Protein 7KB0 (pdb70)

GO terms:
  GO:0051009 O-acetylhomoserine sulfhydrylase activity (F, EXP)

Nearest PDB structures (foldseek):
  7kb0-assembly1_A  TM=1.002E+00  e=1.833E-92  Thermotoga maritima MSB8
  8sf6-assembly2_H  TM=9.798E-01  e=1.424E-65  Caldicellulosiruptor hydrothermalis
  8sf5-assembly1_A-2  TM=9.690E-01  e=2.350E-61  Caldicellulosiruptor hydrothermalis
  8wko-assembly1_A  TM=9.773E-01  e=1.212E-59  Lactiplantibacillus plantarum JDM1
  8sf5-assembly1_B-2  TM=9.678E-01  e=2.474E-60  Caldicellulosiruptor hydrothermalis

Secondary structure (DSSP, 8-state):
--TTS-HHHHHHHTT-SSPPTTT--SSPP----SB---SSHHHHHHHHTTSS----BTTT--HHHHHHHHHHHHHHT-SEEEEES-HHHHHHHHHHTT--TT-EEEEES---HHHHHIIIIIHHHHH--EEEEE-TTSHHHHHHH--TTEEEEEEESS-TTT-----HHHHHHHHHHTT--EEEE-TT-TTT--GGGGT-SEEEEE----S-SS----EEEEE-S-S-TTSSS-HHHHS-BGGGTTB-HHHHHGGGHHHHHIIIIIIHHH--PPPHHHHHHHHHHHTTHHHHHHHHHHHHHHHHHHHHT-TTEEEEE-TT-TT-TTHHHHHHH--S---SEEEEEETTHHHHHHHHHHH-SSSEESS-S--SS-EEE-GGGTTTTTS-HHHHHHTT--TTEEEEE--SS-HHHHHHHHHHHHHHHT-

B-factor: mean 32.4, std 14.62, range [10.53, 105.34]

Organism: Thermotoga maritima (strain ATCC 43589 / DSM 3109 / JCM 10099 / NBRC 100826 / MSB8) (NCBI:txid243274)

Solvent-accessible surface area: 17182 Å² total

Sequence (427 aa):
DWKKYGYNTRALHAGYEPPEQATGSRAVPIYQTTSYVFRDSDHAARLFALEEPGFIYTRIGNPTVSVLEERIAALEEGVGALAVASGQAAITYAILNIAGPGDEIVSGSALYGGTYNLFRHTLYKKSGIIVKFVDETDPKNIEEAITEKTKAVYLETIGNPGLTVPDFEAIAEIAHRHGVPLIVDNTVAPYIFRPFEHGADIVVYSATFIGGHGTSIGGLIVDSGKFDWTNGKFPELVEPDPSYHGVSYVETFKEAAYIAKCRTQLLRDLGSCMSPFNAFLFILGLETLSLRMKKHCENALKIVEFLKSHPAVSWVNYPIAEGNKTRENALKYLKEGYGAIVTFGVKGGKEAGKKFIDSLTLISHLANIGDARTLAIHPASTTHQQLTEEEQLKTGVTPDMIRLSVGIEDVEDIIADLDQALRKSQE

InterPro domains:
  IPR000277 Cys/Met metabolism, pyridoxal phosphate-dependent enzyme [PF01053] (10-424)
  IPR000277 Cys/Met metabolism, pyridoxal phosphate-dependent enzyme [PIRSF001434] (7-427)
  IPR000277 Cys/Met metabolism, pyridoxal phosphate-dependent enzyme [cd00614] (25-425)
  IPR006235 O-acetylhomoserine/O-acetylserine sulfhydrylase [PTHR43797] (4-426)
  IPR006235 O-acetylhomoserine/O-acetylserine sulfhydrylase [TIGR01326] (9-424)
  IPR015421 Pyridoxal phosphate-dependent transferase, major domain [G3DSA:3.40.640.10] (8-289)
  IPR015422 Pyridoxal phosphate-dependent transferase, small domain [G3DSA:3.90.1150.10] (293-430)
  IPR015424 Pyridoxal phosphate-dependent transferase [SSF53383] (7-425)
  IPR054542 Cys/Met metabolism enzyme, pyridoxal-phosphate attachment site [PS00868] (202-216)

Radius of gyration: 21.99 Å; Cα contacts (8 Å, |Δi|>4): 930; chains: 1; bounding box: 35×76×51 Å

Foldseek 3Di:
DAPVDDLLVLLQPFLQVQPDPPPRDSAQDLPQDFADDAPDVVRVVCPLLVNDDDDGGQLQNDSLLQSLFRSVCRNLVAPTKAKFQALVVQVVLLDVLQDFAPAEEEEEQLAFQVVVCCQPPVCCVPTVYHYHYFHQQDLVRSLVPDDLRYAEYEYEQQRVVLREGGQQQSNLVSQVVSQHFYEYEDAQPPPLFRSVVRRHQKYKYQLCLLLQANDGGMMMIGGRLPGDCPPPSRVCQAFQDVVSPGDRLCVPVNSCSRVVCSSPPVSVPVRRGHRSVRSSSSSVSSSCSLVFFLLLQVLQVVLQVLLVPAVFWDDKDFNLPPPHSRNVSQVVGRPRGGGNKMKTFTPPALQLVVQLQVQFDQADDDPDANHLGKHKYQCCVPSNVVDDQVSCVSNNHHRRMMMMRGHNPDSVVVSVRNRVSSVRSVD

Structure (mmCIF, N/CA/C/O backbone):
data_7KB0
#
_entry.id   7KB0
#
_cell.length_a   135.308
_cell.length_b   135.308
_cell.length_c   110.878
_cell.angle_alpha   90.000
_cell.angle_beta   90.000
_cell.angle_gamma   120.000
#
_symmetry.space_group_name_H-M   'P 64 2 2'
#
loop_
_entity.id
_entity.type
_entity.pdbx_description
1 polymer 'O-acetyl-L-homoserine sulfhydrylase'
2 water water
#
loop_
_atom_site.group_PDB
_atom_site.id
_atom_site.type_symbol
_atom_site.label_atom_id
_atom_site.label_alt_id
_atom_site.label_comp_id
_atom_site.label_asym_id
_atom_site.label_entity_id
_atom_site.label_seq_id
_atom_site.pdbx_PDB_ins_code
_atom_site.Cartn_x
_atom_site.Cartn_y
_atom_site.Cartn_z
_atom_site.occupancy
_atom_site.B_iso_or_equiv
_atom_site.auth_seq_id
_atom_site.auth_comp_id
_atom_site.auth_asym_id
_atom_site.auth_atom_id
_atom_site.pdbx_PDB_model_num
ATOM 1 N N . ASP A 1 2 ? 57.65103 66.14557 66.03152 1.000 40.83016 2 ASP A N 1
ATOM 2 C CA . ASP A 1 2 ? 59.07237 65.83682 66.08614 1.000 44.11190 2 ASP A CA 1
ATOM 3 C C . ASP A 1 2 ? 59.61687 65.43290 64.73099 1.000 46.48195 2 ASP A C 1
ATOM 4 O O . ASP A 1 2 ? 58.85742 65.18185 63.82308 1.000 40.87178 2 ASP A O 1
ATOM 12 N N . TRP A 1 3 ? 60.94686 65.38739 64.62866 1.000 49.48385 3 TRP A N 1
ATOM 13 C CA . TRP A 1 3 ? 61.69803 65.45451 63.38942 1.000 46.96313 3 TRP A CA 1
ATOM 14 C C . TRP A 1 3 ? 62.43903 64.13255 63.16160 1.000 48.52582 3 TRP A C 1
ATOM 15 O O . TRP A 1 3 ? 62.33986 63.17365 63.94899 1.000 34.96594 3 TRP A O 1
ATOM 19 N N . LYS A 1 4 ? 63.16708 64.08620 62.04170 1.000 46.31890 4 LYS A N 1
ATOM 20 C CA . LYS A 1 4 ? 63.88547 62.88579 61.63703 1.000 36.86408 4 LYS A CA 1
ATOM 21 C C . LYS A 1 4 ? 65.06010 62.56800 62.55661 1.000 31.44617 4 LYS A C 1
ATOM 22 O O . LYS A 1 4 ? 65.58030 61.44599 62.51100 1.000 35.10171 4 LYS A O 1
ATOM 26 N N . LYS A 1 5 ? 65.44798 63.49972 63.41879 1.000 33.71639 5 LYS A N 1
ATOM 27 C CA . LYS A 1 5 ? 66.55158 63.28272 64.34040 1.000 37.64133 5 LYS A CA 1
ATOM 28 C C . LYS A 1 5 ? 66.15647 62.40035 65.52188 1.000 38.62251 5 LYS A C 1
ATOM 29 O O . LYS A 1 5 ? 67.04426 61.85980 66.19315 1.000 32.38333 5 LYS A O 1
ATOM 33 N N . TYR A 1 6 ? 64.85297 62.21167 65.76005 1.000 34.86820 6 TYR A N 1
ATOM 34 C CA . TYR A 1 6 ? 64.36506 61.46131 66.90447 1.000 24.68171 6 TYR A CA 1
ATOM 35 C C . TYR A 1 6 ? 63.98097 60.05234 66.48220 1.000 25.49156 6 TYR A C 1
ATOM 36 O O . TYR A 1 6 ? 63.65457 59.80067 65.32102 1.000 26.72593 6 TYR A O 1
ATOM 54 N N . GLY A 1 7 ? 64.02076 59.13313 67.45032 1.000 24.40291 7 GLY A N 1
ATOM 55 C CA . GLY A 1 7 ? 63.71111 57.74416 67.18838 1.000 22.85218 7 GLY A CA 1
ATOM 56 C C . GLY A 1 7 ? 62.23902 57.50725 67.03237 1.000 22.50576 7 GLY A C 1
ATOM 57 O O . GLY A 1 7 ? 61.38373 58.36842 67.35185 1.000 20.70317 7 GLY A O 1
ATOM 61 N N . TYR A 1 8 ? 61.95531 56.31749 66.49664 1.000 23.57508 8 TYR A N 1
ATOM 62 C CA . TYR A 1 8 ? 60.59710 55.98494 66.09207 1.000 18.77389 8 TYR A CA 1
ATOM 63 C C . TYR A 1 8 ? 59.65407 56.06645 67.28626 1.000 17.03498 8 TYR A C 1
ATOM 64 O O . TYR A 1 8 ? 58.56931 56.64013 67.20474 1.000 19.17553 8 TYR A O 1
ATOM 82 N N . ASN A 1 9 ? 60.07720 55.51318 68.41561 1.000 18.19899 9 ASN A N 1
ATOM 83 C CA . ASN A 1 9 ? 59.23254 55.45697 69.58856 1.000 21.15310 9 ASN A CA 1
ATOM 84 C C . ASN A 1 9 ? 59.03453 56.82258 70.18934 1.000 18.35299 9 ASN A C 1
ATOM 85 O O . ASN A 1 9 ? 57.98559 57.08149 70.75893 1.000 21.89598 9 ASN A O 1
ATOM 96 N N . THR A 1 10 ? 60.03949 57.69961 70.11362 1.000 22.42679 10 THR A N 1
ATOM 97 C CA . THR A 1 10 ? 59.85934 59.04878 70.63265 1.000 23.21334 10 THR A CA 1
ATOM 98 C C . THR A 1 10 ? 58.83111 59.79813 69.81656 1.000 20.07292 10 THR A C 1
ATOM 99 O O . THR A 1 10 ? 57.87893 60.34519 70.36662 1.000 20.53912 10 THR A O 1
ATOM 110 N N . ARG A 1 11 ? 58.97943 59.76742 68.48678 1.000 18.42719 11 ARG A N 1
ATOM 111 C CA . ARG A 1 11 ? 57.97252 60.30225 67.57192 1.000 21.03513 11 ARG A CA 1
ATOM 112 C C . ARG A 1 11 ? 56.57101 59.75072 67.83672 1.000 22.18333 11 ARG A C 1
ATOM 113 O O . ARG A 1 11 ? 55.58707 60.48881 67.79155 1.000 18.78201 11 ARG A O 1
ATOM 134 N N . ALA A 1 12 ? 56.45068 58.43517 68.01189 1.000 18.03561 12 ALA A N 1
ATOM 135 C CA . ALA A 1 12 ? 55.14463 57.80740 68.22621 1.000 16.53810 12 ALA A CA 1
ATOM 136 C C . ALA A 1 12 ? 54.45632 58.30609 69.49435 1.000 22.71556 12 ALA A C 1
ATOM 137 O O . ALA A 1 12 ? 53.24461 58.10922 69.65643 1.000 22.79642 12 ALA A O 1
ATOM 144 N N . LEU A 1 13 ? 55.21208 58.90907 70.40615 1.000 19.05203 13 LEU A N 1
ATOM 145 C CA . LEU A 1 13 ? 54.68838 59.42130 71.64687 1.000 23.39803 13 LEU A CA 1
ATOM 146 C C . LEU A 1 13 ? 54.56057 60.92172 71.67031 1.000 21.44680 13 LEU A C 1
ATOM 147 O O . LEU A 1 13 ? 53.89696 61.43679 72.56806 1.000 22.58426 13 LEU A O 1
ATOM 163 N N . HIS A 1 14 ? 55.15030 61.64197 70.71499 1.000 21.69730 14 HIS A N 1
ATOM 164 C CA . HIS A 1 14 ? 55.26097 63.08789 70.84243 1.000 22.89808 14 HIS A CA 1
ATOM 165 C C . HIS A 1 14 ? 54.87835 63.84597 69.57013 1.000 28.49754 14 HIS A C 1
ATOM 166 O O . HIS A 1 14 ? 54.34949 64.95849 69.65121 1.000 21.82756 14 HIS A O 1
ATOM 180 N N . ALA A 1 15 ? 55.15403 63.27572 68.39350 1.000 20.97836 15 ALA A N 1
ATOM 181 C CA . ALA A 1 15 ? 55.06294 64.06221 67.17247 1.000 23.34032 15 ALA A CA 1
ATOM 182 C C . ALA A 1 15 ? 53.64689 64.59127 66.99894 1.000 26.50951 15 ALA A C 1
ATOM 183 O O . ALA A 1 15 ? 52.66619 63.84397 67.10684 1.000 21.96778 15 ALA A O 1
ATOM 190 N N . GLY A 1 16 ? 53.54335 65.89409 66.74790 1.000 21.93776 16 GLY A N 1
ATOM 191 C CA . GLY A 1 16 ? 52.28644 66.49063 66.40328 1.000 23.98143 16 GLY A CA 1
ATOM 192 C C . GLY A 1 16 ? 51.56370 67.07505 67.56155 1.000 29.50046 16 GLY A C 1
ATOM 193 O O . GLY A 1 16 ? 50.54169 67.72242 67.35650 1.000 23.29549 16 GLY A O 1
ATOM 197 N N . TYR A 1 17 ? 52.03975 66.82918 68.77302 1.000 27.69486 17 TYR A N 1
ATOM 198 C CA . TYR A 1 17 ? 51.42255 67.36004 69.97273 1.000 27.28064 17 TYR A CA 1
ATOM 199 C C . TYR A 1 17 ? 52.49510 67.86260 70.92327 1.000 23.39407 17 TYR A C 1
ATOM 200 O O . TYR A 1 17 ? 52.49524 67.54069 72.10530 1.000 29.43877 17 TYR A O 1
ATOM 218 N N . GLU A 1 18 ? 53.49236 68.56190 70.39173 1.000 30.87158 18 GLU A N 1
ATOM 219 C CA . GLU A 1 18 ? 54.50345 69.24578 71.19272 1.000 39.90499 18 GLU A CA 1
ATOM 220 C C . GLU A 1 18 ? 54.55478 70.67637 70.67265 1.000 39.71241 18 GLU A C 1
ATOM 221 O O . GLU A 1 18 ? 54.77027 70.89315 69.45352 1.000 38.01311 18 GLU A O 1
ATOM 233 N N . PRO A 1 19 ? 54.32815 71.68210 71.51889 1.000 39.26555 19 PRO A N 1
ATOM 234 C CA . PRO A 1 19 ? 53.91268 71.48636 72.90958 1.000 37.80338 19 PRO A CA 1
ATOM 235 C C . PRO A 1 19 ? 52.43896 71.16094 72.98092 1.000 34.55084 19 PRO A C 1
ATOM 236 O O . PRO A 1 19 ? 51.71748 71.36473 71.99150 1.000 30.46149 19 PRO A O 1
ATOM 247 N N . PRO A 1 20 ? 51.99390 70.60806 74.12128 1.000 32.51494 20 PRO A N 1
ATOM 248 C CA . PRO A 1 20 ? 50.55265 70.45261 74.35418 1.000 38.12080 20 PRO A CA 1
ATOM 249 C C . PRO A 1 20 ? 49.78283 71.73185 74.07439 1.000 37.73950 20 PRO A C 1
ATOM 250 O O . PRO A 1 20 ? 50.39369 72.80801 74.05187 1.000 36.65711 20 PRO A O 1
ATOM 261 N N . GLU A 1 21 ? 48.46230 71.63514 73.85939 1.000 34.49171 21 GLU A N 1
ATOM 262 C CA . GLU A 1 21 ? 47.67568 72.83054 73.57845 1.000 35.73130 21 GLU A CA 1
ATOM 263 C C . GLU A 1 21 ? 47.87011 73.84766 74.69958 1.000 39.58589 21 GLU A C 1
ATOM 264 O O . GLU A 1 21 ? 47.97454 73.49577 75.87548 1.000 38.05679 21 GLU A O 1
ATOM 276 N N . GLN A 1 22 ? 47.94446 75.11976 74.32792 1.000 44.76972 22 GLN A N 1
ATOM 277 C CA . GLN A 1 22 ? 48.31919 76.14462 75.28764 1.000 43.72950 22 GLN A CA 1
ATOM 278 C C . GLN A 1 22 ? 47.13745 76.64429 76.11810 1.000 47.75254 22 GLN A C 1
ATOM 279 O O . GLN A 1 22 ? 47.34592 77.45044 77.02985 1.000 49.88275 22 GLN A O 1
ATOM 293 N N . ALA A 1 23 ? 45.91213 76.18806 75.84106 1.000 40.11429 23 ALA A N 1
ATOM 294 C CA . ALA A 1 23 ? 44.76590 76.62459 76.64539 1.000 35.94230 23 ALA A CA 1
ATOM 295 C C . ALA A 1 23 ? 44.86015 76.09502 78.07507 1.000 34.44223 23 ALA A C 1
ATOM 296 O O . ALA A 1 23 ? 44.65867 76.84902 79.03683 1.000 38.13990 23 ALA A O 1
ATOM 303 N N . THR A 1 24 ? 45.16094 74.79090 78.23376 1.000 29.46637 24 THR A N 1
ATOM 304 C CA . THR A 1 24 ? 45.23061 74.16156 79.54665 1.000 32.69732 24 THR A CA 1
ATOM 305 C C . THR A 1 24 ? 46.47502 73.31510 79.78482 1.000 35.55695 24 THR A C 1
ATOM 306 O O . THR A 1 24 ? 46.73657 72.94839 80.93540 1.000 32.21479 24 THR A O 1
ATOM 317 N N . GLY A 1 25 ? 47.24948 73.00038 78.75750 1.000 32.67881 25 GLY A N 1
ATOM 318 C CA . GLY A 1 25 ? 48.41294 72.17762 78.94875 1.000 28.11555 25 GLY A CA 1
ATOM 319 C C . GLY A 1 25 ? 48.14303 70.68630 78.92357 1.000 27.26727 25 GLY A C 1
ATOM 320 O O . GLY A 1 25 ? 49.01226 69.90733 79.32351 1.000 29.34880 25 GLY A O 1
ATOM 324 N N . SER A 1 26 ? 46.96943 70.25904 78.46369 1.000 26.29120 26 SER A N 1
ATOM 325 C CA . SER A 1 26 ? 46.59666 68.84642 78.51829 1.000 25.32374 26 SER A CA 1
ATOM 326 C C . SER A 1 26 ? 47.71451 67.95807 77.96345 1.000 24.96032 26 SER A C 1
ATOM 327 O O . SER A 1 26 ? 48.14413 68.11284 76.82472 1.000 28.01034 26 SER A O 1
ATOM 335 N N . ARG A 1 27 ? 48.25051 67.06779 78.78354 1.000 25.42022 27 ARG A N 1
ATOM 336 C CA . ARG A 1 27 ? 49.26857 66.15653 78.26788 1.000 27.04697 27 ARG A CA 1
ATOM 337 C C . ARG A 1 27 ? 48.67259 65.18558 77.25520 1.000 23.38449 27 ARG A C 1
ATOM 338 O O . ARG A 1 27 ? 49.24987 64.94852 76.19410 1.000 28.78343 27 ARG A O 1
ATOM 359 N N . ALA A 1 28 ? 47.51602 64.63573 77.53889 1.000 25.10421 28 ALA A N 1
ATOM 360 C CA . ALA A 1 28 ? 46.83027 63.80929 76.55602 1.000 23.27946 28 ALA A CA 1
ATOM 361 C C . ALA A 1 28 ? 46.21212 64.66205 75.44490 1.000 20.99467 28 ALA A C 1
ATOM 362 O O . ALA A 1 28 ? 45.81390 65.81150 75.65988 1.000 24.33058 28 ALA A O 1
ATOM 369 N N . VAL A 1 29 ? 46.11342 64.07552 74.25597 1.000 21.30107 29 VAL A N 1
ATOM 370 C CA . VAL A 1 29 ? 45.54252 64.77734 73.12454 1.000 19.03882 29 VAL A CA 1
ATOM 371 C C . VAL A 1 29 ? 44.04013 64.87597 73.35752 1.000 25.79123 29 VAL A C 1
ATOM 372 O O . VAL A 1 29 ? 43.35390 63.84381 73.43377 1.000 17.56891 29 VAL A O 1
ATOM 385 N N . PRO A 1 30 ? 43.48895 66.07995 73.40907 1.000 21.35472 30 PRO A N 1
ATOM 386 C CA . PRO A 1 30 ? 42.06544 66.21752 73.69158 1.000 22.02733 30 PRO A CA 1
ATOM 387 C C . PRO A 1 30 ? 41.26181 65.60658 72.56598 1.000 22.00501 30 PRO A C 1
ATOM 388 O O . PRO A 1 30 ? 41.72869 65.50268 71.42757 1.000 19.98076 30 PRO A O 1
ATOM 399 N N . ILE A 1 31 ? 40.05327 65.16571 72.90413 1.000 16.93969 31 ILE A N 1
ATOM 400 C CA . ILE A 1 31 ? 39.08122 64.77462 71.89791 1.000 17.44251 31 ILE A CA 1
ATOM 401 C C . ILE A 1 31 ? 38.27432 66.02984 71.57007 1.000 22.75678 31 ILE A C 1
ATOM 402 O O . ILE A 1 31 ? 37.39582 66.43997 72.32524 1.000 17.92713 31 ILE A O 1
ATOM 418 N N . TYR A 1 32 ? 38.56425 66.63621 70.42183 1.000 21.63786 32 TYR A N 1
ATOM 419 C CA . TYR A 1 32 ? 37.83011 67.81795 69.97576 1.000 21.32730 32 TYR A CA 1
ATOM 420 C C . TYR A 1 32 ? 36.61852 67.32034 69.18281 1.000 18.54803 32 TYR A C 1
ATOM 421 O O . TYR A 1 32 ? 36.57992 67.34861 67.95596 1.000 18.90438 32 TYR A O 1
ATOM 439 N N . GLN A 1 33 ? 35.61554 66.84033 69.90034 1.000 15.65427 33 GLN A N 1
ATOM 440 C CA . GLN A 1 33 ? 34.35748 66.40085 69.29332 1.000 16.30419 33 GLN A CA 1
ATOM 441 C C . GLN A 1 33 ? 33.50534 67.63059 69.01926 1.000 16.05972 33 GLN A C 1
ATOM 442 O O . GLN A 1 33 ? 32.54639 67.94412 69.72768 1.000 16.19716 33 GLN A O 1
ATOM 456 N N . THR A 1 34 ? 33.85219 68.30060 67.92901 1.000 16.34974 34 THR A N 1
ATOM 457 C CA . THR A 1 34 ? 33.24791 69.54929 67.54547 1.000 19.12184 34 THR A CA 1
ATOM 458 C C . THR A 1 34 ? 33.12783 69.56599 66.03107 1.000 19.00752 34 THR A C 1
ATOM 459 O O . THR A 1 34 ? 33.90662 68.91088 65.32960 1.000 21.06504 34 THR A O 1
ATOM 470 N N . THR A 1 35 ? 32.12883 70.29401 65.53313 1.000 16.24905 35 THR A N 1
ATOM 471 C CA . THR A 1 35 ? 32.00322 70.49136 64.09280 1.000 16.80101 35 THR A CA 1
ATOM 472 C C . THR A 1 35 ? 32.70961 71.75993 63.61774 1.000 20.26102 35 THR A C 1
ATOM 473 O O . THR A 1 35 ? 33.22385 71.77553 62.49352 1.000 17.97887 35 THR A O 1
ATOM 484 N N . SER A 1 36 ? 32.79379 72.79840 64.47803 1.000 18.19117 36 SER A N 1
ATOM 485 C CA . SER A 1 36 ? 33.09052 74.15554 64.07534 1.000 20.23065 36 SER A CA 1
ATOM 486 C C . SER A 1 36 ? 34.02198 74.80616 65.08986 1.000 23.87163 36 SER A C 1
ATOM 487 O O . SER A 1 36 ? 34.25186 74.30326 66.20686 1.000 18.87589 36 SER A O 1
ATOM 495 N N . TYR A 1 37 ? 34.53182 75.96072 64.66322 1.000 23.60922 37 TYR A N 1
ATOM 496 C CA . TYR A 1 37 ? 35.59224 76.69584 65.35714 1.000 28.83911 37 TYR A CA 1
ATOM 497 C C . TYR A 1 37 ? 35.32969 78.18242 65.19898 1.000 23.28753 37 TYR A C 1
ATOM 498 O O . TYR A 1 37 ? 35.22092 78.65896 64.07293 1.000 22.68828 37 TYR A O 1
ATOM 516 N N . VAL A 1 38 ? 35.20334 78.91736 66.30752 1.000 24.52818 38 VAL A N 1
ATOM 517 C CA . VAL A 1 38 ? 34.89634 80.34002 66.20521 1.000 32.65832 38 VAL A CA 1
ATOM 518 C C . VAL A 1 38 ? 36.10979 81.08565 65.64849 1.000 33.87820 38 VAL A C 1
ATOM 519 O O . VAL A 1 38 ? 37.26255 80.76998 65.97158 1.000 26.49220 38 VAL A O 1
ATOM 532 N N . PHE A 1 39 ? 35.86163 82.07145 64.78561 1.000 32.34035 39 PHE A N 1
ATOM 533 C CA . PHE A 1 39 ? 36.94519 82.81724 64.15326 1.000 39.04809 39 PHE A CA 1
ATOM 534 C C . PHE A 1 39 ? 37.23143 84.05816 64.97409 1.000 41.03063 39 PHE A C 1
ATOM 535 O O . PHE A 1 39 ? 36.33951 84.58617 65.64816 1.000 32.87791 39 PHE A O 1
ATOM 552 N N . ARG A 1 40 ? 38.48840 84.52171 64.90821 1.000 43.28255 40 ARG A N 1
ATOM 553 C CA . ARG A 1 40 ? 38.86961 85.75830 65.58568 1.000 40.14834 40 ARG A CA 1
ATOM 554 C C . ARG A 1 40 ? 38.07719 86.95431 65.05083 1.000 41.52284 40 ARG A C 1
ATOM 555 O O . ARG A 1 40 ? 37.55445 87.75459 65.83327 1.000 42.11044 40 ARG A O 1
ATOM 562 N N . ASP A 1 41 ? 37.98504 87.09702 63.72210 1.000 45.00349 41 ASP A N 1
ATOM 563 C CA . ASP A 1 41 ? 37.20007 88.16008 63.07496 1.000 50.77785 41 ASP A CA 1
ATOM 564 C C . ASP A 1 41 ? 36.96139 87.75778 61.61539 1.000 49.18873 41 ASP A C 1
ATOM 565 O O . ASP A 1 41 ? 37.22536 86.61750 61.21978 1.000 48.68524 41 ASP A O 1
ATOM 574 N N . SER A 1 42 ? 36.47073 88.70185 60.80211 1.000 39.28822 42 SER A N 1
ATOM 575 C CA . SER A 1 42 ? 36.11338 88.38031 59.40812 1.000 48.52681 42 SER A CA 1
ATOM 576 C C . SER A 1 42 ? 37.34332 88.18086 58.53120 1.000 45.67076 42 SER A C 1
ATOM 577 O O . SER A 1 42 ? 37.29091 87.41527 57.55682 1.000 56.89425 42 SER A O 1
ATOM 585 N N . ASP A 1 43 ? 38.44033 88.87689 58.83508 1.000 47.90632 43 ASP A N 1
ATOM 586 C CA . ASP A 1 43 ? 39.65497 88.73087 58.02560 1.000 62.52121 43 ASP A CA 1
ATOM 587 C C . ASP A 1 43 ? 40.26290 87.34520 58.20718 1.000 61.50474 43 ASP A C 1
ATOM 588 O O . ASP A 1 43 ? 40.60895 86.66930 57.22659 1.000 55.25380 43 ASP A O 1
ATOM 597 N N . HIS A 1 44 ? 40.42970 86.92786 59.46786 1.000 62.36449 44 HIS A N 1
ATOM 598 C CA . HIS A 1 44 ? 40.70285 85.54240 59.82073 1.000 51.26353 44 HIS A CA 1
ATOM 599 C C . HIS A 1 44 ? 39.85014 84.58959 59.00201 1.000 45.45294 44 HIS A C 1
ATOM 600 O O . HIS A 1 44 ? 40.37209 83.73374 58.27557 1.000 46.84065 44 HIS A O 1
ATOM 614 N N . ALA A 1 45 ? 38.52289 84.74149 59.09990 1.000 37.17348 45 ALA A N 1
ATOM 615 C CA . ALA A 1 45 ? 37.62145 83.80386 58.42445 1.000 48.84655 45 ALA A CA 1
ATOM 616 C C . ALA A 1 45 ? 37.85064 83.77533 56.90947 1.000 52.79971 45 ALA A C 1
ATOM 617 O O . ALA A 1 45 ? 37.75630 82.71007 56.27420 1.000 43.24010 45 ALA A O 1
ATOM 624 N N . ALA A 1 46 ? 38.12934 84.93881 56.31148 1.000 61.04433 46 ALA A N 1
ATOM 625 C CA . ALA A 1 46 ? 38.33437 84.99118 54.86693 1.000 63.10388 46 ALA A CA 1
ATOM 626 C C . ALA A 1 46 ? 39.66971 84.36584 54.48177 1.000 57.47424 46 ALA A C 1
ATOM 627 O O . ALA A 1 46 ? 39.73882 83.54810 53.55311 1.000 54.10777 46 ALA A O 1
ATOM 634 N N . ARG A 1 47 ? 40.74632 84.74318 55.17950 1.000 54.02204 47 ARG A N 1
ATOM 635 C CA . ARG A 1 47 ? 42.04552 84.13820 54.91128 1.000 61.88388 47 ARG A CA 1
ATOM 636 C C . ARG A 1 47 ? 41.98408 82.61402 55.01111 1.000 55.73218 47 ARG A C 1
ATOM 637 O O . ARG A 1 47 ? 42.59506 81.90717 54.20043 1.000 49.75648 47 ARG A O 1
ATOM 658 N N . LEU A 1 48 ? 41.22753 82.08652 55.98191 1.000 48.66409 48 LEU A N 1
ATOM 659 C CA . LEU A 1 48 ? 41.20444 80.64312 56.16677 1.000 47.95454 48 LEU A CA 1
ATOM 660 C C . LEU A 1 48 ? 40.57976 79.95751 54.96080 1.000 48.01045 48 LEU A C 1
ATOM 661 O O . LEU A 1 48 ? 41.09751 78.94560 54.47422 1.000 53.14243 48 LEU A O 1
ATOM 677 N N . PHE A 1 49 ? 39.47480 80.50362 54.44984 1.000 43.86516 49 PHE A N 1
ATOM 678 C CA . PHE A 1 49 ? 38.76921 79.83448 53.35028 1.000 53.92207 49 PHE A CA 1
ATOM 679 C C . PHE A 1 49 ? 39.50841 79.98952 52.01322 1.000 56.39067 49 PHE A C 1
ATOM 680 O O . PHE A 1 49 ? 39.35953 79.14726 51.10224 1.000 46.18089 49 PHE A O 1
ATOM 697 N N . ALA A 1 50 ? 40.27908 81.06932 51.86469 1.000 54.15819 50 ALA A N 1
ATOM 698 C CA . ALA A 1 50 ? 41.04222 81.35797 50.65700 1.000 57.05527 50 ALA A CA 1
ATOM 699 C C . ALA A 1 50 ? 42.34819 80.57413 50.59451 1.000 58.20612 50 ALA A C 1
ATOM 700 O O . ALA A 1 50 ? 43.06237 80.65067 49.58447 1.000 60.84350 50 ALA A O 1
ATOM 707 N N . LEU A 1 51 ? 42.66251 79.83561 51.65613 1.000 56.22319 51 LEU A N 1
ATOM 708 C CA . LEU A 1 51 ? 43.89921 79.07025 51.79217 1.000 62.56948 51 LEU A CA 1
ATOM 709 C C . LEU A 1 51 ? 45.11111 79.97556 52.01788 1.000 61.06523 51 LEU A C 1
ATOM 710 O O . LEU A 1 51 ? 46.23817 79.57871 51.73362 1.000 59.08028 51 LEU A O 1
ATOM 726 N N . GLU A 1 52 ? 44.89229 81.18132 52.55938 1.000 64.28785 52 GLU A N 1
ATOM 727 C CA . GLU A 1 52 ? 45.96440 82.14184 52.78680 1.000 60.79448 52 GLU A CA 1
ATOM 728 C C . GLU A 1 52 ? 46.53442 82.10511 54.20098 1.000 55.22418 52 GLU A C 1
ATOM 729 O O . GLU A 1 52 ? 47.49480 82.82425 54.47251 1.000 57.42291 52 GLU A O 1
ATOM 741 N N . GLU A 1 53 ? 45.96433 81.31662 55.10872 1.000 52.38795 53 GLU A N 1
ATOM 742 C CA . GLU A 1 53 ? 46.45777 81.20053 56.47710 1.000 51.73979 53 GLU A CA 1
ATOM 743 C C . GLU A 1 53 ? 46.02825 79.85329 57.02821 1.000 57.35064 53 GLU A C 1
ATOM 744 O O . GLU A 1 53 ? 44.95692 79.34720 56.66481 1.000 56.70929 53 GLU A O 1
ATOM 756 N N . PRO A 1 54 ? 46.83199 79.24805 57.90506 1.000 63.50092 54 PRO A N 1
ATOM 757 C CA . PRO A 1 54 ? 46.43812 77.96325 58.49472 1.000 64.76366 54 PRO A CA 1
ATOM 758 C C . PRO A 1 54 ? 45.60852 78.10767 59.75952 1.000 54.20677 54 PRO A C 1
ATOM 759 O O . PRO A 1 54 ? 45.86086 78.96750 60.60578 1.000 49.45017 54 PRO A O 1
ATOM 770 N N . GLY A 1 55 ? 44.61577 77.22866 59.87168 1.000 42.21418 55 GLY A N 1
ATOM 771 C CA . GLY A 1 55 ? 43.73725 77.18599 61.02457 1.000 39.70839 55 GLY A CA 1
ATOM 772 C C . GLY A 1 55 ? 42.60887 76.19978 60.78731 1.000 32.75176 55 GLY A C 1
ATOM 773 O O . GLY A 1 55 ? 42.49115 75.58984 59.72079 1.000 37.32690 55 GLY A O 1
ATOM 777 N N . PHE A 1 56 ? 41.76406 76.05956 61.79544 1.000 28.80778 56 PHE A N 1
ATOM 778 C CA . PHE A 1 56 ? 40.63864 75.14249 61.68346 1.000 28.25425 56 PHE A CA 1
ATOM 779 C C . PHE A 1 56 ? 39.36466 75.88492 61.29136 1.000 26.61693 56 PHE A C 1
ATOM 780 O O . PHE A 1 56 ? 39.12258 77.00679 61.73838 1.000 26.98338 56 PHE A O 1
ATOM 797 N N . ILE A 1 57 ? 38.57405 75.26776 60.40520 1.000 24.92089 57 ILE A N 1
ATOM 798 C CA . ILE A 1 57 ? 37.33726 75.85239 59.88142 1.000 28.38623 57 ILE A CA 1
ATOM 799 C C . ILE A 1 57 ? 36.11490 74.95616 60.12531 1.000 28.15061 57 ILE A C 1
ATOM 800 O O . ILE A 1 57 ? 34.99922 75.44805 60.39358 1.000 23.19819 57 ILE A O 1
ATOM 816 N N . TYR A 1 58 ? 36.28533 73.64374 59.97048 1.000 22.38573 58 TYR A N 1
ATOM 817 C CA . TYR A 1 58 ? 35.18041 72.68934 59.95635 1.000 25.77846 58 TYR A CA 1
ATOM 818 C C . TYR A 1 58 ? 35.70946 71.25608 59.93792 1.000 22.32848 58 TYR A C 1
ATOM 819 O O . TYR A 1 58 ? 36.58464 70.92820 59.12065 1.000 23.20636 58 TYR A O 1
ATOM 837 N N . THR A 1 59 ? 35.16646 70.40182 60.81811 1.000 24.42228 59 THR A N 1
ATOM 838 C CA . THR A 1 59 ? 35.76383 69.08647 61.09299 1.000 19.74687 59 THR A CA 1
ATOM 839 C C . THR A 1 59 ? 35.75081 68.16469 59.88788 1.000 20.93158 59 THR A C 1
ATOM 840 O O . THR A 1 59 ? 36.62440 67.29615 59.79463 1.000 23.69116 59 THR A O 1
ATOM 851 N N . ARG A 1 60 ? 34.83215 68.36914 58.93376 1.000 19.25115 60 ARG A N 1
ATOM 852 C CA . ARG A 1 60 ? 34.89438 67.58431 57.70510 1.000 21.72833 60 ARG A CA 1
ATOM 853 C C . ARG A 1 60 ? 36.24029 67.76643 57.01489 1.000 22.53193 60 ARG A C 1
ATOM 854 O O . ARG A 1 60 ? 36.75400 66.84024 56.38267 1.000 24.19383 60 ARG A O 1
ATOM 875 N N . ILE A 1 61 ? 36.79480 68.96846 57.08466 1.000 25.22901 61 ILE A N 1
ATOM 876 C CA . ILE A 1 61 ? 37.97921 69.37690 56.34577 1.000 27.42303 61 ILE A CA 1
ATOM 877 C C . ILE A 1 61 ? 39.22711 69.25691 57.20233 1.000 22.49824 61 ILE A C 1
ATOM 878 O O . ILE A 1 61 ? 40.32995 69.07800 56.66953 1.000 25.81827 61 ILE A O 1
ATOM 894 N N . GLY A 1 62 ? 39.08033 69.36169 58.53090 1.000 18.04384 62 GLY A N 1
ATOM 895 C CA . GLY A 1 62 ? 40.24154 69.43633 59.37881 1.000 17.56587 62 GLY A CA 1
ATOM 896 C C . GLY A 1 62 ? 39.81735 69.57154 60.82609 1.000 18.89816 62 GLY A C 1
ATOM 897 O O . GLY A 1 62 ? 38.82474 70.22557 61.14200 1.000 25.87772 62 GLY A O 1
ATOM 901 N N . ASN A 1 63 ? 40.54131 68.92591 61.72528 1.000 16.59118 63 ASN A N 1
ATOM 902 C CA . ASN A 1 63 ? 40.16830 68.86282 63.14279 1.000 18.41902 63 ASN A CA 1
ATOM 903 C C . ASN A 1 63 ? 41.42013 68.68278 63.97234 1.000 18.95104 63 ASN A C 1
ATOM 904 O O . ASN A 1 63 ? 42.36563 68.02149 63.50302 1.000 20.93907 63 ASN A O 1
ATOM 915 N N . PRO A 1 64 ? 41.49326 69.27775 65.16782 1.000 18.26851 64 PRO A N 1
ATOM 916 C CA . PRO A 1 64 ? 42.77522 69.27474 65.91344 1.000 17.78181 64 PRO A CA 1
ATOM 917 C C . PRO A 1 64 ? 43.18238 67.90811 66.38737 1.000 17.58065 64 PRO A C 1
ATOM 918 O O . PRO A 1 64 ? 44.36862 67.56442 66.31404 1.000 18.43263 64 PRO A O 1
ATOM 929 N N . THR A 1 65 ? 42.24356 67.10037 66.86592 1.000 18.64748 65 THR A N 1
ATOM 930 C CA . THR A 1 65 ? 42.63332 65.74770 67.22787 1.000 15.26349 65 THR A CA 1
ATOM 931 C C . THR A 1 65 ? 43.06735 64.97405 65.99932 1.000 17.69561 65 THR A C 1
ATOM 932 O O . THR A 1 65 ? 44.08307 64.27221 66.01765 1.000 16.66767 65 THR A O 1
ATOM 943 N N . VAL A 1 66 ? 42.29027 65.07433 64.91875 1.000 16.79762 66 VAL A N 1
ATOM 944 C CA . VAL A 1 66 ? 42.64747 64.34583 63.71494 1.000 18.78401 66 VAL A CA 1
ATOM 945 C C . VAL A 1 66 ? 43.98675 64.81959 63.16748 1.000 17.66441 66 VAL A C 1
ATOM 946 O O . VAL A 1 66 ? 44.72464 64.02666 62.56612 1.000 14.95556 66 VAL A O 1
ATOM 959 N N . SER A 1 67 ? 44.31432 66.11083 63.32119 1.000 18.49707 67 SER A N 1
ATOM 960 C CA . SER A 1 67 ? 45.58024 66.62341 62.81438 1.000 19.69918 67 SER A CA 1
ATOM 961 C C . SER A 1 67 ? 46.79124 66.04032 63.54332 1.000 18.09986 67 SER A C 1
ATOM 962 O O . SER A 1 67 ? 47.86402 65.91280 62.95388 1.000 19.54933 67 SER A O 1
ATOM 970 N N . VAL A 1 68 ? 46.68357 65.80605 64.84402 1.000 17.75414 68 VAL A N 1
ATOM 971 C CA . VAL A 1 68 ? 47.79687 65.24103 65.59611 1.000 19.74150 68 VAL A CA 1
ATOM 972 C C . VAL A 1 68 ? 48.12328 63.84826 65.08312 1.000 16.56152 68 VAL A C 1
ATOM 973 O O . VAL A 1 68 ? 49.28923 63.52057 64.84949 1.000 15.82319 68 VAL A O 1
ATOM 986 N N . LEU A 1 69 ? 47.08274 63.01641 64.90836 1.000 15.19786 69 LEU A N 1
ATOM 987 C CA . LEU A 1 69 ? 47.22877 61.72611 64.26197 1.000 11.85040 69 LEU A CA 1
ATOM 988 C C . LEU A 1 69 ? 47.97673 61.82141 62.91797 1.000 20.45278 69 LEU A C 1
ATOM 989 O O . LEU A 1 69 ? 48.90530 61.04664 62.64453 1.000 15.98575 69 LEU A O 1
ATOM 1005 N N . GLU A 1 70 ? 47.51121 62.69901 62.03045 1.000 17.11967 70 GLU A N 1
ATOM 1006 C CA . GLU A 1 70 ? 48.12256 62.85763 60.71916 1.000 20.02182 70 GLU A CA 1
ATOM 1007 C C . GLU A 1 70 ? 49.58578 63.24890 60.83572 1.000 17.59789 70 GLU A C 1
ATOM 1008 O O . GLU A 1 70 ? 50.43677 62.71412 60.10127 1.000 16.30465 70 GLU A O 1
ATOM 1020 N N . GLU A 1 71 ? 49.87969 64.24720 61.69748 1.000 18.78748 71 GLU A N 1
ATOM 1021 C CA . GLU A 1 71 ? 51.25080 64.72354 61.85167 1.000 18.68024 71 GLU A CA 1
ATOM 1022 C C . GLU A 1 71 ? 52.15940 63.65282 62.45379 1.000 17.74679 71 GLU A C 1
ATOM 1023 O O . GLU A 1 71 ? 53.35665 63.58224 62.14402 1.000 22.94326 71 GLU A O 1
ATOM 1035 N N . ARG A 1 72 ? 51.62819 62.84158 63.33949 1.000 17.31423 72 ARG A N 1
ATOM 1036 C CA . ARG A 1 72 ? 52.45711 61.81683 63.93234 1.000 18.47568 72 ARG A CA 1
ATOM 1037 C C . ARG A 1 72 ? 52.71555 60.69498 62.93949 1.000 16.66507 72 ARG A C 1
ATOM 1038 O O . ARG A 1 72 ? 53.83322 60.20332 62.82491 1.000 17.68585 72 ARG A O 1
ATOM 1059 N N . ILE A 1 73 ? 51.73437 60.36308 62.11869 1.000 16.17828 73 ILE A N 1
ATOM 1060 C CA . ILE A 1 73 ? 51.95914 59.33674 61.09442 1.000 16.24087 73 ILE A CA 1
ATOM 1061 C C . ILE A 1 73 ? 52.96788 59.80450 60.04856 1.000 19.79597 73 ILE A C 1
ATOM 1062 O O . ILE A 1 73 ? 53.82701 59.02975 59.57541 1.000 15.34254 73 ILE A O 1
ATOM 1078 N N . ALA A 1 74 ? 52.86095 61.06539 59.64516 1.000 17.99699 74 ALA A N 1
ATOM 1079 C CA . ALA A 1 74 ? 53.82893 61.60554 58.70821 1.000 20.78849 74 ALA A CA 1
ATOM 1080 C C . ALA A 1 74 ? 55.23146 61.58745 59.31463 1.000 19.97084 74 ALA A C 1
ATOM 1081 O O . ALA A 1 74 ? 56.22179 61.27825 58.64434 1.000 19.07370 74 ALA A O 1
ATOM 1088 N N . ALA A 1 75 ? 55.33726 61.88381 60.59556 1.000 19.28204 75 ALA A N 1
ATOM 1089 C CA . ALA A 1 75 ? 56.65563 61.89137 61.21397 1.000 18.66586 75 ALA A CA 1
ATOM 1090 C C . ALA A 1 75 ? 57.25210 60.49381 61.26543 1.000 20.26331 75 ALA A C 1
ATOM 1091 O O . ALA A 1 75 ? 58.46500 60.33911 61.17077 1.000 23.10633 75 ALA A O 1
ATOM 1098 N N . LEU A 1 76 ? 56.42806 59.48964 61.56285 1.000 18.06113 76 LEU A N 1
ATOM 1099 C CA . LEU A 1 76 ? 56.90801 58.12046 61.63271 1.000 21.84506 76 LEU A CA 1
ATOM 1100 C C . LEU A 1 76 ? 57.30144 57.58646 60.26819 1.000 21.86079 76 LEU A C 1
ATOM 1101 O O . LEU A 1 76 ? 58.18131 56.73266 60.17739 1.000 20.79596 76 LEU A O 1
ATOM 1117 N N . GLU A 1 77 ? 56.60428 58.02632 59.21849 1.000 20.29073 77 GLU A N 1
ATOM 1118 C CA . GLU A 1 77 ? 56.86596 57.62397 57.85979 1.000 23.85301 77 GLU A CA 1
ATOM 1119 C C . GLU A 1 77 ? 57.95586 58.44777 57.19969 1.000 24.45341 77 GLU A C 1
ATOM 1120 O O . GLU A 1 77 ? 58.49624 57.99200 56.19187 1.000 25.31653 77 GLU A O 1
ATOM 1132 N N . GLU A 1 78 ? 58.30231 59.60589 57.77900 1.000 25.16435 78 GLU A N 1
ATOM 1133 C CA . GLU A 1 78 ? 59.14868 60.61371 57.15985 1.000 23.19941 78 GLU A CA 1
ATO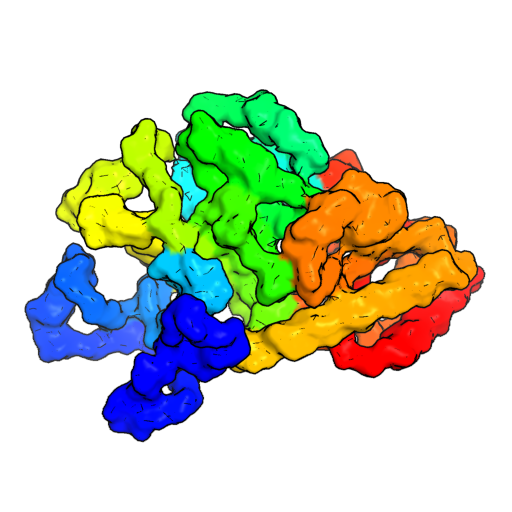M 1134 C C . GLU A 1 78 ? 58.52254 61.08508 55.85415 1.000 22.46983 78 GLU A C 1
ATOM 1135 O O . GLU A 1 78 ? 59.17023 61.20121 54.82751 1.000 22.52865 78 GLU A O 1
ATOM 1147 N N . GLY A 1 79 ? 57.22905 61.31918 55.89142 1.000 24.49956 79 GLY A N 1
ATOM 1148 C CA . GLY A 1 79 ? 56.53928 61.94187 54.78763 1.000 19.58087 79 GLY A CA 1
ATOM 1149 C C . GLY A 1 79 ? 56.35120 63.41731 55.05175 1.000 17.30742 79 GLY A C 1
ATOM 1150 O O . GLY A 1 79 ? 56.56585 63.89436 56.14625 1.000 20.91305 79 GLY A O 1
ATOM 1154 N N . VAL A 1 80 ? 55.89972 64.14222 54.02594 1.000 21.95033 80 VAL A N 1
ATOM 1155 C CA . VAL A 1 80 ? 55.65822 65.57073 54.21422 1.000 16.63717 80 VAL A CA 1
ATOM 1156 C C . VAL A 1 80 ? 54.26198 65.92032 54.75012 1.000 24.95062 80 VAL A C 1
ATOM 1157 O O . VAL A 1 80 ? 54.02827 67.08145 55.14007 1.000 21.70817 80 VAL A O 1
ATOM 1170 N N . GLY A 1 81 ? 53.32169 64.98223 54.70699 1.000 19.51095 81 GLY A N 1
ATOM 1171 C CA . GLY A 1 81 ? 52.01769 65.18158 55.27969 1.000 22.51227 81 GLY A CA 1
ATOM 1172 C C . GLY A 1 81 ? 51.17369 63.93311 55.15063 1.000 19.47740 81 GLY A C 1
ATOM 1173 O O . GLY A 1 81 ? 51.46493 63.04011 54.36321 1.000 20.34207 81 GLY A O 1
ATOM 1177 N N . ALA A 1 82 ? 50.09930 63.90331 55.93541 1.000 21.34873 82 ALA A N 1
ATOM 1178 C CA . ALA A 1 82 ? 49.15723 62.81012 55.89346 1.000 16.84124 82 ALA A CA 1
ATOM 1179 C C . ALA A 1 82 ? 47.73181 63.34908 55.94117 1.000 16.40703 82 ALA A C 1
ATOM 1180 O O . ALA A 1 82 ? 47.47779 64.51078 56.28963 1.000 19.59965 82 ALA A O 1
ATOM 1187 N N . LEU A 1 83 ? 46.81159 62.50420 55.50885 1.000 19.89268 83 LEU A N 1
ATOM 1188 C CA . LEU A 1 83 ? 45.39645 62.79421 55.60224 1.000 18.46095 83 LEU A CA 1
ATOM 1189 C C . LEU A 1 83 ? 44.68402 61.60607 56.22141 1.000 19.18450 83 LEU A C 1
ATOM 1190 O O . LEU A 1 83 ? 44.91874 60.46161 55.83028 1.000 18.85288 83 LEU A O 1
ATOM 1206 N N . ALA A 1 84 ? 43.81002 61.88234 57.18043 1.000 16.15259 84 ALA A N 1
ATOM 1207 C CA . ALA A 1 84 ? 42.99242 60.86598 57.81045 1.000 13.85382 84 ALA A CA 1
ATOM 1208 C C . ALA A 1 84 ? 41.62602 60.82713 57.17739 1.000 15.22201 84 ALA A C 1
ATOM 1209 O O . ALA A 1 84 ? 41.07820 61.86085 56.80837 1.000 23.01315 84 ALA A O 1
ATOM 1216 N N . VAL A 1 85 ? 41.09273 59.60800 57.04906 1.000 19.19333 85 VAL A N 1
ATOM 1217 C CA . VAL A 1 85 ? 39.82034 59.35298 56.40336 1.000 18.79580 85 VAL A CA 1
ATOM 1218 C C . VAL A 1 85 ? 39.10510 58.22280 57.11504 1.000 15.47164 85 VAL A C 1
ATOM 1219 O O . VAL A 1 85 ? 39.63773 57.57851 58.01627 1.000 16.68883 85 VAL A O 1
ATOM 1232 N N . ALA A 1 86 ? 37.86134 58.01634 56.68742 1.000 17.07992 86 ALA A N 1
ATOM 1233 C CA . ALA A 1 86 ? 36.91569 57.20030 57.42331 1.000 18.60863 86 ALA A CA 1
ATOM 1234 C C . ALA A 1 86 ? 37.26891 55.71697 57.45962 1.000 22.01673 86 ALA A C 1
ATOM 1235 O O . ALA A 1 86 ? 36.82593 55.03637 58.40569 1.000 20.46180 86 ALA A O 1
ATOM 1242 N N . SER A 1 87 ? 38.09291 55.22763 56.51573 1.000 18.88260 87 SER A N 1
ATOM 1243 C CA . SER A 1 87 ? 38.40183 53.80217 56.40430 1.000 16.44764 87 SER A CA 1
ATOM 1244 C C . SER A 1 87 ? 39.61897 53.61212 55.51001 1.000 18.52377 87 SER A C 1
ATOM 1245 O O . SER A 1 87 ? 39.99929 54.52327 54.77711 1.000 16.01052 87 SER A O 1
ATOM 1253 N N . GLY A 1 88 ? 40.26419 52.43437 55.61308 1.000 15.88823 88 GLY A N 1
ATOM 1254 C CA . GLY A 1 88 ? 41.29873 52.07852 54.61772 1.000 14.82789 88 GLY A CA 1
ATOM 1255 C C . GLY A 1 88 ? 40.79417 52.10790 53.17741 1.000 16.83083 88 GLY A C 1
ATOM 1256 O O . GLY A 1 88 ? 41.48236 52.56963 52.25484 1.000 16.21239 88 GLY A O 1
ATOM 1260 N N . GLN A 1 89 ? 39.56869 51.66019 52.97215 1.000 21.08694 89 GLN A N 1
ATOM 1261 C CA . GLN A 1 89 ? 38.98329 51.74613 51.64638 1.000 16.20400 89 GLN A CA 1
ATOM 1262 C C . GLN A 1 89 ? 38.91819 53.18550 51.15717 1.000 18.54218 89 GLN A C 1
ATOM 1263 O O . GLN A 1 89 ? 39.18087 53.44998 49.98663 1.000 17.30159 89 GLN A O 1
ATOM 1277 N N . ALA A 1 90 ? 38.50219 54.11750 52.00376 1.000 15.99629 90 ALA A N 1
ATOM 1278 C CA . ALA A 1 90 ? 38.42220 55.49185 51.55306 1.000 13.86840 90 ALA A CA 1
ATOM 1279 C C . ALA A 1 90 ? 39.82206 56.01918 51.21811 1.000 14.13124 90 ALA A C 1
ATOM 1280 O O . ALA A 1 90 ? 40.00783 56.70404 50.20745 1.000 16.65873 90 ALA A O 1
ATOM 1287 N N . ALA A 1 91 ? 40.83797 55.64660 52.00878 1.000 13.37689 91 ALA A N 1
ATOM 1288 C CA . ALA A 1 91 ? 42.21427 56.09636 51.72632 1.000 15.27657 91 ALA A CA 1
ATOM 1289 C C . ALA A 1 91 ? 42.71295 55.62256 50.36091 1.000 13.74043 91 ALA A C 1
ATOM 1290 O O . ALA A 1 91 ? 43.30981 56.39526 49.58539 1.000 16.12918 91 ALA A O 1
ATOM 1297 N N . ILE A 1 92 ? 42.49354 54.34736 50.05979 1.000 14.77076 92 ILE A N 1
ATOM 1298 C CA . ILE A 1 92 ? 42.80332 53.82779 48.73117 1.000 14.69828 92 ILE A CA 1
ATOM 1299 C C . ILE A 1 92 ? 42.03505 54.59173 47.65833 1.000 15.52397 92 ILE A C 1
ATOM 1300 O O . ILE A 1 92 ? 42.63396 55.09386 46.70499 1.000 15.10048 92 ILE A O 1
ATOM 1316 N N . THR A 1 93 ? 40.70882 54.69931 47.80872 1.000 15.51922 93 THR A N 1
ATOM 1317 C CA . THR A 1 93 ? 39.86861 55.44910 46.86695 1.000 13.75906 93 THR A CA 1
ATOM 1318 C C . THR A 1 93 ? 40.40758 56.84763 46.61418 1.000 14.12559 93 THR A C 1
ATOM 1319 O O . THR A 1 93 ? 40.56323 57.26806 45.46182 1.000 16.58039 93 THR A O 1
ATOM 1330 N N . TYR A 1 94 ? 40.69813 57.58901 47.68141 1.000 15.52348 94 TYR A N 1
ATOM 1331 C CA . TYR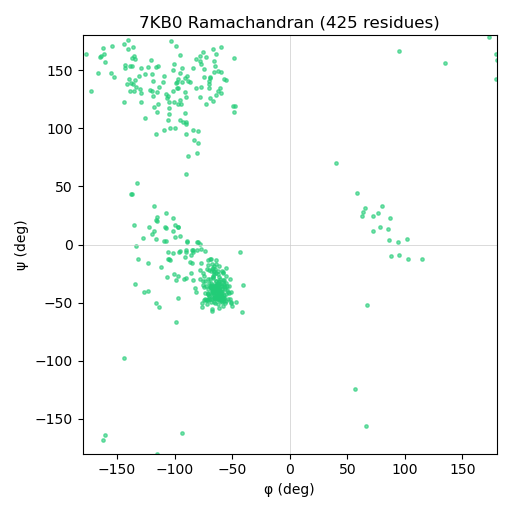 A 1 94 ? 41.16078 58.95912 47.53689 1.000 19.10336 94 TYR A CA 1
ATOM 1332 C C . TYR A 1 94 ? 42.54157 59.01427 46.93677 1.000 14.90034 94 TYR A C 1
ATOM 1333 O O . TYR A 1 94 ? 42.82090 59.90970 46.14180 1.000 13.88346 94 TYR A O 1
ATOM 1351 N N . ALA A 1 95 ? 43.40884 58.05575 47.28767 1.000 16.10782 95 ALA A N 1
ATOM 1352 C CA . ALA A 1 95 ? 44.77008 58.06081 46.75141 1.000 13.05494 95 ALA A CA 1
ATOM 1353 C C . ALA A 1 95 ? 44.75422 57.89284 45.23574 1.000 13.35846 95 ALA A C 1
ATOM 1354 O O . ALA A 1 95 ? 45.51678 58.53895 44.52289 1.000 18.96044 95 ALA A O 1
ATOM 1361 N N . ILE A 1 96 ? 43.85886 57.06529 44.72599 1.000 19.89754 96 ILE A N 1
ATOM 1362 C CA . ILE A 1 96 ? 43.73358 56.90492 43.29046 1.000 16.69044 96 ILE A CA 1
ATOM 1363 C C . ILE A 1 96 ? 43.00142 58.10021 42.67625 1.000 18.21293 96 ILE A C 1
ATOM 1364 O O . ILE A 1 96 ? 43.50080 58.72451 41.73389 1.000 19.26205 96 ILE A O 1
ATOM 1380 N N . LEU A 1 97 ? 41.79838 58.42515 43.19825 1.000 16.31055 97 LEU A N 1
ATOM 1381 C CA . LEU A 1 97 ? 41.00241 59.52042 42.62077 1.000 15.39214 97 LEU A CA 1
ATOM 1382 C C . LEU A 1 97 ? 41.70859 60.85826 42.63149 1.000 17.05294 97 LEU A C 1
ATOM 1383 O O . LEU A 1 97 ? 41.36988 61.74452 41.82559 1.000 15.64147 97 LEU A O 1
ATOM 1399 N N . ASN A 1 98 ? 42.67554 61.03463 43.51227 1.000 18.09118 98 ASN A N 1
ATOM 1400 C CA . ASN A 1 98 ? 43.42343 62.26202 43.47744 1.000 15.83729 98 ASN A CA 1
ATOM 1401 C C . ASN A 1 98 ? 44.15086 62.43954 42.14280 1.000 15.99909 98 ASN A C 1
ATOM 1402 O O . ASN A 1 98 ? 44.34511 63.56825 41.70361 1.000 17.47443 98 ASN A O 1
ATOM 1413 N N . ILE A 1 99 ? 44.51548 61.36278 41.46204 1.000 19.37861 99 ILE A N 1
ATOM 1414 C CA . ILE A 1 99 ? 45.39944 61.52631 40.31783 1.000 18.67708 99 ILE A CA 1
ATOM 1415 C C . ILE A 1 99 ? 44.84718 60.87822 39.07032 1.000 20.69356 99 ILE A C 1
ATOM 1416 O O . ILE A 1 99 ? 45.51862 60.85036 38.03256 1.000 21.50802 99 ILE A O 1
ATOM 1432 N N . ALA A 1 100 ? 43.62885 60.36701 39.16004 1.000 17.13619 100 ALA A N 1
ATOM 1433 C CA . ALA A 1 100 ? 43.01898 59.62743 38.07892 1.000 19.85345 100 ALA A CA 1
ATOM 1434 C C . ALA A 1 100 ? 41.52598 59.91832 37.99949 1.000 23.22553 100 ALA A C 1
ATOM 1435 O O . ALA A 1 100 ? 40.87631 60.27991 38.97750 1.000 22.43677 100 ALA A O 1
ATOM 1442 N N . GLY A 1 101 ? 40.99436 59.75251 36.81046 1.000 20.02074 101 GLY A N 1
ATOM 1443 C CA . GLY A 1 101 ? 39.57827 59.89049 36.57292 1.000 21.36963 101 GLY A CA 1
ATOM 1444 C C . GLY A 1 101 ? 39.18916 59.20111 35.29330 1.000 21.07007 101 GLY A C 1
ATOM 1445 O O . GLY A 1 101 ? 39.93545 58.37377 34.73940 1.000 21.87059 101 GLY A O 1
ATOM 1449 N N . PRO A 1 102 ? 37.98125 59.54247 34.80516 1.000 22.61296 102 PRO A N 1
ATOM 1450 C CA . PRO A 1 102 ? 37.43248 58.88407 33.61598 1.000 18.03105 102 PRO A CA 1
ATOM 1451 C C . PRO A 1 102 ? 38.37889 58.75397 32.43896 1.000 21.42109 102 PRO A C 1
ATOM 1452 O O . PRO A 1 102 ? 38.91513 59.74493 31.94230 1.000 26.19042 102 PRO A O 1
ATOM 1463 N N . GLY A 1 103 ? 38.63412 57.50904 32.04970 1.000 24.61089 103 GLY A N 1
ATOM 1464 C CA . GLY A 1 103 ? 39.52583 57.19878 30.96416 1.000 26.09717 103 GLY A CA 1
ATOM 1465 C C . GLY A 1 103 ? 40.95442 56.90326 31.37543 1.000 25.65205 103 GLY A C 1
ATOM 1466 O O . GLY A 1 103 ? 41.81115 56.72986 30.50446 1.000 24.11014 103 GLY A O 1
ATOM 1470 N N . ASP A 1 104 ? 41.25651 56.91231 32.65789 1.000 21.72642 104 ASP A N 1
ATOM 1471 C CA . ASP A 1 104 ? 42.62893 56.75425 33.12235 1.000 23.39665 104 ASP A CA 1
ATOM 1472 C C . ASP A 1 104 ? 42.89515 55.29774 33.45618 1.000 25.43358 104 ASP A C 1
ATOM 1473 O O . ASP A 1 104 ? 41.96821 54.51138 33.61106 1.000 18.96447 104 ASP A O 1
ATOM 1482 N N . GLU A 1 105 ? 44.17321 54.93439 33.55906 1.000 23.26609 105 GLU A N 1
ATOM 1483 C CA . GLU A 1 105 ? 44.52857 53.57876 33.95794 1.000 19.89176 105 GLU A CA 1
ATOM 1484 C C . GLU A 1 105 ? 45.37824 53.57279 35.23098 1.000 14.84598 105 GLU A C 1
ATOM 1485 O O . GLU A 1 105 ? 46.04944 54.54221 35.56437 1.000 18.84858 105 GLU A O 1
ATOM 1497 N N . ILE A 1 106 ? 45.37402 52.42355 35.89829 1.000 21.44678 106 ILE A N 1
ATOM 1498 C CA . ILE A 1 106 ? 46.17984 52.12988 37.07729 1.000 17.46064 106 ILE A CA 1
ATOM 1499 C C . ILE A 1 106 ? 46.75108 50.73931 36.87049 1.000 19.03094 106 ILE A C 1
ATOM 1500 O O . ILE A 1 106 ? 46.00886 49.81039 36.54219 1.000 18.69805 106 ILE A O 1
ATOM 1516 N N . VAL A 1 107 ? 48.04040 50.55853 37.08778 1.000 22.98311 107 VAL A N 1
ATOM 1517 C CA . VAL A 1 107 ? 48.62056 49.22734 37.10212 1.000 23.27702 107 VAL A CA 1
ATOM 1518 C C . VAL A 1 107 ? 48.70784 48.76702 38.55937 1.000 21.57560 107 VAL A C 1
ATOM 1519 O O . VAL A 1 107 ? 49.30719 49.43664 39.40920 1.000 19.62070 107 VAL A O 1
ATOM 1532 N N . SER A 1 108 ? 48.05550 47.66346 38.86038 1.000 18.29788 108 SER A N 1
ATOM 1533 C CA . SER A 1 108 ? 48.00879 47.10902 40.19829 1.000 17.47766 108 SER A CA 1
ATOM 1534 C C . SER A 1 108 ? 48.60849 45.70414 40.25721 1.000 18.49234 108 SER A C 1
ATOM 1535 O O . SER A 1 108 ? 48.47247 44.90719 39.33602 1.000 22.97406 108 SER A O 1
ATOM 1543 N N . GLY A 1 109 ? 49.22331 45.38947 41.35029 1.000 22.00611 109 GLY A N 1
ATOM 1544 C CA . GLY A 1 109 ? 49.52570 44.00842 41.63467 1.000 21.46004 109 GLY A CA 1
ATOM 1545 C C . GLY A 1 109 ? 48.21156 43.25611 41.85289 1.000 21.55873 109 GLY A C 1
ATOM 1546 O O . GLY A 1 109 ? 47.14635 43.83835 41.98745 1.000 24.14699 109 GLY A O 1
ATOM 1550 N N . SER A 1 110 ? 48.31355 41.94483 41.88535 1.000 27.15691 110 SER A N 1
ATOM 1551 C CA . SER A 1 110 ? 47.20794 41.03324 42.09406 1.000 24.68731 110 SER A CA 1
ATOM 1552 C C . SER A 1 110 ? 47.20045 40.41217 43.47753 1.000 26.92506 110 SER A C 1
ATOM 1553 O O . SER A 1 110 ? 46.21654 39.75583 43.84494 1.000 26.59667 110 SER A O 1
ATOM 1561 N N . ALA A 1 111 ? 48.27613 40.54605 44.22859 1.000 28.51302 111 ALA A N 1
ATOM 1562 C CA . ALA A 1 111 ? 48.28194 40.05445 45.60320 1.000 34.91160 111 ALA A CA 1
ATOM 1563 C C . ALA A 1 111 ? 47.56143 41.11604 46.41773 1.000 32.49343 111 ALA A C 1
ATOM 1564 O O . ALA A 1 111 ? 48.18262 42.02888 46.95587 1.000 30.08965 111 ALA A O 1
ATOM 1571 N N . LEU A 1 112 ? 46.22917 40.99586 46.49622 1.000 37.38316 112 LEU A N 1
ATOM 1572 C CA . LEU A 1 112 ? 45.35514 42.06057 46.98172 1.000 32.75628 112 LEU A CA 1
ATOM 1573 C C . LEU A 1 112 ? 44.30442 41.54225 47.96013 1.000 37.85652 112 LEU A C 1
ATOM 1574 O O . LEU A 1 112 ? 43.74516 40.46122 47.76182 1.000 36.33498 112 LEU A O 1
ATOM 1590 N N . TYR A 1 113 ? 44.02464 42.34269 49.00193 1.000 35.92577 113 TYR A N 1
ATOM 1591 C CA . TYR A 1 113 ? 42.83488 42.14598 49.83135 1.000 31.89572 113 TYR A CA 1
ATOM 1592 C C . TYR A 1 113 ? 41.60007 42.18939 48.93503 1.000 20.90947 113 TYR A C 1
ATOM 1593 O O . TYR A 1 113 ? 41.51355 42.99605 48.01140 1.000 22.76580 113 TYR A O 1
ATOM 1611 N N . GLY A 1 114 ? 40.62209 41.34493 49.24111 1.000 27.99104 114 GLY A N 1
ATOM 1612 C CA . GLY A 1 114 ? 39.43086 41.27715 48.41333 1.000 23.47395 114 GLY A CA 1
ATOM 1613 C C . GLY A 1 114 ? 38.76008 42.61730 48.21026 1.000 25.77389 114 GLY A C 1
ATOM 1614 O O . GLY A 1 114 ? 38.28827 42.92474 47.11541 1.000 34.16694 114 GLY A O 1
ATOM 1618 N N . GLY A 1 115 ? 38.68086 43.42158 49.26019 1.000 27.59061 115 GLY A N 1
ATOM 1619 C CA . GLY A 1 115 ? 37.96188 44.68586 49.12812 1.000 31.34123 115 GLY A CA 1
ATOM 1620 C C . GLY A 1 115 ? 38.63438 45.63775 48.15380 1.000 24.68403 115 GLY A C 1
ATOM 1621 O O . GLY A 1 115 ? 37.97320 46.38554 47.42692 1.000 27.78882 115 GLY A O 1
ATOM 1625 N N . THR A 1 116 ? 39.95945 45.62772 48.11597 1.000 27.44879 116 THR A N 1
ATOM 1626 C CA . THR A 1 116 ? 40.63496 46.42938 47.10977 1.000 24.94557 116 THR A CA 1
ATOM 1627 C C . THR A 1 116 ? 40.30600 45.91739 45.71325 1.000 23.97762 116 THR A C 1
ATOM 1628 O O . THR A 1 116 ? 40.00435 46.71174 44.80934 1.000 20.62804 116 THR A O 1
ATOM 1639 N N . TYR A 1 117 ? 40.36754 44.59404 45.51393 1.000 25.50505 117 TYR A N 1
ATOM 1640 C CA . TYR A 1 117 ? 39.97344 44.02439 44.22497 1.000 25.25060 117 TYR A CA 1
ATOM 1641 C C . TYR A 1 117 ? 38.59386 44.51191 43.77576 1.000 27.37999 117 TYR A C 1
ATOM 1642 O O . TYR A 1 117 ? 38.39459 44.93431 42.63328 1.000 22.78257 117 TYR A O 1
ATOM 1660 N N . ASN A 1 118 ? 37.61441 44.44016 44.65015 1.000 26.25385 118 ASN A N 1
ATOM 1661 C CA . ASN A 1 118 ? 36.28287 44.81066 44.21413 1.000 30.73350 118 ASN A CA 1
ATOM 1662 C C . ASN A 1 118 ? 36.18847 46.30510 43.90874 1.000 25.18249 118 ASN A C 1
ATOM 1663 O O . ASN A 1 118 ? 35.54062 46.71103 42.93633 1.000 21.34457 118 ASN A O 1
ATOM 1674 N N . LEU A 1 119 ? 36.91166 47.13797 44.65677 1.000 21.06654 119 LEU A N 1
ATOM 1675 C CA . LEU A 1 119 ? 36.93337 48.55298 44.31230 1.000 23.30848 119 LEU A CA 1
ATOM 1676 C C . LEU A 1 119 ? 37.57836 48.75668 42.94484 1.000 19.15130 119 LEU A C 1
ATOM 1677 O O . LEU A 1 119 ? 37.07630 49.51095 42.10774 1.000 19.91636 119 LEU A O 1
ATOM 1693 N N . PHE A 1 120 ? 38.69192 48.06949 42.70770 1.000 26.55258 120 PHE A N 1
ATOM 1694 C CA . PHE A 1 120 ? 39.46033 48.28626 41.49533 1.000 22.43782 120 PHE A CA 1
ATOM 1695 C C . PHE A 1 120 ? 38.71702 47.76369 40.28125 1.000 20.76027 120 PHE A C 1
ATOM 1696 O O . PHE A 1 120 ? 38.67453 48.42835 39.23077 1.000 20.17706 120 PHE A O 1
ATOM 1713 N N . ARG A 1 121 ? 38.13578 46.56412 40.40487 1.000 21.53358 121 ARG A N 1
ATOM 1714 C CA . ARG A 1 121 ? 37.62082 45.87830 39.23869 1.000 25.17816 121 ARG A CA 1
ATOM 1715 C C . ARG A 1 121 ? 36.23972 46.36913 38.86728 1.000 27.04988 121 ARG A C 1
ATOM 1716 O O . ARG A 1 121 ? 35.93796 46.50016 37.67680 1.000 24.06129 121 ARG A O 1
ATOM 1737 N N . HIS A 1 122 ? 35.39702 46.67153 39.85046 1.000 23.67319 122 HIS A N 1
ATOM 1738 C CA . HIS A 1 122 ? 34.00659 47.03495 39.58169 1.000 23.67276 122 HIS A CA 1
ATOM 1739 C C . HIS A 1 122 ? 33.62529 48.47513 39.92076 1.000 25.25119 122 HIS A C 1
ATOM 1740 O O . HIS A 1 122 ? 33.07681 49.17753 39.07899 1.000 29.51269 122 HIS A O 1
ATOM 1754 N N . THR A 1 123 ? 33.87818 48.92845 41.13533 1.000 21.49433 123 THR A N 1
ATOM 1755 C CA . THR A 1 123 ? 33.34077 50.20368 41.57599 1.000 24.61641 123 THR A CA 1
ATOM 1756 C C . THR A 1 123 ? 34.02136 51.37348 40.89641 1.000 22.59558 123 THR A C 1
ATOM 1757 O O . THR A 1 123 ? 33.33495 52.28555 40.43344 1.000 23.36755 123 THR A O 1
ATOM 1768 N N . LEU A 1 124 ? 35.36369 51.38679 40.85453 1.000 18.87980 124 LEU A N 1
ATOM 1769 C CA . LEU A 1 124 ? 36.04731 52.49358 40.20996 1.000 17.08968 124 LEU A CA 1
ATOM 1770 C C . LEU A 1 124 ? 35.78663 52.49922 38.71842 1.000 19.37968 124 LEU A C 1
ATOM 1771 O O . LEU A 1 124 ? 35.93522 53.53444 38.06348 1.000 21.27756 124 LEU A O 1
ATOM 1787 N N . TYR A 1 125 ? 35.52811 51.33460 38.13678 1.000 26.42909 125 TYR A N 1
ATOM 1788 C CA . TYR A 1 125 ? 35.25808 51.32855 36.71071 1.000 25.99120 125 TYR A CA 1
ATOM 1789 C C . TYR A 1 125 ? 33.86757 51.90259 36.43742 1.000 20.70131 125 TYR A C 1
ATOM 1790 O O . TYR A 1 125 ? 33.67548 52.70637 35.52074 1.000 27.26413 125 TYR A O 1
ATOM 1808 N N . LYS A 1 126 ? 32.89343 51.53767 37.24744 1.000 22.35334 126 LYS A N 1
ATOM 1809 C CA . LYS A 1 126 ? 31.52199 51.89812 36.92842 1.000 23.24606 126 LYS A CA 1
ATOM 1810 C C . LYS A 1 126 ? 31.19316 53.29446 37.41223 1.000 24.92400 126 LYS A C 1
ATOM 1811 O O . LYS A 1 126 ? 30.39324 53.98582 36.78813 1.000 25.44887 126 LYS A O 1
ATOM 1830 N N . LYS A 1 127 ? 31.82104 53.73667 38.49345 1.000 25.95482 127 LYS A N 1
ATOM 1831 C CA . LYS A 1 127 ? 31.51078 55.02126 39.07576 1.000 25.51696 127 LYS A CA 1
ATOM 1832 C C . LYS A 1 127 ? 32.56726 56.07541 38.77115 1.000 27.49630 127 LYS A C 1
ATOM 1833 O O . LYS A 1 127 ? 32.30348 57.27078 38.95359 1.000 26.05020 127 LYS A O 1
ATOM 1852 N N . SER A 1 128 ? 33.73434 55.67885 38.27164 1.000 21.96456 128 SER A N 1
ATOM 1853 C CA . SER A 1 128 ? 34.76960 56.64272 37.98087 1.000 21.18697 128 SER A CA 1
ATOM 1854 C C . SER A 1 128 ? 35.43425 56.46483 36.62134 1.000 19.43885 128 SER A C 1
ATOM 1855 O O . SER A 1 128 ? 36.30600 57.26560 36.27877 1.000 22.41415 128 SER A O 1
ATOM 1863 N N . GLY A 1 129 ? 35.03951 55.45946 35.84586 1.000 20.71427 129 GLY A N 1
ATOM 1864 C CA . GLY A 1 129 ? 35.61768 55.18906 34.53606 1.000 24.56314 129 GLY A CA 1
ATOM 1865 C C . GLY A 1 129 ? 37.08153 54.82604 34.53316 1.000 24.03985 129 GLY A C 1
ATOM 1866 O O . GLY A 1 129 ? 37.74332 55.03696 33.53784 1.000 22.34453 129 GLY A O 1
ATOM 1870 N N . ILE A 1 130 ? 37.60792 54.30435 35.61818 1.000 19.52090 130 ILE A N 1
ATOM 1871 C CA . ILE A 1 130 ? 39.02596 54.00388 35.72565 1.000 17.86252 130 ILE A CA 1
ATOM 1872 C C . ILE A 1 130 ? 39.23582 52.52644 35.43638 1.000 20.12383 130 ILE A C 1
ATOM 1873 O O . ILE A 1 130 ? 38.53559 51.66755 35.98063 1.000 20.49694 130 ILE A O 1
ATOM 1889 N N . ILE A 1 131 ? 40.24528 52.22884 34.62436 1.000 17.38912 131 ILE A N 1
ATOM 1890 C CA . ILE A 1 131 ? 40.59083 50.86432 34.26267 1.000 19.06710 131 ILE A CA 1
ATOM 1891 C C . ILE A 1 131 ? 41.84264 50.51596 35.04068 1.000 19.88036 131 ILE A C 1
ATOM 1892 O O . ILE A 1 131 ? 42.90960 51.10072 34.81689 1.000 21.05475 131 ILE A O 1
ATOM 1908 N N . VAL A 1 132 ? 41.69059 49.59225 35.96799 1.000 21.36185 132 VAL A N 1
ATOM 1909 C CA . VAL A 1 132 ? 42.79985 48.99546 36.69833 1.000 21.16612 132 VAL A CA 1
ATOM 1910 C C . VAL A 1 132 ? 43.27969 47.76393 35.94972 1.000 20.33975 132 VAL A C 1
ATOM 1911 O O . VAL A 1 132 ? 42.48611 46.88181 35.61772 1.000 20.36043 132 VAL A O 1
ATOM 1924 N N . LYS A 1 133 ? 44.57514 47.71291 35.66217 1.000 22.07605 133 LYS A N 1
ATOM 1925 C CA . LYS A 1 133 ? 45.17918 46.56672 35.00344 1.000 19.31981 133 LYS A CA 1
ATOM 1926 C C . LYS A 1 133 ? 45.95032 45.77857 36.05307 1.000 23.52765 133 LYS A C 1
ATOM 1927 O O . LYS A 1 133 ? 46.88068 46.31709 36.66925 1.000 20.15583 133 LYS A O 1
ATOM 1946 N N . PHE A 1 134 ? 45.52671 44.52934 36.27801 1.000 24.82147 134 PHE A N 1
ATOM 1947 C CA . PHE A 1 134 ? 46.09319 43.64658 37.29460 1.000 23.84254 134 PHE A CA 1
ATOM 1948 C C . PHE A 1 134 ? 47.21809 42.80483 36.73073 1.000 23.95466 134 PHE A C 1
ATOM 1949 O O . PHE A 1 134 ? 47.08111 42.24870 35.64611 1.000 24.83599 134 PHE A O 1
ATOM 1966 N N . VAL A 1 135 ? 48.34827 42.76118 37.42994 1.000 24.53605 135 VAL A N 1
ATOM 1967 C CA . VAL A 1 135 ? 49.50568 42.03664 36.91918 1.000 29.07612 135 VAL A CA 1
ATOM 1968 C C . VAL A 1 135 ? 50.12323 41.17979 38.01993 1.000 23.07639 135 VAL A C 1
ATOM 1969 O O . VAL A 1 135 ? 49.92852 41.40622 39.22603 1.000 22.97758 135 VAL A O 1
ATOM 1982 N N . ASP A 1 136 ? 50.89275 40.18947 37.58009 1.000 23.06973 136 ASP A N 1
ATOM 1983 C CA . ASP A 1 136 ? 51.66538 39.33157 38.48711 1.000 23.86520 136 ASP A CA 1
ATOM 1984 C C . ASP A 1 136 ? 52.92045 40.08979 38.89249 1.000 25.62504 136 ASP A C 1
ATOM 1985 O O . ASP A 1 136 ? 53.91068 40.13450 38.14898 1.000 26.32569 136 ASP A O 1
ATOM 1994 N N . GLU A 1 137 ? 52.85660 40.71380 40.07496 1.000 20.94673 137 GLU A N 1
ATOM 1995 C CA . GLU A 1 137 ? 53.89804 41.63794 40.49397 1.000 31.98809 137 GLU A CA 1
ATOM 1996 C C . GLU A 1 137 ? 55.10777 40.90414 41.01949 1.000 29.58683 137 GLU A C 1
ATOM 1997 O O . GLU A 1 137 ? 56.06383 41.54953 41.45429 1.000 34.87322 137 GLU A O 1
ATOM 2009 N N . THR A 1 138 ? 55.08744 39.57480 40.99144 1.000 32.18820 138 THR A N 1
ATOM 2010 C CA . THR A 1 138 ? 56.27208 38.82717 41.38770 1.000 30.42211 138 THR A CA 1
ATOM 2011 C C . THR A 1 138 ? 57.40522 39.00406 40.38932 1.000 27.52304 138 THR A C 1
ATOM 2012 O O . THR A 1 138 ? 58.56690 38.77424 40.74193 1.000 31.58599 138 THR A O 1
ATOM 2023 N N . ASP A 1 139 ? 57.09606 39.36964 39.15159 1.000 29.36186 139 ASP A N 1
ATOM 2024 C CA . ASP A 1 139 ? 58.10531 39.75547 38.17165 1.000 32.56698 139 ASP A CA 1
ATOM 2025 C C . ASP A 1 139 ? 57.90027 41.22845 37.82179 1.000 28.53602 139 ASP A C 1
ATOM 2026 O O . ASP A 1 139 ? 56.87687 41.57712 37.19875 1.000 28.63382 139 ASP A O 1
ATOM 2035 N N . PRO A 1 140 ? 58.84317 42.12297 38.16762 1.000 27.18853 140 PRO A N 1
ATOM 2036 C CA . PRO A 1 140 ? 58.68075 43.55051 37.78986 1.000 24.32863 140 PRO A CA 1
ATOM 2037 C C . PRO A 1 140 ? 58.48103 43.79994 36.29748 1.000 22.08128 140 PRO A C 1
ATOM 2038 O O . PRO A 1 140 ? 57.90744 44.82950 35.92594 1.000 25.36576 140 PRO A O 1
ATOM 2049 N N . LYS A 1 141 ? 58.99021 42.93312 35.42333 1.000 27.14268 141 LYS A N 1
ATOM 2050 C CA . LYS A 1 141 ? 58.77619 43.14153 33.99459 1.000 28.94917 141 LYS A CA 1
ATOM 2051 C C . LYS A 1 141 ? 57.28530 43.18553 33.67376 1.000 28.95797 141 LYS A C 1
ATOM 2052 O O . LYS A 1 141 ? 56.85718 43.91926 32.77739 1.000 28.04375 141 LYS A O 1
ATOM 2056 N N . ASN A 1 142 ? 56.46963 42.46909 34.45000 1.000 27.83892 142 ASN A N 1
ATOM 2057 C CA . ASN A 1 142 ? 55.03413 42.47656 34.20766 1.000 27.93025 142 ASN A CA 1
ATOM 2058 C C . ASN A 1 142 ? 54.41955 43.84552 34.49225 1.000 24.32537 142 ASN A C 1
ATOM 2059 O O . ASN A 1 142 ? 53.41829 44.20492 33.88683 1.000 24.61218 142 ASN A O 1
ATOM 2070 N N . ILE A 1 143 ? 54.98901 44.62815 35.40243 1.000 28.05091 143 ILE A N 1
ATOM 2071 C CA . ILE A 1 143 ? 54.48713 45.98107 35.62300 1.000 28.23306 143 ILE A CA 1
ATOM 2072 C C . ILE A 1 143 ? 54.80192 46.86932 34.41821 1.000 23.92572 143 ILE A C 1
ATOM 2073 O O . ILE A 1 143 ? 53.95686 47.64114 33.95119 1.000 24.59838 143 ILE A O 1
ATOM 2089 N N . GLU A 1 144 ? 56.04584 46.80937 33.92929 1.000 22.23498 144 GLU A N 1
ATOM 2090 C CA . GLU A 1 144 ? 56.41881 47.65742 32.80546 1.000 24.89094 144 GLU A CA 1
ATOM 2091 C C . GLU A 1 144 ? 55.53224 47.39007 31.60360 1.000 23.62330 144 GLU A C 1
ATOM 2092 O O . GLU A 1 144 ? 55.08712 48.32990 30.94248 1.000 24.33667 144 GLU A O 1
ATOM 2104 N N . GLU A 1 145 ? 55.24457 46.11461 31.32990 1.000 25.49010 145 GLU A N 1
ATOM 2105 C CA . GLU A 1 145 ? 54.50381 45.71654 30.13352 1.000 26.04036 145 GLU A CA 1
ATOM 2106 C C . GLU A 1 145 ? 53.06105 46.17528 30.14220 1.000 31.36399 145 GLU A C 1
ATOM 2107 O O . GLU A 1 145 ? 52.43305 46.19848 29.08310 1.000 30.05322 145 GLU A O 1
ATOM 2119 N N . ALA A 1 146 ? 52.52974 46.56455 31.29097 1.000 24.13530 146 ALA A N 1
ATOM 2120 C CA . ALA A 1 146 ? 51.15396 46.97970 31.37039 1.000 25.85490 146 ALA A CA 1
ATOM 2121 C C . ALA A 1 146 ? 50.98164 48.49088 31.42065 1.000 25.28807 146 ALA A C 1
ATOM 2122 O O . ALA A 1 146 ? 49.82997 48.95263 31.37075 1.000 23.61477 146 ALA A O 1
ATOM 2129 N N . ILE A 1 147 ? 52.07232 49.26023 31.54503 1.000 20.44142 147 ILE A N 1
ATOM 2130 C CA . ILE A 1 147 ? 51.96862 50.71602 31.54351 1.000 26.14882 147 ILE A CA 1
ATOM 2131 C C . ILE A 1 147 ? 51.71230 51.22869 30.13900 1.000 24.85482 147 ILE A C 1
ATOM 2132 O O . ILE A 1 147 ? 52.24279 50.71005 29.14664 1.000 25.25805 147 ILE A O 1
ATOM 2148 N N . THR A 1 148 ? 50.91230 52.28288 30.05625 1.000 24.80513 148 THR A N 1
ATOM 2149 C CA . THR A 1 148 ? 50.47768 52.85739 28.79710 1.000 26.95668 148 THR A CA 1
ATOM 2150 C C . THR A 1 148 ? 50.49555 54.35427 28.99566 1.000 23.41432 148 THR A C 1
ATOM 2151 O O . THR A 1 148 ? 50.77044 54.84100 30.08841 1.000 23.92954 148 THR A O 1
ATOM 2162 N N . GLU A 1 149 ? 50.20557 55.10905 27.94728 1.000 23.07322 149 GLU A N 1
ATOM 2163 C CA . GLU A 1 149 ? 50.15328 56.54470 28.17178 1.000 26.71456 149 GLU A CA 1
ATOM 2164 C C . GLU A 1 149 ? 48.97791 56.97430 29.04197 1.000 26.08586 149 GLU A C 1
ATOM 2165 O O . GLU A 1 149 ? 48.97658 58.13183 29.48440 1.000 24.56209 149 GLU A O 1
ATOM 2177 N N . LYS A 1 150 ? 47.98565 56.09155 29.30163 1.000 20.99757 150 LYS A N 1
ATOM 2178 C CA . LYS A 1 150 ? 46.88769 56.44160 30.18215 1.000 21.15768 150 LYS A CA 1
ATOM 2179 C C . LYS A 1 150 ? 47.13377 56.09224 31.64318 1.000 21.56901 150 LYS A C 1
ATOM 2180 O O . LYS A 1 150 ? 46.32212 56.49053 32.48944 1.000 21.95358 150 LYS A O 1
ATOM 2199 N N . THR A 1 151 ? 48.24571 55.42869 31.96242 1.000 21.30418 151 THR A N 1
ATOM 2200 C CA . THR A 1 151 ? 48.51763 55.02024 33.32876 1.000 18.90517 151 THR A CA 1
ATOM 2201 C C . THR A 1 151 ? 48.83322 56.21830 34.19935 1.000 19.08479 151 THR A C 1
ATOM 2202 O O . THR A 1 151 ? 49.64926 57.06937 33.84209 1.000 19.61069 151 THR A O 1
ATOM 2213 N N . LYS A 1 152 ? 48.23267 56.25027 35.38403 1.000 17.55020 152 LYS A N 1
ATOM 2214 C CA . LYS A 1 152 ? 48.47713 57.31776 36.33454 1.000 18.42028 152 LYS A CA 1
ATOM 2215 C C . LYS A 1 152 ? 49.22464 56.88617 37.58032 1.000 18.82212 152 LYS A C 1
ATOM 2216 O O . LYS A 1 152 ? 49.73235 57.75456 38.27723 1.000 18.46131 152 LYS A O 1
ATOM 2235 N N . ALA A 1 153 ? 49.25265 55.59806 37.91359 1.000 18.82206 153 ALA A N 1
ATOM 2236 C CA . ALA A 1 153 ? 49.98685 55.14316 39.08468 1.000 19.64472 153 ALA A CA 1
ATOM 2237 C C . ALA A 1 153 ? 50.17126 53.64936 38.98071 1.000 16.92665 153 ALA A C 1
ATOM 2238 O O . ALA A 1 153 ? 49.49168 52.96583 38.21583 1.000 16.55825 153 ALA A O 1
ATOM 2245 N N . VAL A 1 154 ? 51.10973 53.16853 39.76315 1.000 15.86482 154 VAL A N 1
ATOM 2246 C CA . VAL A 1 154 ? 51.31387 51.76556 40.07379 1.000 16.06491 154 VAL A CA 1
ATOM 2247 C C . VAL A 1 154 ? 50.92787 51.57311 41.54427 1.000 15.59810 154 VAL A C 1
ATOM 2248 O O . VAL A 1 154 ? 51.33878 52.35291 42.41850 1.000 19.36754 154 VAL A O 1
ATOM 2261 N N . TYR A 1 155 ? 50.27215 50.46366 41.83129 1.000 19.48768 155 TYR A N 1
ATOM 2262 C CA . TYR A 1 155 ? 49.72792 50.17935 43.15272 1.000 17.35742 155 TYR A CA 1
ATOM 2263 C C . TYR A 1 155 ? 50.18237 48.80345 43.58670 1.000 17.33916 155 TYR A C 1
ATOM 2264 O O . TYR A 1 155 ? 50.01980 47.84942 42.82817 1.000 15.79246 155 TYR A O 1
ATOM 2282 N N . LEU A 1 156 ? 50.71294 48.71172 44.82012 1.000 14.51079 156 LEU A N 1
ATOM 2283 C CA . LEU A 1 156 ? 51.16953 47.46928 45.43423 1.000 17.40592 156 LEU A CA 1
ATOM 2284 C C . LEU A 1 156 ? 50.75333 47.42736 46.90675 1.000 20.08870 156 LEU A C 1
ATOM 2285 O O . LEU A 1 156 ? 50.58330 48.45735 47.55031 1.000 19.96410 156 LEU A O 1
ATOM 2301 N N . GLU A 1 157 ? 50.60012 46.21445 47.43747 1.000 21.06156 157 GLU A N 1
ATOM 2302 C CA . GLU A 1 157 ? 50.54148 45.93794 48.86578 1.000 19.78592 157 GLU A CA 1
ATOM 2303 C C . GLU A 1 157 ? 51.89025 45.40134 49.34353 1.000 18.16221 157 GLU A C 1
ATOM 2304 O O . GLU A 1 157 ? 52.60403 44.70762 48.61604 1.000 21.47739 157 GLU A O 1
ATOM 2316 N N . THR A 1 158 ? 52.21292 45.66346 50.59023 1.000 15.00021 158 THR A N 1
ATOM 2317 C CA . THR A 1 158 ? 53.54784 45.31859 51.06369 1.000 18.36235 158 THR A CA 1
ATOM 2318 C C . THR A 1 158 ? 53.70175 43.81444 51.22400 1.000 20.06199 158 THR A C 1
ATOM 2319 O O . THR A 1 158 ? 54.68953 43.22714 50.78087 1.000 16.88060 158 THR A O 1
ATOM 2330 N N . ILE A 1 159 ? 52.77218 43.18795 51.92400 1.000 20.05887 159 ILE A N 1
ATOM 2331 C CA . ILE A 1 159 ? 52.72103 41.74418 52.05069 1.000 20.58783 159 ILE A CA 1
ATOM 2332 C C . ILE A 1 159 ? 51.33104 41.34824 51.60390 1.000 21.45384 159 ILE A C 1
ATOM 2333 O O . ILE A 1 159 ? 50.34846 41.63564 52.29903 1.000 21.81057 159 ILE A O 1
ATOM 2349 N N . GLY A 1 160 ? 51.24526 40.71227 50.43671 1.000 27.69468 160 GLY A N 1
ATOM 2350 C CA . GLY A 1 160 ? 49.97903 40.30081 49.85048 1.000 25.36474 160 GLY A CA 1
ATOM 2351 C C . GLY A 1 160 ? 49.04063 39.56298 50.77020 1.000 28.42069 160 GLY A C 1
ATOM 2352 O O . GLY A 1 160 ? 49.29992 38.44197 51.19768 1.000 28.53155 160 GLY A O 1
ATOM 2356 N N . ASN A 1 161 ? 47.92620 40.19082 51.06539 1.000 26.81730 161 ASN A N 1
ATOM 2357 C CA . ASN A 1 161 ? 46.99275 39.69770 52.06035 1.000 30.44094 161 ASN A CA 1
ATOM 2358 C C . ASN A 1 161 ? 45.89975 38.89867 51.36216 1.000 37.23010 161 ASN A C 1
ATOM 2359 O O . ASN A 1 161 ? 45.03706 39.50671 50.70397 1.000 40.83006 161 ASN A O 1
ATOM 2370 N N . PRO A 1 162 ? 45.86671 37.55551 51.47193 1.000 45.90620 162 PRO A N 1
ATOM 2371 C CA . PRO A 1 162 ? 46.76376 36.59779 52.14252 1.000 46.67052 162 PRO A CA 1
ATOM 2372 C C . PRO A 1 162 ? 47.67763 35.71142 51.23779 1.000 42.16027 162 PRO A C 1
ATOM 2373 O O . PRO A 1 162 ? 48.09100 34.61768 51.65956 1.000 27.37419 162 PRO A O 1
ATOM 2384 N N . GLY A 1 163 ? 48.02874 36.18068 50.04020 1.000 31.69119 163 GLY A N 1
ATOM 2385 C CA . GLY A 1 163 ? 49.04183 35.46806 49.27236 1.000 26.80225 163 GLY A CA 1
ATOM 2386 C C . GLY A 1 163 ? 50.45380 35.47505 49.88995 1.000 28.86679 163 GLY A C 1
ATOM 2387 O O . GLY A 1 163 ? 51.27610 34.61700 49.55868 1.000 25.32667 163 GLY A O 1
ATOM 2391 N N . LEU A 1 164 ? 50.75588 36.45211 50.74295 1.000 22.95144 164 LEU A N 1
ATOM 2392 C CA . LEU A 1 164 ? 52.01859 36.55956 51.48131 1.000 27.75420 164 LEU A CA 1
ATOM 2393 C C . LEU A 1 164 ? 53.22947 36.73929 50.56917 1.000 27.84474 164 LEU A C 1
ATOM 2394 O O . LEU A 1 164 ? 54.37141 36.43219 50.94828 1.000 22.32777 164 LEU A O 1
ATOM 2410 N N . THR A 1 165 ? 53.02225 37.33751 49.39736 1.000 21.50961 165 THR A N 1
ATOM 2411 C CA . THR A 1 165 ? 54.14017 37.65266 48.52177 1.000 22.75423 165 THR A CA 1
ATOM 2412 C C . THR A 1 165 ? 54.59545 39.09182 48.74641 1.000 17.98985 165 THR A C 1
ATOM 2413 O O . THR A 1 165 ? 53.81955 39.95998 49.11362 1.000 19.53225 165 THR A O 1
ATOM 2424 N N . VAL A 1 166 ? 55.88898 39.32494 48.58213 1.000 26.74846 166 VAL A N 1
ATOM 2425 C CA . VAL A 1 166 ? 56.48304 40.63208 48.76350 1.000 17.46394 166 VAL A CA 1
ATOM 2426 C C . VAL A 1 166 ? 57.07337 41.06693 47.43436 1.000 19.24770 166 VAL A C 1
ATOM 2427 O O . VAL A 1 166 ? 57.93862 40.38419 46.87882 1.000 20.74651 166 VAL A O 1
ATOM 2440 N N . PRO A 1 167 ? 56.59297 42.15822 46.87283 1.000 18.78633 167 PRO A N 1
ATOM 2441 C CA . PRO A 1 167 ? 57.12766 42.63624 45.60181 1.000 22.14343 167 PRO A CA 1
ATOM 2442 C C . PRO A 1 167 ? 58.51165 43.24784 45.76400 1.000 18.65745 167 PRO A C 1
ATOM 2443 O O . PRO A 1 167 ? 58.94704 43.58400 46.85904 1.000 20.33416 167 PRO A O 1
ATOM 2454 N N . ASP A 1 168 ? 59.22650 43.34982 44.64372 1.000 22.26441 168 ASP A N 1
ATOM 2455 C CA . ASP A 1 168 ? 60.51821 44.04727 44.57786 1.000 21.66449 168 ASP A CA 1
ATOM 2456 C C . ASP A 1 168 ? 60.28396 45.55996 44.40905 1.000 15.98796 168 ASP A C 1
ATOM 2457 O O . ASP A 1 168 ? 60.22693 46.10725 43.30985 1.000 19.46070 168 ASP A O 1
ATOM 2466 N N . PHE A 1 169 ? 60.19318 46.24956 45.54621 1.000 19.04374 169 PHE A N 1
ATOM 2467 C CA . PHE A 1 169 ? 59.74159 47.63286 45.56920 1.000 19.01726 169 PHE A CA 1
ATOM 2468 C C . PHE A 1 169 ? 60.65116 48.54488 44.76630 1.000 19.83572 169 PHE A C 1
ATOM 2469 O O . PHE A 1 169 ? 60.16130 49.41801 44.04293 1.000 22.66478 169 PHE A O 1
ATOM 2486 N N . GLU A 1 170 ? 61.97510 48.41005 44.94711 1.000 18.28942 170 GLU A N 1
ATOM 2487 C CA . GLU A 1 170 ? 62.92109 49.29597 44.29170 1.000 27.18405 170 GLU A CA 1
ATOM 2488 C C . GLU A 1 170 ? 62.87005 49.11334 42.78764 1.000 24.89249 170 GLU A C 1
ATOM 2489 O O . GLU A 1 170 ? 62.87755 50.09560 42.04887 1.000 17.32160 170 GLU A O 1
ATOM 2501 N N . ALA A 1 171 ? 62.70482 47.88447 42.31417 1.000 22.17798 171 ALA A N 1
ATOM 2502 C CA . ALA A 1 171 ? 62.70364 47.70159 40.87259 1.000 25.67792 171 ALA A CA 1
ATOM 2503 C C . ALA A 1 171 ? 61.44300 48.28272 40.26087 1.000 24.99021 171 ALA A C 1
ATOM 2504 O O . ALA A 1 171 ? 61.48570 48.93786 39.20801 1.000 19.27744 171 ALA A O 1
ATOM 2511 N N . ILE A 1 172 ? 60.31737 48.03224 40.91524 1.000 16.04535 172 ILE A N 1
ATOM 2512 C CA . ILE A 1 172 ? 59.04704 48.55346 40.44962 1.000 20.60713 172 ILE A CA 1
ATOM 2513 C C . ILE A 1 172 ? 58.99302 50.06099 40.60416 1.000 17.97763 172 ILE A C 1
ATOM 2514 O O . ILE A 1 172 ? 58.43767 50.74934 39.74327 1.000 18.02370 172 ILE A O 1
ATOM 2530 N N . ALA A 1 173 ? 59.57486 50.61878 41.65702 1.000 19.45078 173 ALA A N 1
ATOM 2531 C CA . ALA A 1 173 ? 59.57169 52.07703 41.75750 1.000 16.33808 173 ALA A CA 1
ATOM 2532 C C . ALA A 1 173 ? 60.35160 52.69837 40.60711 1.000 24.35673 173 ALA A C 1
ATOM 2533 O O . ALA A 1 173 ? 59.96334 53.74136 40.05148 1.000 21.13787 173 ALA A O 1
ATOM 2540 N N . GLU A 1 174 ? 61.43590 52.05435 40.20005 1.000 18.84883 174 GLU A N 1
ATOM 2541 C CA . GLU A 1 174 ? 62.17456 52.61164 39.07810 1.000 19.86995 174 GLU A CA 1
ATOM 2542 C C . GLU A 1 174 ? 61.31145 52.59025 37.83250 1.000 23.04899 174 GLU A C 1
ATOM 2543 O O . GLU A 1 174 ? 61.23846 53.57886 37.09916 1.000 22.96585 174 GLU A O 1
ATOM 2555 N N . ILE A 1 175 ? 60.61695 51.47955 37.59743 1.000 20.71008 175 ILE A N 1
ATOM 2556 C CA . ILE A 1 175 ? 59.74127 51.39713 36.43349 1.000 22.86384 175 ILE A CA 1
ATOM 2557 C C . ILE A 1 175 ? 58.70486 52.50996 36.46241 1.000 20.91263 175 ILE A C 1
ATOM 2558 O O . ILE A 1 175 ? 58.49577 53.18901 35.44593 1.000 21.35370 175 ILE A O 1
ATOM 2574 N N . ALA A 1 176 ? 58.05686 52.74046 37.62287 1.000 19.18509 176 ALA A N 1
ATOM 2575 C CA . ALA A 1 176 ? 56.96945 53.72359 37.64269 1.000 18.23027 176 ALA A CA 1
ATOM 2576 C C . ALA A 1 176 ? 57.52656 55.11283 37.34273 1.000 20.59339 176 ALA A C 1
ATOM 2577 O O . ALA A 1 176 ? 56.99726 55.83952 36.48139 1.000 17.50590 176 ALA A O 1
ATOM 2584 N N . HIS A 1 177 ? 58.65034 55.45812 38.00560 1.000 20.34808 177 HIS A N 1
ATOM 2585 C CA . HIS A 1 177 ? 59.26951 56.77324 37.85839 1.000 24.05125 177 HIS A CA 1
ATOM 2586 C C . HIS A 1 177 ? 59.78823 56.97718 36.44205 1.000 23.37820 177 HIS A C 1
ATOM 2587 O O . HIS A 1 177 ? 59.65273 58.06941 35.90209 1.000 22.27563 177 HIS A O 1
ATOM 2601 N N . ARG A 1 178 ? 60.38650 55.94804 35.81431 1.000 20.65338 178 ARG A N 1
ATOM 2602 C CA . ARG A 1 178 ? 60.79674 56.13428 34.41892 1.000 24.48290 178 ARG A CA 1
ATOM 2603 C C . ARG A 1 178 ? 59.60627 56.44021 33.52005 1.000 20.93074 178 ARG A C 1
ATOM 2604 O O . ARG A 1 178 ? 59.76818 57.09747 32.47262 1.000 24.30378 178 ARG A O 1
ATOM 2625 N N . HIS A 1 179 ? 58.41886 55.93878 33.86788 1.000 22.52228 179 HIS A N 1
ATOM 2626 C CA . HIS A 1 179 ? 57.22579 56.20267 33.07202 1.000 23.17470 179 HIS A CA 1
ATOM 2627 C C . HIS A 1 179 ? 56.40900 57.38284 33.58254 1.000 21.81315 179 HIS A C 1
ATOM 2628 O O . HIS A 1 179 ? 55.29116 57.61037 33.09667 1.000 21.76855 179 HIS A O 1
ATOM 2642 N N . GLY A 1 180 ? 56.92749 58.11271 34.55835 1.000 20.55981 180 GLY A N 1
ATOM 2643 C CA . GLY A 1 180 ? 56.30047 59.33895 35.02171 1.000 24.17427 180 GLY A CA 1
ATOM 2644 C C . GLY A 1 180 ? 55.08666 59.15352 35.90535 1.000 22.50426 180 GLY A C 1
ATOM 2645 O O . GLY A 1 180 ? 54.23227 60.02673 35.95042 1.000 18.44535 180 GLY A O 1
ATOM 2649 N N . VAL A 1 181 ? 54.99491 58.04651 36.63017 1.000 19.93447 181 VAL A N 1
ATOM 2650 C CA . VAL A 1 181 ? 53.88909 57.84387 37.55870 1.000 17.82597 181 VAL A CA 1
ATOM 2651 C C . VAL A 1 181 ? 54.37289 57.43158 38.94600 1.000 17.61172 181 VAL A C 1
ATOM 2652 O O . VAL A 1 181 ? 55.46130 56.86544 39.09505 1.000 16.39099 181 VAL A O 1
ATOM 2665 N N . PRO A 1 182 ? 53.62617 57.75573 39.98232 1.000 16.94898 182 PRO A N 1
ATOM 2666 C CA . PRO A 1 182 ? 54.02863 57.40573 41.33893 1.000 16.54275 182 PRO A CA 1
ATOM 2667 C C . PRO A 1 182 ? 53.75480 55.94740 41.63199 1.000 16.34781 182 PRO A C 1
ATOM 2668 O O . PRO A 1 182 ? 52.87693 55.32788 41.03377 1.000 16.07675 182 PRO A O 1
ATOM 2679 N N . LEU A 1 183 ? 54.48240 55.43280 42.61888 1.000 13.21022 183 LEU A N 1
ATOM 2680 C CA . LEU A 1 183 ? 54.19751 54.15412 43.21623 1.000 17.48132 183 LEU A CA 1
ATOM 2681 C C . LEU A 1 183 ? 53.46936 54.39941 44.52643 1.000 13.21841 183 LEU A C 1
ATOM 2682 O O . LEU A 1 183 ? 54.01242 55.04385 45.43453 1.000 17.03697 183 LEU A O 1
ATOM 2698 N N . ILE A 1 184 ? 52.27971 53.82476 44.63277 1.000 13.14845 184 ILE A N 1
ATOM 2699 C CA . ILE A 1 184 ? 51.44886 53.86612 45.82426 1.000 14.95445 184 ILE A CA 1
ATOM 2700 C C . ILE A 1 184 ? 51.48422 52.50637 46.47786 1.000 15.87597 184 ILE A C 1
ATOM 2701 O O . ILE A 1 184 ? 51.18282 51.49860 45.82047 1.000 15.67537 184 ILE A O 1
ATOM 2717 N N . VAL A 1 185 ? 51.83061 52.48003 47.76980 1.000 14.60354 185 VAL A N 1
ATOM 2718 C CA . VAL A 1 185 ? 51.97869 51.23639 48.52361 1.000 16.74809 185 VAL A CA 1
ATOM 2719 C C . VAL A 1 185 ? 50.93186 51.19024 49.62375 1.000 14.84556 185 VAL A C 1
ATOM 2720 O O . VAL A 1 185 ? 50.79926 52.13115 50.41583 1.000 16.09523 185 VAL A O 1
ATOM 2733 N N . ASP A 1 186 ? 50.23524 50.06927 49.71062 1.000 14.87596 186 ASP A N 1
ATOM 2734 C CA . ASP A 1 186 ? 49.38368 49.81387 50.84911 1.000 11.45647 186 ASP A CA 1
ATOM 2735 C C . ASP A 1 186 ? 50.18594 49.03163 51.88125 1.000 12.26782 186 ASP A C 1
ATOM 2736 O O . ASP A 1 186 ? 50.41977 47.82800 51.71535 1.000 19.73847 186 ASP A O 1
ATOM 2745 N N . ASN A 1 187 ? 50.58072 49.72932 52.95894 1.000 14.80419 187 ASN A N 1
ATOM 2746 C CA . ASN A 1 187 ? 51.43935 49.19951 54.01218 1.000 13.40371 187 ASN A CA 1
ATOM 2747 C C . ASN A 1 187 ? 50.66453 48.79179 55.24548 1.000 11.96626 187 ASN A C 1
ATOM 2748 O O . ASN A 1 187 ? 51.26208 48.68602 56.32941 1.000 15.56974 187 ASN A O 1
ATOM 2759 N N . THR A 1 188 ? 49.36347 48.51345 55.07524 1.000 14.11619 188 THR A N 1
ATOM 2760 C CA . THR A 1 188 ? 48.48582 48.14346 56.18461 1.000 12.92844 188 THR A CA 1
ATOM 2761 C C . THR A 1 188 ? 49.09420 47.09642 57.10389 1.000 14.45943 188 THR A C 1
ATOM 2762 O O . THR A 1 188 ? 49.04678 47.22791 58.33180 1.000 14.75264 188 THR A O 1
ATOM 2773 N N . VAL A 1 189 ? 49.61528 46.00711 56.53448 1.000 16.19812 189 VAL A N 1
ATOM 2774 C CA . VAL A 1 189 ? 50.00667 44.86995 57.35454 1.000 19.34478 189 VAL A CA 1
ATOM 2775 C C . VAL A 1 189 ? 51.39315 45.02459 57.91065 1.000 19.17162 189 VAL A C 1
ATOM 2776 O O . VAL A 1 189 ? 51.80553 44.18079 58.72855 1.000 17.64138 189 VAL A O 1
ATOM 2789 N N . ALA A 1 190 ? 52.11995 46.09110 57.52371 1.000 15.99319 190 ALA A N 1
ATOM 2790 C CA . ALA A 1 190 ? 53.51685 46.18724 57.95073 1.000 15.14094 190 ALA A CA 1
ATOM 2791 C C . ALA A 1 190 ? 53.95105 47.56426 58.39888 1.000 15.87502 190 ALA A C 1
ATOM 2792 O O . ALA A 1 190 ? 55.07621 47.99464 58.09837 1.000 16.07432 190 ALA A O 1
ATOM 2799 N N . PRO A 1 191 ? 53.13600 48.25841 59.18399 1.000 18.31040 191 PRO A N 1
ATOM 2800 C CA . PRO A 1 191 ? 53.64924 49.48269 59.79779 1.000 21.06539 191 PRO A CA 1
ATOM 2801 C C . PRO A 1 191 ? 54.81830 49.15268 60.71581 1.000 20.47678 191 PRO A C 1
ATOM 2802 O O . PRO A 1 191 ? 54.90246 48.04854 61.27238 1.000 17.28676 191 PRO A O 1
ATOM 2813 N N . TYR A 1 192 ? 55.74575 50.11994 60.82137 1.000 19.12962 192 TYR A N 1
ATOM 2814 C CA . TYR A 1 192 ? 56.97970 50.01419 61.58006 1.000 16.76360 192 TYR A CA 1
ATOM 2815 C C . TYR A 1 192 ? 57.95511 49.00168 60.99015 1.000 17.14948 192 TYR A C 1
ATOM 2816 O O . TYR A 1 192 ? 59.14428 49.30485 60.82869 1.000 19.81616 192 TYR A O 1
ATOM 2834 N N . ILE A 1 193 ? 57.51191 47.77326 60.73252 1.000 19.09083 193 ILE A N 1
ATOM 2835 C CA . ILE A 1 193 ? 58.46683 46.79822 60.19967 1.000 18.35714 193 ILE A CA 1
ATOM 2836 C C . ILE A 1 193 ? 58.88766 47.08254 58.75964 1.000 24.80006 193 ILE A C 1
ATOM 2837 O O . ILE A 1 193 ? 59.87575 46.51912 58.30630 1.000 19.25288 193 ILE A O 1
ATOM 2853 N N . PHE A 1 194 ? 58.20565 47.95968 58.04329 1.000 20.81718 194 PHE A N 1
ATOM 2854 C CA . PHE A 1 194 ? 58.60655 48.31212 56.68793 1.000 17.52950 194 PHE A CA 1
ATOM 2855 C C . PHE A 1 194 ? 58.38580 49.79322 56.46233 1.000 17.63452 194 PHE A C 1
ATOM 2856 O O . PHE A 1 194 ? 57.38072 50.35335 56.90040 1.000 20.88630 194 PHE A O 1
ATOM 2873 N N . ARG A 1 195 ? 59.34249 50.44065 55.80661 1.000 19.01432 195 ARG A N 1
ATOM 2874 C CA . ARG A 1 195 ? 59.22764 51.86754 55.50247 1.000 24.27721 195 ARG A CA 1
ATOM 2875 C C . ARG A 1 195 ? 59.17872 52.03583 53.99629 1.000 19.19457 195 ARG A C 1
ATOM 2876 O O . ARG A 1 195 ? 60.22753 52.05041 53.33270 1.000 19.98711 195 ARG A O 1
ATOM 2897 N N . PRO A 1 196 ? 58.00566 52.12779 53.39548 1.000 19.38904 196 PRO A N 1
ATOM 2898 C CA . PRO A 1 196 ? 57.97376 52.16408 51.93286 1.000 20.32049 196 PRO A CA 1
ATOM 2899 C C . PRO A 1 196 ? 58.76398 53.31936 51.33008 1.000 21.60563 196 PRO A C 1
ATOM 2900 O O . PRO A 1 196 ? 59.30036 53.17351 50.22882 1.000 17.81678 196 PRO A O 1
ATOM 2911 N N . PHE A 1 197 ? 58.77439 54.48838 51.96341 1.000 21.72957 197 PHE A N 1
ATOM 2912 C CA . PHE A 1 197 ? 59.45255 55.62300 51.35915 1.000 19.63659 197 PHE A CA 1
ATOM 2913 C C . PHE A 1 197 ? 60.95480 55.37537 51.25176 1.000 20.16403 197 PHE A C 1
ATOM 2914 O O . PHE A 1 197 ? 61.59710 55.96240 50.39077 1.000 25.46206 197 PHE A O 1
ATOM 2931 N N . GLU A 1 198 ? 61.51177 54.45722 52.04466 1.000 22.02583 198 GLU A N 1
ATOM 2932 C CA . GLU A 1 198 ? 62.93539 54.11027 51.90707 1.000 23.24044 198 GLU A CA 1
ATOM 2933 C C . GLU A 1 198 ? 63.21820 53.27470 50.66828 1.000 25.75340 198 GLU A C 1
ATOM 2934 O O . GLU A 1 198 ? 64.38423 52.97585 50.39655 1.000 25.83418 198 GLU A O 1
ATOM 2946 N N . HIS A 1 199 ? 62.19118 52.85565 49.93462 1.000 23.91274 199 HIS A N 1
ATOM 2947 C CA . HIS A 1 199 ? 62.35637 51.84962 48.89201 1.000 20.85878 199 HIS A CA 1
ATOM 2948 C C . HIS A 1 199 ? 61.63908 52.20512 47.59191 1.000 21.77355 199 HIS A C 1
ATOM 2949 O O . HIS A 1 199 ? 61.44307 51.32780 46.74522 1.000 25.94818 199 HIS A O 1
ATOM 2963 N N . GLY A 1 200 ? 61.25896 53.47491 47.41422 1.000 20.48307 200 GLY A N 1
ATOM 2964 C CA . GLY A 1 200 ? 60.76012 53.96575 46.14439 1.000 24.76453 200 GLY A CA 1
ATO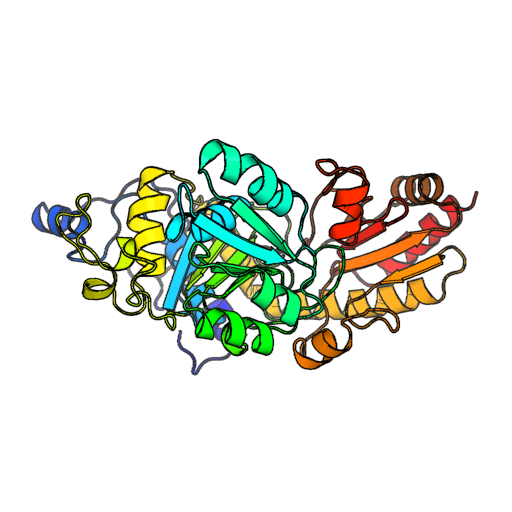M 2965 C C . GLY A 1 200 ? 59.31287 54.39590 46.15472 1.000 21.19683 200 GLY A C 1
ATOM 2966 O O . GLY A 1 200 ? 58.84342 55.01638 45.18740 1.000 19.71720 200 GLY A O 1
ATOM 2970 N N . ALA A 1 201 ? 58.57373 54.07733 47.18846 1.000 16.90407 201 ALA A N 1
ATOM 2971 C CA . ALA A 1 201 ? 57.17349 54.47360 47.17943 1.000 15.55700 201 ALA A CA 1
ATOM 2972 C C . ALA A 1 201 ? 57.07207 55.98444 47.30928 1.000 17.49916 201 ALA A C 1
ATOM 2973 O O . ALA A 1 201 ? 57.86803 56.60851 47.99591 1.000 17.21216 201 ALA A O 1
ATOM 2980 N N . ASP A 1 202 ? 56.10162 56.57960 46.60780 1.000 21.78872 202 ASP A N 1
ATOM 2981 C CA . ASP A 1 202 ? 55.80789 58.00735 46.68494 1.000 16.95277 202 ASP A CA 1
ATOM 2982 C C . ASP A 1 202 ? 54.63889 58.32640 47.60925 1.000 14.37205 202 ASP A C 1
ATOM 2983 O O . ASP A 1 202 ? 54.60488 59.40818 48.21519 1.000 17.94124 202 ASP A O 1
ATOM 2992 N N . ILE A 1 203 ? 53.69805 57.39808 47.69361 1.000 17.31221 203 ILE A N 1
ATOM 2993 C CA . ILE A 1 203 ? 52.44987 57.52564 48.43238 1.000 15.19304 203 ILE A CA 1
ATOM 2994 C C . ILE A 1 203 ? 52.29556 56.24070 49.21973 1.000 15.23753 203 ILE A C 1
ATOM 2995 O O . ILE A 1 203 ? 52.41115 55.14474 48.65898 1.000 13.78416 203 ILE A O 1
ATOM 3011 N N . VAL A 1 204 ? 51.92328 56.36714 50.48679 1.000 12.56365 204 VAL A N 1
ATOM 3012 C CA . VAL A 1 204 ? 51.58938 55.22429 51.31492 1.000 14.21431 204 VAL A CA 1
ATOM 3013 C C . VAL A 1 204 ? 50.16452 55.40502 51.80772 1.000 15.91049 204 VAL A C 1
ATOM 3014 O O . VAL A 1 204 ? 49.78357 56.49415 52.24998 1.000 17.51028 204 VAL A O 1
ATOM 3027 N N . VAL A 1 205 ? 49.36906 54.34712 51.70385 1.000 14.22986 205 VAL A N 1
ATOM 3028 C CA . VAL A 1 205 ? 48.08778 54.28923 52.40370 1.000 12.80418 205 VAL A CA 1
ATOM 3029 C C . VAL A 1 205 ? 48.09146 53.18830 53.47588 1.000 14.14733 205 VAL A C 1
ATOM 3030 O O . VAL A 1 205 ? 48.75007 52.16608 53.32188 1.000 15.58497 205 VAL A O 1
ATOM 3043 N N . TYR A 1 206 ? 47.24951 53.39365 54.50197 1.000 14.38381 206 TYR A N 1
ATOM 3044 C CA . TYR A 1 206 ? 47.12015 52.50689 55.60819 1.000 16.25107 206 TYR A CA 1
ATOM 3045 C C . TYR A 1 206 ? 45.64230 52.25808 55.78875 1.000 15.44213 206 TYR A C 1
ATOM 3046 O O . TYR A 1 206 ? 44.88095 53.21974 55.88795 1.000 16.38444 206 TYR A O 1
ATOM 3064 N N . SER A 1 207 ? 45.22675 51.06990 56.18647 1.000 15.99439 207 SER A N 1
ATOM 3065 C CA . SER A 1 207 ? 44.01999 50.83310 56.94533 1.000 13.93994 207 SER A CA 1
ATOM 3066 C C . SER A 1 207 ? 44.44824 50.91192 58.39364 1.000 16.86423 207 SER A C 1
ATOM 3067 O O . SER A 1 207 ? 45.03863 50.00165 58.98261 1.000 18.62875 207 SER A O 1
ATOM 3075 N N . ALA A 1 208 ? 44.26417 52.11699 58.96369 1.000 13.75944 208 ALA A N 1
ATOM 3076 C CA . ALA A 1 208 ? 44.55935 52.31826 60.33362 1.000 15.66459 208 ALA A CA 1
ATOM 3077 C C . ALA A 1 208 ? 43.78137 51.39091 61.21571 1.000 19.49342 208 ALA A C 1
ATOM 3078 O O . ALA A 1 208 ? 44.22229 50.91810 62.39302 1.000 15.06816 208 ALA A O 1
ATOM 3085 N N . THR A 1 209 ? 42.64684 50.94320 60.68121 1.000 17.31299 209 THR A N 1
ATOM 3086 C CA . THR A 1 209 ? 41.88243 49.88756 61.39900 1.000 16.78912 209 THR A CA 1
ATOM 3087 C C . THR A 1 209 ? 42.66728 48.71559 61.99224 1.000 20.33405 209 THR A C 1
ATOM 3088 O O . THR A 1 209 ? 42.34103 48.29425 63.05464 1.000 20.67064 209 THR A O 1
ATOM 3140 N N . PHE A 1 211 ? 46.62375 47.01789 62.16726 1.000 19.66181 211 PHE A N 1
ATOM 3141 C CA . PHE A 1 211 ? 47.69665 47.05119 63.13068 1.000 18.37896 211 PHE A CA 1
ATOM 3142 C C . PHE A 1 211 ? 47.92909 48.38147 63.78110 1.000 19.75972 211 PHE A C 1
ATOM 3143 O O . PHE A 1 211 ? 48.28379 48.38075 64.92639 1.000 19.63065 211 PHE A O 1
ATOM 3160 N N . ILE A 1 212 ? 47.73849 49.49431 63.06273 1.000 20.59612 212 ILE A N 1
ATOM 3161 C CA . ILE A 1 212 ? 47.99221 50.80001 63.65286 1.000 19.07336 212 ILE A CA 1
ATOM 3162 C C . ILE A 1 212 ? 47.11864 50.99814 64.86588 1.000 23.21424 212 ILE A C 1
ATOM 3163 O O . ILE A 1 212 ? 47.60619 51.39972 65.92091 1.000 23.18896 212 ILE A O 1
ATOM 3179 N N . GLY A 1 213 ? 45.82042 50.73042 64.74263 1.000 19.68229 213 GLY A N 1
ATOM 3180 C CA . GLY A 1 213 ? 44.98145 50.78204 65.90375 1.000 16.98084 213 GLY A CA 1
ATOM 3181 C C . GLY A 1 213 ? 45.31605 49.68272 66.87493 1.000 22.57608 213 GLY A C 1
ATOM 3182 O O . GLY A 1 213 ? 45.64562 49.93651 68.02677 1.000 23.58710 213 GLY A O 1
ATOM 3186 N N . GLY A 1 214 ? 45.24150 48.46163 66.39195 1.000 18.99736 214 GLY A N 1
ATOM 3187 C CA . GLY A 1 214 ? 45.84364 47.32703 67.03117 1.000 24.42683 214 GLY A CA 1
ATOM 3188 C C . GLY A 1 214 ? 44.96328 46.67148 68.05047 1.000 19.05348 214 GLY A C 1
ATOM 3189 O O . GLY A 1 214 ? 45.30778 45.60836 68.54629 1.000 23.87790 214 GLY A O 1
ATOM 3193 N N . HIS A 1 215 ? 43.84182 47.29335 68.40364 1.000 21.61758 215 HIS A N 1
ATOM 3194 C CA . HIS A 1 215 ? 42.96310 46.78268 69.44309 1.000 19.59935 215 HIS A CA 1
ATOM 3195 C C . HIS A 1 215 ? 41.56405 46.47842 68.92731 1.000 18.13120 215 HIS A C 1
ATOM 3196 O O . HIS A 1 215 ? 40.66657 46.18104 69.72574 1.000 19.61130 215 HIS A O 1
ATOM 3210 N N . GLY A 1 216 ? 41.35643 46.53202 67.61576 1.000 19.90146 216 GLY A N 1
ATOM 3211 C CA . GLY A 1 216 ? 40.08169 46.14667 67.06348 1.000 24.00388 216 GLY A CA 1
ATOM 3212 C C . GLY A 1 216 ? 38.91320 47.03601 67.45736 1.000 25.29096 216 GLY A C 1
ATOM 3213 O O . GLY A 1 216 ? 37.76888 46.54655 67.54124 1.000 19.83277 216 GLY A O 1
ATOM 3217 N N . THR A 1 217 ? 39.15230 48.33935 67.67111 1.000 19.88409 217 THR A N 1
ATOM 3218 C CA . THR A 1 217 ? 38.06234 49.22559 68.10427 1.000 20.03140 217 THR A CA 1
ATOM 3219 C C . THR A 1 217 ? 37.53962 50.17067 67.04002 1.000 21.26096 217 THR A C 1
ATOM 3220 O O . THR A 1 217 ? 36.36260 50.56144 67.12000 1.000 20.54588 217 THR A O 1
ATOM 3231 N N . SER A 1 218 ? 38.37582 50.56225 66.06596 1.000 22.02270 218 SER A N 1
ATOM 3232 C CA . SER A 1 218 ? 38.07302 51.70844 65.23142 1.000 14.59800 218 SER A CA 1
ATOM 3233 C C . SER A 1 218 ? 38.40406 51.44316 63.78364 1.000 16.74682 218 SER A C 1
ATOM 3234 O O . SER A 1 218 ? 39.47356 50.89718 63.46029 1.000 18.60628 218 SER A O 1
ATOM 3242 N N . ILE A 1 219 ? 37.48551 51.91967 62.93531 1.000 18.04804 219 ILE A N 1
ATOM 3243 C CA . ILE A 1 219 ? 37.69837 51.95618 61.49324 1.000 17.47164 219 ILE A CA 1
ATOM 3244 C C . ILE A 1 219 ? 38.42628 53.24504 61.15889 1.000 14.20568 219 ILE A C 1
ATOM 3245 O O . ILE A 1 219 ? 38.11516 54.29528 61.72123 1.000 18.37185 219 ILE A O 1
ATOM 3261 N N . GLY A 1 220 ? 39.38338 53.18969 60.23768 1.000 18.32451 220 GLY A N 1
ATOM 3262 C CA . GLY A 1 220 ? 40.02040 54.41198 59.79541 1.000 16.15753 220 GLY A CA 1
ATOM 3263 C C . GLY A 1 220 ? 41.09210 54.15333 58.75066 1.000 13.51680 220 GLY A C 1
ATOM 3264 O O . GLY A 1 220 ? 41.73044 53.09255 58.69842 1.000 14.08750 220 GLY A O 1
ATOM 3268 N N . GLY A 1 221 ? 41.38227 55.20798 58.01597 1.000 12.74065 221 GLY A N 1
ATOM 3269 C CA . GLY A 1 221 ? 42.39146 55.13490 56.99452 1.000 14.90353 221 GLY A CA 1
ATOM 3270 C C . GLY A 1 221 ? 43.29678 56.34679 57.05075 1.000 15.29583 221 GLY A C 1
ATOM 3271 O O . GLY A 1 221 ? 42.92287 57.41511 57.56357 1.000 16.32633 221 GLY A O 1
ATOM 3275 N N . LEU A 1 222 ? 44.44631 56.18217 56.40882 1.000 14.97778 222 LEU A N 1
ATOM 3276 C CA . LEU A 1 222 ? 45.45166 57.22291 56.27019 1.000 17.91363 222 LEU A CA 1
ATOM 3277 C C . LEU A 1 222 ? 46.07252 57.22245 54.87684 1.000 14.80611 222 LEU A C 1
ATOM 3278 O O . LEU A 1 222 ? 46.39025 56.16335 54.32662 1.000 15.70628 222 LEU A O 1
ATOM 3294 N N . ILE A 1 223 ? 46.34714 58.41282 54.36976 1.000 15.85012 223 ILE A N 1
ATOM 3295 C CA . ILE A 1 223 ? 47.12628 58.61730 53.15153 1.000 17.30307 223 ILE A CA 1
ATOM 3296 C C . ILE A 1 223 ? 48.33700 59.41886 53.55158 1.000 18.18252 223 ILE A C 1
ATOM 3297 O O . ILE A 1 223 ? 48.18347 60.47742 54.18391 1.000 17.36972 223 ILE A O 1
ATOM 3313 N N . VAL A 1 224 ? 49.53433 58.94023 53.19226 1.000 14.93057 224 VAL A N 1
ATOM 3314 C CA . VAL A 1 224 ? 50.76480 59.63506 53.52286 1.000 14.47944 224 VAL A CA 1
ATOM 3315 C C . VAL A 1 224 ? 51.51550 60.00631 52.25190 1.000 19.90702 224 VAL A C 1
ATOM 3316 O O . VAL A 1 224 ? 51.73864 59.15363 51.38199 1.000 19.98949 224 VAL A O 1
ATOM 3329 N N . ASP A 1 225 ? 51.95375 61.25548 52.15392 1.000 18.51986 225 ASP A N 1
ATOM 3330 C CA . ASP A 1 225 ? 52.66340 61.77513 50.98021 1.000 20.56423 225 ASP A CA 1
ATOM 3331 C C . ASP A 1 225 ? 54.15992 61.91371 51.27379 1.000 19.87933 225 ASP A C 1
ATOM 3332 O O . ASP A 1 225 ? 54.55140 62.61847 52.21243 1.000 19.96462 225 ASP A O 1
ATOM 3341 N N . SER A 1 226 ? 54.99950 61.26350 50.47165 1.000 20.52857 226 SER A N 1
ATOM 3342 C CA . SER A 1 226 ? 56.42048 61.38081 50.72495 1.000 17.27630 226 SER A CA 1
ATOM 3343 C C . SER A 1 226 ? 56.91126 62.76951 50.33948 1.000 26.19973 226 SER A C 1
ATOM 3344 O O . SER A 1 226 ? 57.96333 63.19197 50.81670 1.000 24.50693 226 SER A O 1
ATOM 3352 N N . GLY A 1 227 ? 56.17065 63.47454 49.48073 1.000 23.40075 227 GLY A N 1
ATOM 3353 C CA . GLY A 1 227 ? 56.59635 64.75914 48.94575 1.000 31.57613 227 GLY A CA 1
ATOM 3354 C C . GLY A 1 227 ? 57.72877 64.73300 47.92829 1.000 32.53654 227 GLY A C 1
ATOM 3355 O O . GLY A 1 227 ? 58.25631 65.78787 47.58290 1.000 25.92106 227 GLY A O 1
ATOM 3359 N N . LYS A 1 228 ? 58.10768 63.58537 47.39903 1.000 20.97355 228 LYS A N 1
ATOM 3360 C CA . LYS A 1 228 ? 59.22763 63.53359 46.47225 1.000 26.93359 228 LYS A CA 1
ATOM 3361 C C . LYS A 1 228 ? 58.82775 63.25267 45.02813 1.000 25.10594 228 LYS A C 1
ATOM 3362 O O . LYS A 1 228 ? 59.69426 63.21916 44.15338 1.000 26.36670 228 LYS A O 1
ATOM 3381 N N . PHE A 1 229 ? 57.55081 63.14062 44.70994 1.000 20.07053 229 PHE A N 1
ATOM 3382 C CA . PHE A 1 229 ? 57.23534 62.89532 43.31323 1.000 24.09493 229 PHE A CA 1
ATOM 3383 C C . PHE A 1 229 ? 57.02749 64.23318 42.60744 1.000 21.35352 229 PHE A C 1
ATOM 3384 O O . PHE A 1 229 ? 56.44358 65.15200 43.17572 1.000 22.12918 229 PHE A O 1
ATOM 3400 N N . ASP A 1 230 ? 57.46716 64.32603 41.34533 1.000 21.24968 230 ASP A N 1
ATOM 3401 C CA . ASP A 1 230 ? 57.27977 65.54201 40.54007 1.000 24.06229 230 ASP A CA 1
ATOM 3402 C C . ASP A 1 230 ? 55.96683 65.49681 39.76721 1.000 26.81330 230 ASP A C 1
ATOM 3403 O O . ASP A 1 230 ? 55.86691 64.84036 38.73844 1.000 25.14907 230 ASP A O 1
ATOM 3412 N N . TRP A 1 231 ? 54.98332 66.25196 40.21943 1.000 27.02937 231 TRP A N 1
ATOM 3413 C CA . TRP A 1 231 ? 53.66515 66.21557 39.60684 1.000 26.98996 231 TRP A CA 1
ATOM 3414 C C . TRP A 1 231 ? 53.55506 67.05895 38.33097 1.000 26.98422 231 TRP A C 1
ATOM 3415 O O . TRP A 1 231 ? 52.49644 67.02748 37.70811 1.000 24.82230 231 TRP A O 1
ATOM 3436 N N . THR A 1 232 ? 54.62904 67.69718 37.86299 1.000 31.31404 232 THR A N 1
ATOM 3437 C CA . THR A 1 232 ? 54.55066 68.63482 36.75084 1.000 28.26185 232 THR A CA 1
ATOM 3438 C C . THR A 1 232 ? 54.90484 68.03023 35.40563 1.000 23.61974 232 THR A C 1
ATOM 3439 O O . THR A 1 232 ? 55.11812 68.77881 34.45029 1.000 27.83101 232 THR A O 1
ATOM 3450 N N . ASN A 1 233 ? 54.94401 66.71190 35.28157 1.000 24.67836 233 ASN A N 1
ATOM 3451 C CA . ASN A 1 233 ? 55.35077 66.13019 34.00949 1.000 23.75228 233 ASN A CA 1
ATOM 3452 C C . ASN A 1 233 ? 54.25632 66.14553 32.94498 1.000 31.87138 233 ASN A C 1
ATOM 3453 O O . ASN A 1 233 ? 54.51539 65.67858 31.84147 1.000 31.57251 233 ASN A O 1
ATOM 3464 N N . GLY A 1 234 ? 53.06526 66.67846 33.23975 1.000 27.42091 234 GLY A N 1
ATOM 3465 C CA . GLY A 1 234 ? 51.96488 66.76767 32.30386 1.000 29.17824 234 GLY A CA 1
ATOM 3466 C C . GLY A 1 234 ? 50.86642 65.73515 32.48994 1.000 23.64057 234 GLY A C 1
ATOM 3467 O O . GLY A 1 234 ? 49.79452 65.88591 31.90677 1.000 27.69433 234 GLY A O 1
ATOM 3471 N N . LYS A 1 235 ? 51.08688 64.70718 33.29446 1.000 24.15575 235 LYS A N 1
ATOM 3472 C CA . LYS A 1 235 ? 50.11260 63.63949 33.51744 1.000 24.13697 235 LYS A CA 1
ATOM 3473 C C . LYS A 1 235 ? 49.17322 63.93135 34.68174 1.000 24.82976 235 LYS A C 1
ATOM 3474 O O . LYS A 1 235 ? 48.20384 63.17861 34.88049 1.000 21.12182 235 LYS A O 1
ATOM 3493 N N . PHE A 1 236 ? 49.41655 65.01729 35.42419 1.000 19.56014 236 PHE A N 1
ATOM 3494 C CA . PHE A 1 236 ? 48.69480 65.33216 36.65827 1.000 21.59494 236 PHE A CA 1
ATOM 3495 C C . PHE A 1 236 ? 48.25644 66.79929 36.64816 1.000 22.53590 236 PHE A C 1
ATOM 3496 O O . PHE A 1 236 ? 48.56614 67.57802 37.55215 1.000 20.83382 236 PHE A O 1
ATOM 3513 N N . PRO A 1 237 ? 47.56875 67.22266 35.59227 1.000 25.70470 237 PRO A N 1
ATOM 3514 C CA . PRO A 1 237 ? 47.31634 68.67068 35.41010 1.000 26.97267 237 PRO A CA 1
ATOM 3515 C C . PRO A 1 237 ? 46.49828 69.32252 36.53149 1.000 23.53576 237 PRO A C 1
ATOM 3516 O O . PRO A 1 237 ? 46.67318 70.52040 36.77113 1.000 28.23755 237 PRO A O 1
ATOM 3527 N N . GLU A 1 238 ? 45.58286 68.59392 37.17157 1.000 20.17245 238 GLU A N 1
ATOM 3528 C CA . GLU A 1 238 ? 44.88280 69.11314 38.34032 1.000 24.50311 238 GLU A CA 1
ATOM 3529 C C . GLU A 1 238 ? 45.83035 69.50855 39.44951 1.000 28.89641 238 GLU A C 1
ATOM 3530 O O . GLU A 1 238 ? 45.44606 70.32122 40.27891 1.000 22.47998 238 GLU A O 1
ATOM 3542 N N . LEU A 1 239 ? 47.04899 68.95210 39.51036 1.000 27.20944 239 LEU A N 1
ATOM 3543 C CA . LEU A 1 239 ? 47.97540 69.39777 40.53107 1.000 19.64428 239 LEU A CA 1
ATOM 3544 C C . LEU A 1 239 ? 48.75822 70.63104 40.10069 1.000 26.70884 239 LEU A C 1
ATOM 3545 O O . LEU A 1 239 ? 49.39181 71.25665 40.94631 1.000 23.29405 239 LEU A O 1
ATOM 3561 N N . VAL A 1 240 ? 48.66018 71.03558 38.82946 1.000 29.35089 240 VAL A N 1
ATOM 3562 C CA . VAL A 1 240 ? 49.46357 72.11914 38.26927 1.000 31.54124 240 VAL A CA 1
ATOM 3563 C C . VAL A 1 240 ? 48.59486 73.29234 37.84178 1.000 24.60037 240 VAL A C 1
ATOM 3564 O O . VAL A 1 240 ? 48.84140 74.43338 38.22953 1.000 34.41940 240 VAL A O 1
ATOM 3577 N N . GLU A 1 241 ? 47.55311 73.02659 37.07695 1.000 28.52621 241 GLU A N 1
ATOM 3578 C CA . GLU A 1 241 ? 46.71974 74.09354 36.54796 1.000 26.52902 241 GLU A CA 1
ATOM 3579 C C . GLU A 1 241 ? 45.97807 74.83317 37.66130 1.000 26.79770 241 GLU A C 1
ATOM 3580 O O . GLU A 1 241 ? 45.77447 74.29824 38.74933 1.000 34.52963 241 GLU A O 1
ATOM 3592 N N . PRO A 1 242 ? 45.56132 76.06694 37.40629 1.000 35.64500 242 PRO A N 1
ATOM 3593 C CA . PRO A 1 242 ? 44.74517 76.79015 38.38801 1.000 33.23419 242 PRO A CA 1
ATOM 3594 C C . PRO A 1 242 ? 43.44266 76.04246 38.64761 1.000 39.21998 242 PRO A C 1
ATOM 3595 O O . PRO A 1 242 ? 42.78845 75.57302 37.71593 1.000 33.98369 242 PRO A O 1
ATOM 3606 N N . ASP A 1 243 ? 43.08097 75.91539 39.93281 1.000 35.55299 243 ASP A N 1
ATOM 3607 C CA . ASP A 1 243 ? 41.86846 75.20595 40.33447 1.000 37.51434 243 ASP A CA 1
ATOM 3608 C C . ASP A 1 243 ? 40.69812 76.17579 40.42002 1.000 37.69665 243 ASP A C 1
ATOM 3609 O O . ASP A 1 243 ? 40.68393 77.02498 41.33173 1.000 32.96965 243 ASP A O 1
ATOM 3618 N N . PRO A 1 244 ? 39.67684 76.06770 39.54694 1.000 31.12643 244 PRO A N 1
ATOM 3619 C CA . PRO A 1 244 ? 38.54199 77.02204 39.63534 1.000 43.39123 244 PRO A CA 1
ATOM 3620 C C . PRO A 1 244 ? 37.87859 77.05984 41.00018 1.000 43.73069 244 PRO A C 1
ATOM 3621 O O . PRO A 1 244 ? 37.42702 78.12917 41.44220 1.000 40.70791 244 PRO A O 1
ATOM 3632 N N . SER A 1 245 ? 37.84039 75.92256 41.69803 1.000 41.19171 245 SER A N 1
ATOM 3633 C CA . SER A 1 245 ? 37.20380 75.86857 43.00821 1.000 42.86924 245 SER A CA 1
ATOM 3634 C C . SER A 1 245 ? 37.92260 76.70611 44.06107 1.000 47.42541 245 SER A C 1
ATOM 3635 O O . SER A 1 245 ? 37.29163 77.10593 45.05096 1.000 47.13224 245 SER A O 1
ATOM 3643 N N . TYR A 1 246 ? 39.21755 76.98198 43.87887 1.000 41.91480 246 TYR A N 1
ATOM 3644 C CA . TYR A 1 246 ? 39.97887 77.82605 44.79601 1.000 37.29339 246 TYR A CA 1
ATOM 3645 C C . TYR A 1 246 ? 40.50442 79.07644 44.10225 1.000 49.84797 246 TYR A C 1
ATOM 3646 O O . TYR A 1 246 ? 41.58528 79.58369 44.43247 1.000 39.94851 246 TYR A O 1
ATOM 3664 N N . HIS A 1 247 ? 39.72704 79.57236 43.13840 1.000 63.19259 247 HIS A N 1
ATOM 3665 C CA . HIS A 1 247 ? 40.08110 80.74013 42.34814 1.000 61.57783 247 HIS A CA 1
ATOM 3666 C C . HIS A 1 247 ? 41.55431 80.73061 41.99673 1.000 55.67812 247 HIS A C 1
ATOM 3667 O O . HIS A 1 247 ? 42.33804 81.52377 42.52431 1.000 57.24139 247 HIS A O 1
ATOM 3681 N N . GLY A 1 248 ? 41.92392 79.80077 41.12453 1.000 45.61437 248 GLY A N 1
ATOM 3682 C CA . GLY A 1 248 ? 43.17721 79.87184 40.41711 1.000 51.36192 248 GLY A CA 1
ATOM 3683 C C . GLY A 1 248 ? 44.37193 79.29227 41.12787 1.000 49.65610 248 GLY A C 1
ATOM 3684 O O . GLY A 1 248 ? 45.49105 79.39181 40.59280 1.000 52.02657 248 GLY A O 1
ATOM 3688 N N . VAL A 1 249 ? 44.18635 78.69410 42.30581 1.000 42.84695 249 VAL A N 1
ATOM 3689 C CA . VAL A 1 249 ? 45.31892 78.12917 43.03244 1.000 44.86274 249 VAL A CA 1
ATOM 3690 C C . VAL A 1 249 ? 45.95302 76.98517 42.24045 1.000 37.66285 249 VAL A C 1
ATOM 3691 O O . VAL A 1 249 ? 45.26091 76.08049 41.74924 1.000 32.48776 249 VAL A O 1
ATOM 3704 N N . SER A 1 250 ? 47.27495 77.05640 42.06810 1.000 31.20973 250 SER A N 1
ATOM 3705 C CA . SER A 1 250 ? 48.06906 75.92919 41.59839 1.000 32.93612 250 SER A CA 1
ATOM 3706 C C . SER A 1 250 ? 48.62055 75.19817 42.81257 1.000 29.54852 250 SER A C 1
ATOM 3707 O O . SER A 1 250 ? 49.34634 75.78378 43.61908 1.000 31.05655 250 SER A O 1
ATOM 3715 N N . TYR A 1 251 ? 48.28081 73.92242 42.94024 1.000 23.12572 251 TYR A N 1
ATOM 3716 C CA . TYR A 1 251 ? 48.67553 73.15554 44.12916 1.000 25.41203 251 TYR A CA 1
ATOM 3717 C C . TYR A 1 251 ? 50.19235 73.04403 44.27035 1.000 23.49302 251 TYR A C 1
ATOM 3718 O O . TYR A 1 251 ? 50.73742 73.23231 45.35883 1.000 25.44225 251 TYR A O 1
ATOM 3736 N N . VAL A 1 252 ? 50.89589 72.73511 43.18759 1.000 27.83309 252 VAL A N 1
ATOM 3737 C CA . VAL A 1 252 ? 52.35117 72.65448 43.28935 1.000 30.29282 252 VAL A CA 1
ATOM 3738 C C . VAL A 1 252 ? 52.94652 74.00811 43.64841 1.000 27.29401 252 VAL A C 1
ATOM 3739 O O . VAL A 1 252 ? 53.97413 74.08220 44.33172 1.000 32.42677 252 VAL A O 1
ATOM 3752 N N . GLU A 1 253 ? 52.36188 75.09207 43.14098 1.000 28.92675 253 GLU A N 1
ATOM 3753 C CA . GLU A 1 253 ? 52.91531 76.42462 43.38987 1.000 34.18011 253 GLU A CA 1
ATOM 3754 C C . GLU A 1 253 ? 52.71771 76.84407 44.84361 1.000 36.63414 253 GLU A C 1
ATOM 3755 O O . GLU A 1 253 ? 53.63369 77.37353 45.48762 1.000 35.08140 253 GLU A O 1
ATOM 3767 N N . THR A 1 254 ? 51.51852 76.63625 45.37250 1.000 34.75144 254 THR A N 1
ATOM 3768 C CA . THR A 1 254 ? 51.22804 77.07588 46.72958 1.000 31.91975 254 THR A CA 1
ATOM 3769 C C . THR A 1 254 ? 51.74211 76.09954 47.76357 1.000 29.81659 254 THR A C 1
ATOM 3770 O O . THR A 1 254 ? 52.20572 76.50829 48.82817 1.000 27.69441 254 THR A O 1
ATOM 3781 N N . PHE A 1 255 ? 51.58493 74.81336 47.51370 1.000 26.47334 255 PHE A N 1
ATOM 3782 C CA . PHE A 1 255 ? 51.90120 73.82910 48.52381 1.000 28.24061 255 PHE A CA 1
ATOM 3783 C C . PHE A 1 255 ? 53.17043 73.08423 48.25158 1.000 23.95650 255 PHE A C 1
ATOM 3784 O O . PHE A 1 255 ? 53.55576 72.26797 49.08667 1.000 23.95890 255 PHE A O 1
ATOM 3801 N N . LYS A 1 256 ? 53.78987 73.28729 47.09037 1.000 25.17577 256 LYS A N 1
ATOM 3802 C CA . LYS A 1 256 ? 55.13464 72.76765 46.79728 1.000 27.15503 256 LYS A CA 1
ATOM 3803 C C . LYS A 1 256 ? 55.16511 71.25133 46.97725 1.000 25.78289 256 LYS A C 1
ATOM 3804 O O . LYS A 1 256 ? 54.33845 70.57075 46.34820 1.000 29.69885 256 LYS A O 1
ATOM 3823 N N . GLU A 1 257 ? 56.04908 70.69138 47.80999 1.000 24.07403 257 GLU A N 1
ATOM 3824 C CA . GLU A 1 257 ? 56.17089 69.23624 47.93304 1.000 29.52643 257 GLU A CA 1
ATOM 3825 C C . GLU A 1 257 ? 54.91490 68.56330 48.49011 1.000 23.09445 257 GLU A C 1
ATOM 3826 O O . GLU A 1 257 ? 54.82458 67.33340 48.46046 1.000 29.26758 257 GLU A O 1
ATOM 3838 N N . ALA A 1 258 ? 53.98697 69.32539 49.05003 1.000 26.01538 258 ALA A N 1
ATOM 3839 C CA . ALA A 1 258 ? 52.76238 68.80686 49.64503 1.000 18.35096 258 ALA A CA 1
ATOM 3840 C C . ALA A 1 258 ? 51.56306 68.92834 48.71646 1.000 20.23131 258 ALA A C 1
ATOM 3841 O O . ALA A 1 258 ? 50.41815 68.83789 49.17052 1.000 23.89771 258 ALA A O 1
ATOM 3848 N N . ALA A 1 259 ? 51.79475 69.13511 47.43050 1.000 22.25770 259 ALA A N 1
ATOM 3849 C CA . ALA A 1 259 ? 50.69248 69.43825 46.51481 1.000 19.51625 259 ALA A CA 1
ATOM 3850 C C . ALA A 1 259 ? 49.64898 68.34845 46.55105 1.000 18.75200 259 ALA A C 1
ATOM 3851 O O . ALA A 1 259 ? 48.44954 68.63957 46.54114 1.000 21.27117 259 ALA A O 1
ATOM 3858 N N . TYR A 1 260 ? 50.08664 67.08497 46.55932 1.000 23.88232 260 TYR A N 1
ATOM 3859 C CA . TYR A 1 260 ? 49.16705 65.95542 46.45177 1.000 19.53865 260 TYR A CA 1
ATOM 3860 C C . TYR A 1 260 ? 48.26534 65.82631 47.67870 1.000 17.06730 260 TYR A C 1
ATOM 3861 O O . TYR A 1 260 ? 47.04663 65.69728 47.56128 1.000 17.96099 260 TYR A O 1
ATOM 3879 N N . ILE A 1 261 ? 48.85332 65.74030 48.85925 1.000 18.99563 261 ILE A N 1
ATOM 3880 C CA . ILE A 1 261 ? 48.03651 65.60512 50.06702 1.000 18.37195 261 ILE A CA 1
ATOM 3881 C C . ILE A 1 261 ? 47.20718 66.86484 50.31604 1.000 23.81290 261 ILE A C 1
ATOM 3882 O O . ILE A 1 261 ? 46.13804 66.79423 50.91417 1.000 22.16512 261 ILE A O 1
ATOM 3898 N N . ALA A 1 262 ? 47.64918 68.01984 49.82683 1.000 20.38345 262 ALA A N 1
ATOM 3899 C CA . ALA A 1 262 ? 46.81211 69.20961 49.92724 1.000 20.78084 262 ALA A CA 1
ATOM 3900 C C . ALA A 1 262 ? 45.53936 69.06350 49.11259 1.000 21.04227 262 ALA A C 1
ATOM 3901 O O . ALA A 1 262 ? 44.45549 69.33999 49.62412 1.000 16.96506 262 ALA A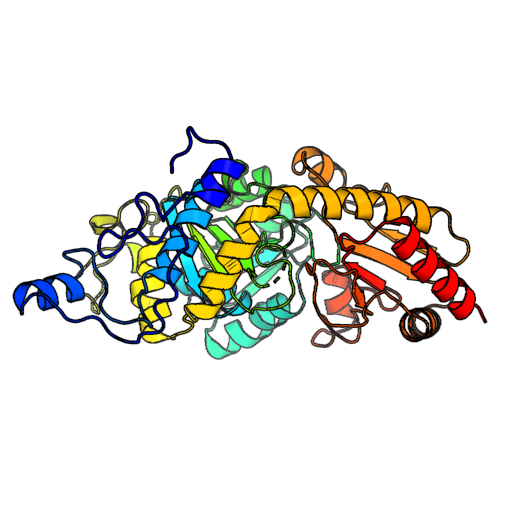 O 1
ATOM 3908 N N . LYS A 1 263 ? 45.63980 68.66343 47.83154 1.000 19.58532 263 LYS A N 1
ATOM 3909 C CA . LYS A 1 263 ? 44.44263 68.42408 47.01892 1.000 22.28292 263 LYS A CA 1
ATOM 3910 C C . LYS A 1 263 ? 43.56106 67.30520 47.59111 1.000 19.87650 263 LYS A C 1
ATOM 3911 O O . LYS A 1 263 ? 42.31568 67.39824 47.55579 1.000 19.25073 263 LYS A O 1
ATOM 3930 N N . CYS A 1 264 ? 44.16591 66.23832 48.13050 1.000 18.10695 264 CYS A N 1
ATOM 3931 C CA . CYS A 1 264 ? 43.33322 65.22037 48.77458 1.000 17.50934 264 CYS A CA 1
ATOM 3932 C C . CYS A 1 264 ? 42.38314 65.86456 49.78816 1.000 17.37801 264 CYS A C 1
ATOM 3933 O O . CYS A 1 264 ? 41.20662 65.47561 49.91476 1.000 18.57318 264 CYS A O 1
ATOM 3941 N N . ARG A 1 265 ? 42.89133 66.84151 50.54812 1.000 15.24802 265 ARG A N 1
ATOM 3942 C CA . ARG A 1 265 ? 42.08309 67.48380 51.57815 1.000 20.48862 265 ARG A CA 1
ATOM 3943 C C . ARG A 1 265 ? 41.08618 68.45886 50.97218 1.000 16.20796 265 ARG A C 1
ATOM 3944 O O . ARG A 1 265 ? 39.90387 68.44917 51.32896 1.000 20.24156 265 ARG A O 1
ATOM 3965 N N . THR A 1 266 ? 41.58153 69.34185 50.10766 1.000 21.67645 266 THR A N 1
ATOM 3966 C CA . THR A 1 266 ? 40.84121 70.51015 49.67225 1.000 25.77834 266 THR A CA 1
ATOM 3967 C C . THR A 1 266 ? 39.81035 70.13425 48.63943 1.000 25.21927 266 THR A C 1
ATOM 3968 O O . THR A 1 266 ? 38.80578 70.82394 48.53202 1.000 22.08626 266 THR A O 1
ATOM 3979 N N . GLN A 1 267 ? 40.06784 69.08436 47.84901 1.000 21.47773 267 GLN A N 1
ATOM 3980 C CA . GLN A 1 267 ? 39.13429 68.60889 46.85869 1.000 18.68674 267 GLN A CA 1
ATOM 3981 C C . GLN A 1 267 ? 38.31829 67.41305 47.34669 1.000 22.23329 267 GLN A C 1
ATOM 3982 O O . GLN A 1 267 ? 37.08662 67.53838 47.50338 1.000 22.81389 267 GLN A O 1
ATOM 3996 N N . LEU A 1 268 ? 38.97858 66.26455 47.57176 1.000 18.33804 268 LEU A N 1
ATOM 3997 C CA . LEU A 1 268 ? 38.25981 65.00617 47.80102 1.000 18.63263 268 LEU A CA 1
ATOM 3998 C C . LEU A 1 268 ? 37.61927 64.96045 49.19622 1.000 18.73020 268 LEU A C 1
ATOM 3999 O O . LEU A 1 268 ? 36.46795 64.53678 49.35722 1.000 18.68380 268 LEU A O 1
ATOM 4015 N N . LEU A 1 269 ? 38.35686 65.31955 50.23018 1.000 20.24446 269 LEU A N 1
ATOM 4016 C CA . LEU A 1 269 ? 37.75242 65.29197 51.55905 1.000 18.44810 269 LEU A CA 1
ATOM 4017 C C . LEU A 1 269 ? 36.65351 66.33529 51.65672 1.000 19.35479 269 LEU A C 1
ATOM 4018 O O . LEU A 1 269 ? 35.56642 66.06924 52.17384 1.000 18.35922 269 LEU A O 1
ATOM 4034 N N . ARG A 1 270 ? 36.88875 67.51453 51.10095 1.000 22.23980 270 ARG A N 1
ATOM 4035 C CA . ARG A 1 270 ? 35.88587 68.56244 51.20130 1.000 18.89676 270 ARG A CA 1
ATOM 4036 C C . ARG A 1 270 ? 34.61497 68.18115 50.49049 1.000 25.23173 270 ARG A C 1
ATOM 4037 O O . ARG A 1 270 ? 33.52120 68.46060 50.99731 1.000 20.99033 270 ARG A O 1
ATOM 4058 N N . ASP A 1 271 ? 34.73020 67.53509 49.31866 1.000 18.90393 271 ASP A N 1
ATOM 4059 C CA . ASP A 1 271 ? 33.56985 67.24086 48.47419 1.000 23.95538 271 ASP A CA 1
ATOM 4060 C C . ASP A 1 271 ? 32.98759 65.83566 48.63870 1.000 19.17272 271 ASP A C 1
ATOM 4061 O O . ASP A 1 271 ? 31.75518 65.70451 48.63477 1.000 21.21298 271 ASP A O 1
ATOM 4070 N N . LEU A 1 272 ? 33.81212 64.76774 48.66640 1.000 17.48064 272 LEU A N 1
ATOM 4071 C CA . LEU A 1 272 ? 33.26004 63.42977 48.83381 1.000 20.61191 272 LEU A CA 1
ATOM 4072 C C . LEU A 1 272 ? 33.05627 63.06793 50.30640 1.000 19.97956 272 LEU A C 1
ATOM 4073 O O . LEU A 1 272 ? 32.21109 62.22255 50.60444 1.000 22.68637 272 LEU A O 1
ATOM 4089 N N . GLY A 1 273 ? 33.79529 63.68407 51.22866 1.000 19.39727 273 GLY A N 1
ATOM 4090 C CA . GLY A 1 273 ? 33.35534 63.71934 52.61536 1.000 16.27229 273 GLY A CA 1
ATOM 4091 C C . GLY A 1 273 ? 33.61113 62.47515 53.42809 1.000 18.85251 273 GLY A C 1
ATOM 4092 O O . GLY A 1 273 ? 32.88725 62.22121 54.40721 1.000 17.91088 273 GLY A O 1
ATOM 4096 N N . SER A 1 274 ? 34.70792 61.76869 53.15386 1.000 17.14648 274 SER A N 1
ATOM 4097 C CA . SER A 1 274 ? 35.08886 60.57864 53.94780 1.000 21.59199 274 SER A CA 1
ATOM 4098 C C . SER A 1 274 ? 35.99253 60.91592 55.14626 1.000 16.29278 274 SER A C 1
ATOM 4099 O O . SER A 1 274 ? 37.09807 60.38546 55.29301 1.000 18.75227 274 SER A O 1
ATOM 4107 N N . CYS A 1 275 ? 35.48097 61.75140 56.05937 1.000 17.83030 275 CYS A N 1
ATOM 4108 C CA . CYS A 1 275 ? 36.27822 62.26673 57.16258 1.000 16.96980 275 CYS A CA 1
ATOM 4109 C C . CYS A 1 275 ? 36.29139 61.27954 58.31168 1.000 24.63059 275 CYS A C 1
ATOM 4110 O O . CYS A 1 275 ? 35.36984 60.46875 58.48323 1.000 19.57210 275 CYS A O 1
ATOM 4118 N N . MET A 1 276 ? 37.37073 61.32927 59.08177 1.000 16.29787 276 MET A N 1
ATOM 4119 C CA . MET A 1 276 ? 37.44038 60.53201 60.29648 1.000 13.97852 276 MET A CA 1
ATOM 4120 C C . MET A 1 276 ? 36.87241 61.30454 61.48236 1.000 15.66301 276 MET A C 1
ATOM 4121 O O . MET A 1 276 ? 37.02486 62.52405 61.58356 1.000 16.62735 276 MET A O 1
ATOM 4135 N N . SER A 1 277 ? 36.23273 60.56209 62.37995 1.000 16.68180 277 SER A N 1
ATOM 4136 C CA . SER A 1 277 ? 35.77129 61.08114 63.66250 1.000 18.15760 277 SER A CA 1
ATOM 4137 C C . SER A 1 277 ? 36.94991 61.39111 64.58475 1.000 15.20917 277 SER A C 1
ATOM 4138 O O . SER A 1 277 ? 37.93554 60.63847 64.60305 1.000 18.87009 277 SER A O 1
ATOM 4146 N N . PRO A 1 278 ? 36.85461 62.45302 65.39823 1.000 15.74552 278 PRO A N 1
ATOM 4147 C CA . PRO A 1 278 ? 37.97035 62.77471 66.30676 1.000 14.98880 278 PRO A CA 1
ATOM 4148 C C . PRO A 1 278 ? 38.12393 61.75315 67.40400 1.000 16.64483 278 PRO A C 1
ATOM 4149 O O . PRO A 1 278 ? 39.22563 61.54604 67.88873 1.000 16.76819 278 PRO A O 1
ATOM 4160 N N . PHE A 1 279 ? 37.04171 61.11750 67.82163 1.000 16.34386 279 PHE A N 1
ATOM 4161 C CA . PHE A 1 279 ? 37.13783 59.99768 68.74247 1.000 20.95708 279 PHE A CA 1
ATOM 4162 C C . PHE A 1 279 ? 37.96347 58.86900 68.13788 1.000 16.99989 279 PHE A C 1
ATOM 4163 O O . PHE A 1 279 ? 38.85288 58.32780 68.79289 1.000 22.04849 279 PHE A O 1
ATOM 4180 N N . ASN A 1 280 ? 37.69072 58.50690 66.88573 1.000 16.55439 280 ASN A N 1
ATOM 4181 C CA . ASN A 1 280 ? 38.45558 57.41692 66.29421 1.000 16.37209 280 ASN A CA 1
ATOM 4182 C C . ASN A 1 280 ? 39.92745 57.79147 66.22325 1.000 17.32846 280 ASN A C 1
ATOM 4183 O O . ASN A 1 280 ? 40.80587 56.97248 66.53210 1.000 18.90491 280 ASN A O 1
ATOM 4194 N N . ALA A 1 281 ? 40.21143 59.04383 65.89182 1.000 15.94909 281 ALA A N 1
ATOM 4195 C CA . ALA A 1 281 ? 41.58737 59.50520 65.82153 1.000 14.21757 281 ALA A CA 1
ATOM 4196 C C . ALA A 1 281 ? 42.26797 59.39885 67.18349 1.000 16.58575 281 ALA A C 1
ATOM 4197 O O . ALA A 1 281 ? 43.44098 59.04770 67.28137 1.000 16.32726 281 ALA A O 1
ATOM 4204 N N . PHE A 1 282 ? 41.56925 59.78984 68.23614 1.000 16.97713 282 PHE A N 1
ATOM 4205 C CA . PHE A 1 282 ? 42.10153 59.65247 69.57599 1.000 17.86580 282 PHE A CA 1
ATOM 4206 C C . PHE A 1 282 ? 42.54588 58.23328 69.85694 1.000 18.46794 282 PHE A C 1
ATOM 4207 O O . PHE A 1 282 ? 43.66645 58.02358 70.32656 1.000 16.34953 282 PHE A O 1
ATOM 4224 N N . LEU A 1 283 ? 41.69884 57.24464 69.51753 1.000 18.31579 283 LEU A N 1
ATOM 4225 C CA . LEU A 1 283 ? 42.06869 55.85217 69.72790 1.000 18.45344 283 LEU A CA 1
ATOM 4226 C C . LEU A 1 283 ? 43.23303 55.43050 68.84883 1.000 18.86097 283 LEU A C 1
ATOM 4227 O O . LEU A 1 283 ? 44.06947 54.63122 69.28295 1.000 17.72718 283 LEU A O 1
ATOM 4243 N N . PHE A 1 284 ? 43.30651 55.90324 67.59430 1.000 15.60188 284 PHE A N 1
ATOM 4244 C CA . PHE A 1 284 ? 44.46909 55.50154 66.78746 1.000 15.16160 284 PHE A CA 1
ATOM 4245 C C . PHE A 1 284 ? 45.76029 56.07387 67.34910 1.000 16.34130 284 PHE A C 1
ATOM 4246 O O . PHE A 1 284 ? 46.82227 55.44874 67.24467 1.000 15.77276 284 PHE A O 1
ATOM 4263 N N . ILE A 1 285 ? 45.71534 57.29647 67.87438 1.000 18.27740 285 ILE A N 1
ATOM 4264 C CA . ILE A 1 285 ? 46.89975 57.82456 68.54202 1.000 15.57568 285 ILE A CA 1
ATOM 4265 C C . ILE A 1 285 ? 47.32462 56.92937 69.70744 1.000 20.60832 285 ILE A C 1
ATOM 4266 O O . ILE A 1 285 ? 48.52052 56.71902 69.94644 1.000 18.42040 285 ILE A O 1
ATOM 4282 N N . LEU A 1 286 ? 46.37654 56.50554 70.53977 1.000 18.29723 286 LEU A N 1
ATOM 4283 C CA . LEU A 1 286 ? 46.71933 55.56892 71.60556 1.000 19.15104 286 LEU A CA 1
ATOM 4284 C C . LEU A 1 286 ? 47.39475 54.31991 71.05949 1.000 17.87797 286 LEU A C 1
ATOM 4285 O O . LEU A 1 286 ? 48.40553 53.86894 71.61004 1.000 20.11167 286 LEU A O 1
ATOM 4301 N N . GLY A 1 287 ? 46.87620 53.78125 69.94298 1.000 19.74367 287 GLY A N 1
ATOM 4302 C CA . GLY A 1 287 ? 47.48897 52.61849 69.32194 1.000 18.87399 287 GLY A CA 1
ATOM 4303 C C . GLY A 1 287 ? 48.92554 52.84181 68.89127 1.000 19.70725 287 GLY A C 1
ATOM 4304 O O . GLY A 1 287 ? 49.77212 51.97154 69.06998 1.000 16.63714 287 GLY A O 1
ATOM 4308 N N . LEU A 1 288 ? 49.22381 54.01319 68.32898 1.000 18.90016 288 LEU A N 1
ATOM 4309 C CA . LEU A 1 288 ? 50.58311 54.29373 67.86287 1.000 22.15658 288 LEU A CA 1
ATOM 4310 C C . LEU A 1 288 ? 51.59473 54.26065 68.99362 1.000 17.42725 288 LEU A C 1
ATOM 4311 O O . LEU A 1 288 ? 52.76701 53.93217 68.78377 1.000 17.81061 288 LEU A O 1
ATOM 4327 N N . GLU A 1 289 ? 51.17341 54.64300 70.18513 1.000 21.16437 289 GLU A N 1
ATOM 4328 C CA . GLU A 1 289 ? 52.08423 54.75186 71.29373 1.000 14.16720 289 GLU A CA 1
ATOM 4329 C C . GLU A 1 289 ? 52.71310 53.41392 71.64413 1.000 17.46779 289 GLU A C 1
ATOM 4330 O O . GLU A 1 289 ? 53.78776 53.39136 72.22173 1.000 19.08510 289 GLU A O 1
ATOM 4342 N N . THR A 1 290 ? 52.08868 52.30682 71.28448 1.000 19.23753 290 THR A N 1
ATOM 4343 C CA . THR A 1 290 ? 52.64296 50.97789 71.53924 1.000 18.49454 290 THR A CA 1
ATOM 4344 C C . THR A 1 290 ? 52.90940 50.19747 70.27622 1.000 16.30992 290 THR A C 1
ATOM 4345 O O . THR A 1 290 ? 53.17273 48.99519 70.35418 1.000 18.61724 290 THR A O 1
ATOM 4356 N N . LEU A 1 291 ? 52.84560 50.83800 69.12070 1.000 19.18815 291 LEU A N 1
ATOM 4357 C CA . LEU A 1 291 ? 52.85510 50.08661 67.88330 1.000 17.54961 291 LEU A CA 1
ATOM 4358 C C . LEU A 1 291 ? 54.11568 49.25138 67.73841 1.000 17.24215 291 LEU A C 1
ATOM 4359 O O . LEU A 1 291 ? 54.03734 48.08701 67.35084 1.000 15.70119 291 LEU A O 1
ATOM 4375 N N . SER A 1 292 ? 55.28960 49.82093 68.01256 1.000 19.79501 292 SER A N 1
ATOM 4376 C CA . SER A 1 292 ? 56.51718 49.07517 67.76274 1.000 18.30425 292 SER A CA 1
ATOM 4377 C C . SER A 1 292 ? 56.63546 47.88532 68.70177 1.000 20.66975 292 SER A C 1
ATOM 4378 O O . SER A 1 292 ? 57.10887 46.82037 68.28988 1.000 18.18180 292 SER A O 1
ATOM 4386 N N . LEU A 1 293 ? 56.20805 48.03274 69.96509 1.000 17.50110 293 LEU A N 1
ATOM 4387 C CA . LEU A 1 293 ? 56.26188 46.87556 70.86498 1.000 15.64022 293 LEU A CA 1
ATOM 4388 C C . LEU A 1 293 ? 55.30704 45.79092 70.38512 1.000 15.57690 293 LEU A C 1
ATOM 4389 O O . LEU A 1 293 ? 55.62144 44.59213 70.42135 1.000 19.60669 293 LEU A O 1
ATOM 4405 N N . ARG A 1 294 ? 54.09117 46.20439 70.03384 1.000 17.82829 294 ARG A N 1
ATOM 4406 C CA . ARG A 1 294 ? 53.09473 45.26899 69.52462 1.000 15.54163 294 ARG A CA 1
ATOM 4407 C C . ARG A 1 294 ? 53.56102 44.54309 68.25572 1.000 17.82630 294 ARG A C 1
ATOM 4408 O O . ARG A 1 294 ? 53.42292 43.32123 68.15496 1.000 17.51158 294 ARG A O 1
ATOM 4429 N N . MET A 1 295 ? 54.07202 45.27504 67.25596 1.000 17.01390 295 MET A N 1
ATOM 4430 C CA . MET A 1 295 ? 54.47174 44.62546 66.00674 1.000 16.40821 295 MET A CA 1
ATOM 4431 C C . MET A 1 295 ? 55.61402 43.64078 66.24134 1.000 18.89023 295 MET A C 1
ATOM 4432 O O . MET A 1 295 ? 55.69249 42.59524 65.56923 1.000 16.20746 295 MET A O 1
ATOM 4446 N N . LYS A 1 296 ? 56.51723 43.94017 67.18300 1.000 20.40194 296 LYS A N 1
ATOM 4447 C CA . LYS A 1 296 ? 57.62006 42.99703 67.38396 1.000 21.40331 296 LYS A CA 1
ATOM 4448 C C . LYS A 1 296 ? 57.09331 41.68969 67.96288 1.000 19.34224 296 LYS A C 1
ATOM 4449 O O . LYS A 1 296 ? 57.51394 40.59024 67.55624 1.000 20.21797 296 LYS A O 1
ATOM 4458 N N . LYS A 1 297 ? 56.11855 41.79594 68.86046 1.000 20.91402 297 LYS A N 1
ATOM 4459 C CA . LYS A 1 297 ? 55.52056 40.61512 69.48326 1.000 18.48130 297 LYS A CA 1
ATOM 4460 C C . LYS A 1 297 ? 54.65259 39.83471 68.48766 1.000 16.62443 297 LYS A C 1
ATOM 4461 O O . LYS A 1 297 ? 54.70394 38.59136 68.43471 1.000 18.19937 297 LYS A O 1
ATOM 4479 N N . HIS A 1 298 ? 53.92675 40.54947 67.62526 1.000 20.89106 298 HIS A N 1
ATOM 4480 C CA . HIS A 1 298 ? 53.10553 39.88604 66.60520 1.000 24.48796 298 HIS A CA 1
ATOM 4481 C C . HIS A 1 298 ? 53.97692 39.00961 65.71223 1.000 20.77531 298 HIS A C 1
ATOM 4482 O O . HIS A 1 298 ? 53.64774 37.85037 65.40159 1.000 19.07019 298 HIS A O 1
ATOM 4496 N N . CYS A 1 299 ? 55.08293 39.59280 65.25469 1.000 18.02481 299 CYS A N 1
ATOM 4497 C CA . CYS A 1 299 ? 55.95512 38.93120 64.31313 1.000 18.60259 299 CYS A CA 1
ATOM 4498 C C . CYS A 1 299 ? 56.74903 37.80746 64.96315 1.000 22.16365 299 CYS A C 1
ATOM 4499 O O . CYS A 1 299 ? 57.04799 36.80134 64.30583 1.000 19.65525 299 CYS A O 1
ATOM 4507 N N . GLU A 1 300 ? 57.15567 37.98332 66.22189 1.000 24.93945 300 GLU A N 1
ATOM 4508 C CA . GLU A 1 300 ? 57.83523 36.89529 66.92104 1.000 28.24827 300 GLU A CA 1
ATOM 4509 C C . GLU A 1 300 ? 56.89739 35.70500 67.13814 1.000 18.21241 300 GLU A C 1
ATOM 4510 O O . GLU A 1 300 ? 57.29893 34.54307 66.95880 1.000 20.82086 300 GLU A O 1
ATOM 4522 N N . ASN A 1 301 ? 55.66377 35.97119 67.60780 1.000 18.92230 301 ASN A N 1
ATOM 4523 C CA . ASN A 1 301 ? 54.66229 34.90406 67.74872 1.000 18.08361 301 ASN A CA 1
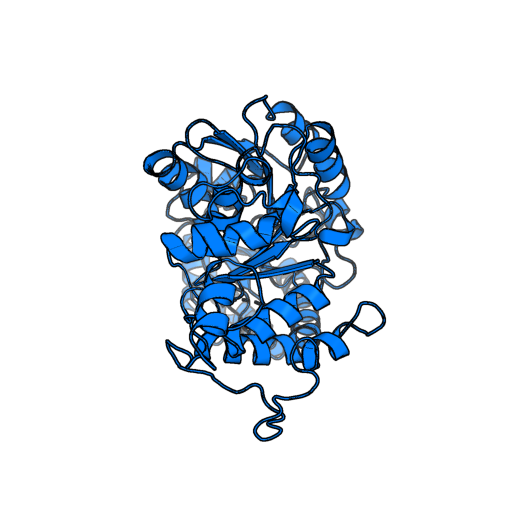ATOM 4524 C C . ASN A 1 301 ? 54.32988 34.24774 66.40453 1.000 20.25227 301 ASN A C 1
ATOM 4525 O O . ASN A 1 301 ? 54.19555 33.02324 66.31502 1.000 23.92204 301 ASN A O 1
ATOM 4536 N N . ALA A 1 302 ? 54.21989 35.03319 65.33371 1.000 22.99543 302 ALA A N 1
ATOM 4537 C CA . ALA A 1 302 ? 53.83392 34.42891 64.06357 1.000 24.71415 302 ALA A CA 1
ATOM 4538 C C . ALA A 1 302 ? 54.88744 33.44023 63.59646 1.000 23.03647 302 ALA A C 1
ATOM 4539 O O . ALA A 1 302 ? 54.56025 32.34556 63.13611 1.000 21.40898 302 ALA A O 1
ATOM 4546 N N . LEU A 1 303 ? 56.15695 33.79311 63.74424 1.000 20.89202 303 LEU A N 1
ATOM 4547 C CA . LEU A 1 303 ? 57.22870 32.92629 63.28730 1.000 20.02131 303 LEU A CA 1
ATOM 4548 C C . LEU A 1 303 ? 57.22987 31.63744 64.09953 1.000 23.84472 303 LEU A C 1
ATOM 4549 O O . LEU A 1 303 ? 57.42781 30.54196 63.55424 1.000 24.90197 303 LEU A O 1
ATOM 4564 N N . LYS A 1 304 ? 56.91329 31.73606 65.38019 1.000 21.68094 304 LYS A N 1
ATOM 4565 C CA . LYS A 1 304 ? 56.77749 30.52630 66.19837 1.000 21.95236 304 LYS A CA 1
ATOM 4566 C C . LYS A 1 304 ? 55.57256 29.68901 65.77019 1.000 24.96576 304 LYS A C 1
ATOM 4567 O O . LYS A 1 304 ? 55.63047 28.44699 65.72982 1.000 23.93831 304 LYS A O 1
ATOM 4586 N N . ILE A 1 305 ? 54.46711 30.34753 65.44999 1.000 24.84343 305 ILE A N 1
ATOM 4587 C CA . ILE A 1 305 ? 53.28571 29.60956 65.02633 1.000 22.73965 305 ILE A CA 1
ATOM 4588 C C . ILE A 1 305 ? 53.59025 28.83915 63.75421 1.000 25.85091 305 ILE A C 1
ATOM 4589 O O . ILE A 1 305 ? 53.12028 27.71437 63.56268 1.000 23.25457 305 ILE A O 1
ATOM 4605 N N . VAL A 1 306 ? 54.32209 29.47172 62.84169 1.000 22.92558 306 VAL A N 1
ATOM 4606 C CA . VAL A 1 306 ? 54.67002 28.85292 61.56663 1.000 27.57118 306 VAL A CA 1
ATOM 4607 C C . VAL A 1 306 ? 55.46056 27.58214 61.80331 1.000 27.69277 306 VAL A C 1
ATOM 4608 O O . VAL A 1 306 ? 55.27558 26.56865 61.11818 1.000 23.94314 306 VAL A O 1
ATOM 4621 N N . GLU A 1 307 ? 56.39491 27.62258 62.74333 1.000 23.55561 307 GLU A N 1
ATOM 4622 C CA . GLU A 1 307 ? 57.24793 26.45657 62.93955 1.000 32.42801 307 GLU A CA 1
ATOM 4623 C C . GLU A 1 307 ? 56.43134 25.32095 63.52444 1.000 32.08832 307 GLU A C 1
ATOM 4624 O O . GLU A 1 307 ? 56.59245 24.16272 63.13489 1.000 31.30296 307 GLU A O 1
ATOM 4631 N N . PHE A 1 308 ? 55.48147 25.67044 64.39683 1.000 25.63544 308 PHE A N 1
ATOM 4632 C CA . PHE A 1 308 ? 54.58258 24.68981 64.98958 1.000 22.47825 308 PHE A CA 1
ATOM 4633 C C . PHE A 1 308 ? 53.74807 24.02157 63.91337 1.000 29.51417 308 PHE A C 1
ATOM 4634 O O . PHE A 1 308 ? 53.71949 22.79848 63.81117 1.000 27.04403 308 PHE A O 1
ATOM 4651 N N . LEU A 1 309 ? 53.11190 24.81950 63.06255 1.000 28.02934 309 LEU A N 1
ATOM 4652 C CA . LEU A 1 309 ? 52.27369 24.29394 61.98874 1.000 25.60827 309 LEU A CA 1
ATOM 4653 C C . LEU A 1 309 ? 53.03998 23.41971 61.00352 1.000 25.97426 309 LEU A C 1
ATOM 4654 O O . LEU A 1 309 ? 52.49352 22.42798 60.50167 1.000 33.20365 309 LEU A O 1
ATOM 4670 N N . LYS A 1 310 ? 54.26906 23.81280 60.64775 1.000 27.83126 310 LYS A N 1
ATOM 4671 C CA . LYS A 1 310 ? 55.05341 23.04380 59.67367 1.000 33.15303 310 LYS A CA 1
ATOM 4672 C C . LYS A 1 310 ? 55.25125 21.59416 60.10573 1.000 41.43912 310 LYS A C 1
ATOM 4673 O O . LYS A 1 310 ? 55.38056 20.71222 59.25055 1.000 41.80858 310 LYS A O 1
ATOM 4692 N N . SER A 1 311 ? 55.30765 21.33032 61.41215 1.000 32.55281 311 SER A N 1
ATOM 4693 C CA . SER A 1 311 ? 55.58668 19.99440 61.92949 1.000 35.06266 311 SER A CA 1
ATOM 4694 C C . SER A 1 311 ? 54.32980 19.26254 62.40582 1.000 31.89860 311 SER A C 1
ATOM 4695 O O . SER A 1 311 ? 54.43992 18.26358 63.10018 1.000 36.29420 311 SER A O 1
ATOM 4703 N N . HIS A 1 312 ? 53.15354 19.76327 62.11230 1.000 29.27193 312 HIS A N 1
ATOM 4704 C CA . HIS A 1 312 ? 51.95970 19.18030 62.71413 1.000 31.81920 312 HIS A CA 1
ATOM 4705 C C . HIS A 1 312 ? 51.29247 18.21539 61.74327 1.000 35.16604 312 HIS A C 1
ATOM 4706 O O . HIS A 1 312 ? 51.17862 18.52837 60.55003 1.000 28.55282 312 HIS A O 1
ATOM 4720 N N . PRO A 1 313 ? 50.80531 17.06061 62.22479 1.000 39.67779 313 PRO A N 1
ATOM 4721 C CA . PRO A 1 313 ? 50.32439 16.02880 61.28634 1.000 33.34796 313 PRO A CA 1
ATOM 4722 C C . PRO A 1 313 ? 49.03465 16.38624 60.56758 1.000 32.76140 313 PRO A C 1
ATOM 4723 O O . PRO A 1 313 ? 48.77082 15.79629 59.51557 1.000 34.59343 313 PRO A O 1
ATOM 4734 N N . ALA A 1 314 ? 48.20638 17.29262 61.07937 1.000 27.50719 314 ALA A N 1
ATOM 4735 C CA . ALA A 1 314 ? 46.97389 17.60666 60.36246 1.000 34.61770 314 ALA A CA 1
ATOM 4736 C C . ALA A 1 314 ? 47.13411 18.72256 59.34300 1.000 35.73923 314 ALA A C 1
ATOM 4737 O O . ALA A 1 314 ? 46.15752 19.07142 58.66909 1.000 34.09492 314 ALA A O 1
ATOM 4744 N N . VAL A 1 315 ? 48.33507 19.25142 59.16627 1.000 32.16239 315 VAL A N 1
ATOM 4745 C CA . VAL A 1 315 ? 48.56897 20.40324 58.29526 1.000 30.36821 315 VAL A CA 1
ATOM 4746 C C . VAL A 1 315 ? 49.25214 19.95502 57.01827 1.000 30.61690 315 VAL A C 1
ATOM 4747 O O . VAL A 1 315 ? 50.33270 19.36701 57.06929 1.000 34.32983 315 VAL A O 1
ATOM 4760 N N . SER A 1 316 ? 48.68790 20.32946 55.87528 1.000 31.01053 316 SER A N 1
ATOM 4761 C CA . SER A 1 316 ? 49.27282 19.88910 54.60793 1.000 38.45411 316 SER A CA 1
ATOM 4762 C C . SER A 1 316 ? 50.31315 20.85661 54.06516 1.000 36.38522 316 SER A C 1
ATOM 4763 O O . SER A 1 316 ? 51.27145 20.41294 53.42154 1.000 37.04703 316 SER A O 1
ATOM 4771 N N . TRP A 1 317 ? 50.18828 22.15065 54.36195 1.000 32.64125 317 TRP A N 1
ATOM 4772 C CA . TRP A 1 317 ? 51.13801 23.15462 53.89554 1.000 35.91413 317 TRP A CA 1
ATOM 4773 C C . TRP A 1 317 ? 50.99593 24.38145 54.79056 1.000 31.73929 317 TRP A C 1
ATOM 4774 O O . TRP A 1 317 ? 49.96228 24.56566 55.43165 1.000 28.26861 317 TRP A O 1
ATOM 4795 N N . VAL A 1 318 ? 52.05835 25.20336 54.83947 1.000 24.27001 318 VAL A N 1
ATOM 4796 C CA . VAL A 1 318 ? 52.08551 26.47150 55.58098 1.000 24.93741 318 VAL A CA 1
ATOM 4797 C C . VAL A 1 318 ? 52.73317 27.57527 54.74038 1.000 24.77405 318 VAL A C 1
ATOM 4798 O O . VAL A 1 318 ? 53.78564 27.36547 54.13743 1.000 27.06184 318 VAL A O 1
ATOM 4811 N N . ASN A 1 319 ? 52.17613 28.78323 54.75029 1.000 23.75053 319 ASN A N 1
ATOM 4812 C CA . ASN A 1 319 ? 52.85582 29.86538 54.04167 1.000 26.80662 319 ASN A CA 1
ATOM 4813 C C . ASN A 1 319 ? 53.16117 31.05539 54.95492 1.000 22.96823 319 ASN A C 1
ATOM 4814 O O . ASN A 1 319 ? 52.47354 31.32594 55.94093 1.000 21.12833 319 ASN A O 1
ATOM 4825 N N . TYR A 1 320 ? 54.20783 31.77667 54.59633 1.000 30.73276 320 TYR A N 1
ATOM 4826 C CA . TYR A 1 320 ? 54.74914 32.87500 55.38518 1.000 22.17602 320 TYR A CA 1
ATOM 4827 C C . TYR A 1 320 ? 55.69704 33.59341 54.42782 1.000 26.88346 320 TYR A C 1
ATOM 4828 O O . TYR A 1 320 ? 56.28118 32.94807 53.56524 1.000 22.52123 320 TYR A O 1
ATOM 4846 N N . PRO A 1 321 ? 55.86188 34.90367 54.53176 1.000 20.61802 321 PRO A N 1
ATOM 4847 C CA . PRO A 1 321 ? 56.66487 35.58660 53.49952 1.000 20.89772 321 PRO A CA 1
ATOM 4848 C C . PRO A 1 321 ? 58.02943 34.96542 53.27734 1.000 21.97766 321 PRO A C 1
ATOM 4849 O O . PRO A 1 321 ? 58.56609 35.10281 52.18008 1.000 24.98919 321 PRO A O 1
ATOM 4860 N N . ILE A 1 322 ? 58.64145 34.34732 54.28793 1.000 24.23859 322 ILE A N 1
ATOM 4861 C CA . ILE A 1 322 ? 59.96726 33.74396 54.13946 1.000 20.60003 322 ILE A CA 1
ATOM 4862 C C . ILE A 1 322 ? 59.91603 32.21729 54.11979 1.000 26.82436 322 ILE A C 1
ATOM 4863 O O . ILE A 1 322 ? 60.96908 31.57081 54.17491 1.000 24.32235 322 ILE A O 1
ATOM 4879 N N . ALA A 1 323 ? 58.73825 31.62471 53.95277 1.000 24.94658 323 ALA A N 1
ATOM 4880 C CA . ALA A 1 323 ? 58.66861 30.17808 53.83269 1.000 24.52443 323 ALA A CA 1
ATOM 4881 C C . ALA A 1 323 ? 59.48102 29.70513 52.63581 1.000 23.10395 323 ALA A C 1
ATOM 4882 O O . ALA A 1 323 ? 59.54791 30.35998 51.58435 1.000 26.67088 323 ALA A O 1
ATOM 4889 N N . GLU A 1 324 ? 60.03018 28.49966 52.77420 1.000 36.72859 324 GLU A N 1
ATOM 4890 C CA . GLU A 1 324 ? 60.92499 27.93725 51.76416 1.000 35.35309 324 GLU A CA 1
ATOM 4891 C C . GLU A 1 324 ? 60.27497 27.87615 50.39336 1.000 37.13382 324 GLU A C 1
ATOM 4892 O O . GLU A 1 324 ? 60.94469 28.06634 49.37005 1.000 40.28570 324 GLU A O 1
ATOM 4904 N N . GLY A 1 325 ? 58.97156 27.57669 50.34195 1.000 32.88139 325 GLY A N 1
ATOM 4905 C CA . GLY A 1 325 ? 58.31181 27.55610 49.04889 1.000 35.65089 325 GLY A CA 1
ATOM 4906 C C . GLY A 1 325 ? 57.83693 28.90872 48.54133 1.000 31.80740 325 GLY A C 1
ATOM 4907 O O . GLY A 1 325 ? 57.34648 29.00743 47.41735 1.000 34.28854 325 GLY A O 1
ATOM 4911 N N . ASN A 1 326 ? 57.93609 29.95643 49.33971 1.000 30.57825 326 ASN A N 1
ATOM 4912 C CA . ASN A 1 326 ? 57.40180 31.22801 48.88930 1.000 25.60439 326 ASN A CA 1
ATOM 4913 C C . ASN A 1 326 ? 58.22862 31.81274 47.74289 1.000 26.16719 326 ASN A C 1
ATOM 4914 O O . ASN A 1 326 ? 59.42188 32.07227 47.89594 1.000 32.14233 326 ASN A O 1
ATOM 4925 N N . LYS A 1 327 ? 57.54278 32.13021 46.62917 1.000 30.21513 327 LYS A N 1
ATOM 4926 C CA . LYS A 1 327 ? 58.20706 32.60276 45.40961 1.000 37.34877 327 LYS A CA 1
ATOM 4927 C C . LYS A 1 327 ? 58.87671 33.95632 45.59756 1.000 27.64776 327 LYS A C 1
ATOM 4928 O O . LYS A 1 327 ? 59.76742 34.29914 44.81937 1.000 31.73187 327 LYS A O 1
ATOM 4932 N N . THR A 1 328 ? 58.51702 34.72076 46.62801 1.000 27.49302 328 THR A N 1
ATOM 4933 C CA . THR A 1 328 ? 59.17994 35.99964 46.86057 1.000 28.25516 328 THR A CA 1
ATOM 4934 C C . THR A 1 328 ? 59.95315 36.03630 48.18319 1.000 24.40325 328 THR A C 1
ATOM 4935 O O . THR A 1 328 ? 60.27206 37.11620 48.68605 1.000 25.43175 328 THR A O 1
ATOM 4946 N N . ARG A 1 329 ? 60.31052 34.89213 48.75649 1.000 22.42468 329 ARG A N 1
ATOM 4947 C CA . ARG A 1 329 ? 61.03272 34.93862 50.01893 1.000 27.50521 329 ARG A CA 1
ATOM 4948 C C . ARG A 1 329 ? 62.26627 35.83372 49.93361 1.000 31.47837 329 ARG A C 1
ATOM 4949 O O . ARG A 1 329 ? 62.58613 36.51333 50.90801 1.000 31.46478 329 ARG A O 1
ATOM 4970 N N . GLU A 1 330 ? 62.95534 35.85704 48.77765 1.000 28.71365 330 GLU A N 1
ATOM 4971 C CA . GLU A 1 330 ? 64.12715 36.71447 48.59558 1.000 34.50918 330 GLU A CA 1
ATOM 4972 C C . GLU A 1 330 ? 63.78173 38.17712 48.84410 1.000 26.60094 330 GLU A C 1
ATOM 4973 O O . GLU A 1 330 ? 64.45265 38.86153 49.62722 1.000 27.96833 330 GLU A O 1
ATOM 4985 N N . ASN A 1 331 ? 62.69155 38.65403 48.23670 1.000 26.79253 331 ASN A N 1
ATOM 4986 C CA . ASN A 1 331 ? 62.21773 40.00458 48.51173 1.000 28.76800 331 ASN A CA 1
ATOM 4987 C C . ASN A 1 331 ? 61.86430 40.18468 49.98140 1.000 23.89389 331 ASN A C 1
ATOM 4988 O O . ASN A 1 331 ? 62.13571 41.23992 50.56237 1.000 25.45744 331 ASN A O 1
ATOM 4999 N N . ALA A 1 332 ? 61.17365 39.20667 50.59079 1.000 25.11807 332 ALA A N 1
ATOM 5000 C CA . ALA A 1 332 ? 60.87229 39.33784 52.02090 1.000 26.47108 332 ALA A CA 1
ATOM 5001 C C . ALA A 1 332 ? 62.17231 39.48431 52.83588 1.000 27.94319 332 ALA A C 1
ATOM 5002 O O . ALA A 1 332 ? 62.29402 40.34559 53.71319 1.000 23.26076 332 ALA A O 1
ATOM 5009 N N . LEU A 1 333 ? 63.16900 38.66573 52.54095 1.000 24.29799 333 LEU A N 1
ATOM 5010 C CA . LEU A 1 333 ? 64.43741 38.77549 53.25983 1.000 28.26352 333 LEU A CA 1
ATOM 5011 C C . LEU A 1 333 ? 65.07163 40.14402 53.04589 1.000 30.95412 333 LEU A C 1
ATOM 5012 O O . LEU A 1 333 ? 65.56386 40.75940 53.99603 1.000 30.84273 333 LEU A O 1
ATOM 5028 N N . LYS A 1 334 ? 65.00448 40.66626 51.82122 1.000 26.10305 334 LYS A N 1
ATOM 5029 C CA . LYS A 1 334 ? 65.70690 41.91156 51.50804 1.000 30.43480 334 LYS A CA 1
ATOM 5030 C C . LYS A 1 334 ? 65.06170 43.11192 52.17032 1.000 27.59441 334 LYS A C 1
ATOM 5031 O O . LYS A 1 334 ? 65.77287 44.00525 52.63276 1.000 32.92044 334 LYS A O 1
ATOM 5050 N N . TYR A 1 335 ? 63.72280 43.19638 52.16768 1.000 31.48984 335 TYR A N 1
ATOM 5051 C CA . TYR A 1 335 ? 63.03021 44.43282 52.52565 1.000 32.01069 335 TYR A CA 1
ATOM 5052 C C . TYR A 1 335 ? 62.46725 44.47088 53.95580 1.000 26.16104 335 TYR A C 1
ATOM 5053 O O . TYR A 1 335 ? 62.21426 45.56781 54.50048 1.000 23.75120 335 TYR A O 1
ATOM 5071 N N . LEU A 1 336 ? 62.18390 43.31544 54.52566 1.000 30.64423 336 LEU A N 1
ATOM 5072 C CA . LEU A 1 336 ? 61.62578 43.22660 55.86968 1.000 32.30335 336 LEU A CA 1
ATOM 5073 C C . LEU A 1 336 ? 62.76464 42.80023 56.77437 1.000 26.69057 336 LEU A C 1
ATOM 5074 O O . LEU A 1 336 ? 63.08611 41.61445 56.86096 1.000 29.22195 336 LEU A O 1
ATOM 5090 N N . LYS A 1 337 ? 63.35084 43.74646 57.47477 1.000 35.26167 337 LYS A N 1
ATOM 5091 C CA . LYS A 1 337 ? 64.47452 43.44232 58.35119 1.000 39.80629 337 LYS A CA 1
ATOM 5092 C C . LYS A 1 337 ? 64.08630 43.50029 59.82490 1.000 38.34287 337 LYS A C 1
ATOM 5093 O O . LYS A 1 337 ? 64.95522 43.27004 60.69103 1.000 34.08418 337 LYS A O 1
ATOM 5097 N N . GLU A 1 338 ? 62.79564 43.75649 60.12150 1.000 33.51810 338 GLU A N 1
ATOM 5098 C CA . GLU A 1 338 ? 62.28713 43.89142 61.49101 1.000 37.01304 338 GLU A CA 1
ATOM 5099 C C . GLU A 1 338 ? 61.25269 42.84003 61.93101 1.000 39.89950 338 GLU A C 1
ATOM 5100 O O . GLU A 1 338 ? 60.75430 42.91164 63.06348 1.000 41.69736 338 GLU A O 1
ATOM 5112 N N . GLY A 1 339 ? 60.96242 41.84311 61.11000 1.000 32.17128 339 GLY A N 1
ATOM 5113 C CA . GLY A 1 339 ? 59.86771 40.91967 61.33048 1.000 24.50251 339 GLY A CA 1
ATOM 5114 C C . GLY A 1 339 ? 59.09383 40.70132 60.04336 1.000 24.00456 339 GLY A C 1
ATOM 5115 O O . GLY A 1 339 ? 59.11659 41.56702 59.17476 1.000 21.74236 339 GLY A O 1
ATOM 5119 N N . TYR A 1 340 ? 58.39236 39.58039 59.88293 1.000 19.60578 340 TYR A N 1
ATOM 5120 C CA . TYR A 1 340 ? 57.85946 39.25109 58.56890 1.000 20.82559 340 TYR A CA 1
ATOM 5121 C C . TYR A 1 340 ? 56.34598 39.23864 58.55239 1.000 18.02611 340 TYR A C 1
ATOM 5122 O O . TYR A 1 340 ? 55.76440 38.59981 57.68078 1.000 18.69379 340 TYR A O 1
ATOM 5140 N N . GLY A 1 341 ? 55.70972 39.96250 59.49777 1.000 22.54208 341 GLY A N 1
ATOM 5141 C CA . GLY A 1 341 ? 54.27822 40.15679 59.51003 1.000 22.35474 341 GLY A CA 1
ATOM 5142 C C . GLY A 1 341 ? 53.59558 39.14067 60.38949 1.000 18.97179 341 GLY A C 1
ATOM 5143 O O . GLY A 1 341 ? 54.17277 38.15301 60.85682 1.000 21.18460 341 GLY A O 1
ATOM 5147 N N . ALA A 1 342 ? 52.34483 39.42324 60.67300 1.000 17.15866 342 ALA A N 1
ATOM 5148 C CA . ALA A 1 342 ? 51.55493 38.65204 61.60278 1.000 20.03119 342 ALA A CA 1
ATOM 5149 C C . ALA A 1 342 ? 50.69771 37.60730 60.91079 1.000 18.90581 342 ALA A C 1
ATOM 5150 O O . ALA A 1 342 ? 50.05423 36.81512 61.60098 1.000 20.05428 342 ALA A O 1
ATOM 5157 N N . ILE A 1 343 ? 50.66841 37.59875 59.60393 1.000 18.92707 343 ILE A N 1
ATOM 5158 C CA . ILE A 1 343 ? 49.70225 36.80218 58.86659 1.000 21.96060 343 ILE A CA 1
ATOM 5159 C C . ILE A 1 343 ? 50.34884 35.48603 58.44772 1.000 17.69509 343 ILE A C 1
ATOM 5160 O O . ILE A 1 343 ? 51.46720 35.43088 57.91200 1.000 20.89315 343 ILE A O 1
ATOM 5176 N N . VAL A 1 344 ? 49.59579 34.41046 58.64738 1.000 22.39195 344 VAL A N 1
ATOM 5177 C CA . VAL A 1 344 ? 50.04760 33.04241 58.41944 1.000 19.32478 344 VAL A CA 1
ATOM 5178 C C . VAL A 1 344 ? 48.87211 32.32703 57.75831 1.000 19.60782 344 VAL A C 1
ATOM 5179 O O . VAL A 1 344 ? 47.72208 32.49831 58.18010 1.000 26.38400 344 VAL A O 1
ATOM 5192 N N . THR A 1 345 ? 49.14262 31.60196 56.67662 1.000 19.25520 345 THR A N 1
ATOM 5193 C CA . THR A 1 345 ? 48.18478 30.72456 56.03359 1.000 21.87444 345 THR A CA 1
ATOM 5194 C C . THR A 1 345 ? 48.63978 29.28454 56.11581 1.000 27.36047 345 THR A C 1
ATOM 5195 O O . THR A 1 345 ? 49.83938 28.97570 56.18391 1.000 23.92671 345 THR A O 1
ATOM 5206 N N . PHE A 1 346 ? 47.65162 28.40326 56.09301 1.000 23.27481 346 PHE A N 1
ATOM 5207 C CA . PHE A 1 346 ? 47.93198 26.98214 56.06965 1.000 29.89731 346 PHE A CA 1
ATOM 5208 C C . PHE A 1 346 ? 46.69341 26.24642 55.58051 1.000 26.43796 346 PHE A C 1
ATOM 5209 O O . PHE A 1 346 ? 45.59111 26.80774 55.49685 1.000 27.60300 346 PHE A O 1
ATOM 5226 N N . GLY A 1 347 ? 46.91966 24.99415 55.20100 1.000 33.35249 347 GLY A N 1
ATOM 5227 C CA . GLY A 1 347 ? 45.85294 24.10425 54.77162 1.000 38.14854 347 GLY A CA 1
ATOM 5228 C C . GLY A 1 347 ? 45.76545 22.90052 55.68668 1.000 38.50936 347 GLY A C 1
ATOM 5229 O O . GLY A 1 347 ? 46.78705 22.36108 56.13218 1.000 31.44945 347 GLY A O 1
ATOM 5233 N N . VAL A 1 348 ? 44.55568 22.49817 55.96332 1.000 40.84556 348 VAL A N 1
ATOM 5234 C CA . VAL A 1 348 ? 44.26002 21.31438 56.75806 1.000 35.39508 348 VAL A CA 1
ATOM 5235 C C . VAL A 1 348 ? 44.06368 20.12648 55.84189 1.000 38.05316 348 VAL A C 1
ATOM 5236 O O . VAL A 1 348 ? 43.42953 20.23424 54.77226 1.000 32.91661 348 VAL A O 1
ATOM 5249 N N . LYS A 1 349 ? 44.58792 18.98041 56.26983 1.000 41.46747 349 LYS A N 1
ATOM 5250 C CA . LYS A 1 349 ? 44.29018 17.73015 55.57637 1.000 42.64167 349 LYS A CA 1
ATOM 5251 C C . LYS A 1 349 ? 42.79667 17.43063 55.65115 1.000 40.35364 349 LYS A C 1
ATOM 5252 O O . LYS A 1 349 ? 42.19389 17.52406 56.72173 1.000 39.79813 349 LYS A O 1
ATOM 5271 N N . GLY A 1 350 ? 42.20855 17.09267 54.50504 1.000 38.30395 350 GLY A N 1
ATOM 5272 C CA . GLY A 1 350 ? 40.77996 16.89462 54.36117 1.000 39.17253 350 GLY A CA 1
ATOM 5273 C C . GLY A 1 350 ? 40.05705 18.06424 53.70956 1.000 50.27424 350 GLY A C 1
ATOM 5274 O O . GLY A 1 350 ? 38.81291 18.06473 53.66020 1.000 48.77250 350 GLY A O 1
ATOM 5278 N N . GLY A 1 351 ? 40.79812 19.08363 53.26523 1.000 47.37262 351 GLY A N 1
ATOM 5279 C CA . GLY A 1 351 ? 40.24765 20.15670 52.47669 1.000 46.32100 351 GLY A CA 1
ATOM 5280 C C . GLY A 1 351 ? 39.24857 21.04243 53.20709 1.000 53.67866 351 GLY A C 1
ATOM 5281 O O . GLY A 1 351 ? 39.22138 21.15337 54.45496 1.000 42.48269 351 GLY A O 1
ATOM 5285 N N . LYS A 1 352 ? 38.40239 21.67925 52.38715 1.000 62.45716 352 LYS A N 1
ATOM 5286 C CA . LYS A 1 352 ? 37.52876 22.74925 52.85347 1.000 63.19488 352 LYS A CA 1
ATOM 5287 C C . LYS A 1 352 ? 36.70109 22.32586 54.06554 1.000 55.04655 352 LYS A C 1
ATOM 5288 O O . LYS A 1 352 ? 36.54189 23.10483 55.01766 1.000 48.10253 352 LYS A O 1
ATOM 5307 N N . GLU A 1 353 ? 36.17924 21.09537 54.05401 1.000 41.93500 353 GLU A N 1
ATOM 5308 C CA . GLU A 1 353 ? 35.34148 20.62069 55.15326 1.000 47.07392 353 GLU A CA 1
ATOM 5309 C C . GLU A 1 353 ? 36.13258 20.37437 56.44316 1.000 50.71518 353 GLU A C 1
ATOM 5310 O O . GLU A 1 353 ? 35.57569 20.50356 57.54531 1.000 46.91482 353 GLU A O 1
ATOM 5322 N N . ALA A 1 354 ? 37.41513 20.01905 56.33716 1.000 49.82498 354 ALA A N 1
ATOM 5323 C CA . ALA A 1 354 ? 38.25073 19.91108 57.53256 1.000 45.83000 354 ALA A CA 1
ATOM 5324 C C . ALA A 1 354 ? 38.53908 21.29180 58.11529 1.000 41.54958 354 ALA A C 1
ATOM 5325 O O . ALA A 1 354 ? 38.39606 21.51759 59.32549 1.000 39.96365 354 ALA A O 1
ATOM 5332 N N . GLY A 1 355 ? 38.94560 22.23596 57.26269 1.000 39.33495 355 GLY A N 1
ATOM 5333 C CA . GLY A 1 355 ? 39.10714 23.60870 57.72801 1.000 44.31519 355 GLY A CA 1
ATOM 5334 C C . GLY A 1 355 ? 37.84276 24.13707 58.37664 1.000 45.29904 355 GLY A C 1
ATOM 5335 O O . GLY A 1 355 ? 37.89242 24.89434 59.36246 1.000 36.80616 355 GLY A O 1
ATOM 5339 N N . LYS A 1 356 ? 36.69372 23.73266 57.84814 1.000 43.03115 356 LYS A N 1
ATOM 5340 C CA . LYS A 1 356 ? 35.42338 24.07485 58.45839 1.000 40.94553 356 LYS A CA 1
ATOM 5341 C C . LYS A 1 356 ? 35.38767 23.62283 59.90904 1.000 39.33740 356 LYS A C 1
ATOM 5342 O O . LYS A 1 356 ? 35.04184 24.39534 60.81230 1.000 37.36777 356 LYS A O 1
ATOM 5361 N N . LYS A 1 357 ? 35.77399 22.37968 60.15693 1.000 39.47945 357 LYS A N 1
ATOM 5362 C CA . LYS A 1 357 ? 35.71557 21.82790 61.50282 1.000 38.64879 357 LYS A CA 1
ATOM 5363 C C . LYS A 1 357 ? 36.84087 22.36227 62.38571 1.000 38.52220 357 LYS A C 1
ATOM 5364 O O . LYS A 1 357 ? 36.68412 22.42470 63.61780 1.000 34.95909 357 LYS A O 1
ATOM 5383 N N . PHE A 1 358 ? 37.95393 22.79087 61.78031 1.000 32.52230 358 PHE A N 1
ATOM 5384 C CA . PHE A 1 358 ? 38.99121 23.50176 62.53749 1.000 29.04948 358 PHE A CA 1
ATOM 5385 C C . PHE A 1 358 ? 38.44971 24.79524 63.12885 1.000 32.18582 358 PHE A C 1
ATOM 5386 O O . PHE A 1 358 ? 38.56075 25.04238 64.34489 1.000 28.50391 358 PHE A O 1
ATOM 5403 N N . ILE A 1 359 ? 37.87539 25.64232 62.26418 1.000 30.43761 359 ILE A N 1
ATOM 5404 C CA . ILE A 1 359 ? 37.31015 26.92107 62.68651 1.000 33.70713 359 ILE A CA 1
ATOM 5405 C C . ILE A 1 359 ? 36.25821 26.70349 63.76050 1.000 38.49733 359 ILE A C 1
ATOM 5406 O O . ILE A 1 359 ? 36.24104 27.39425 64.79414 1.000 41.69175 359 ILE A O 1
ATOM 5422 N N . ASP A 1 360 ? 35.36803 25.74023 63.53963 1.000 40.06906 360 ASP A N 1
ATOM 5423 C CA . ASP A 1 360 ? 34.26475 25.51176 64.46327 1.000 42.60465 360 ASP A CA 1
ATOM 5424 C C . ASP A 1 360 ? 34.72436 25.01144 65.83899 1.000 39.83989 360 ASP A C 1
ATOM 5425 O O . ASP A 1 360 ? 33.97866 25.13564 66.81593 1.000 38.25384 360 ASP A O 1
ATOM 5434 N N . SER A 1 361 ? 35.92482 24.46057 65.94749 1.000 41.68637 361 SER A N 1
ATOM 5435 C CA . SER A 1 361 ? 36.40183 23.91154 67.21281 1.000 40.64084 361 SER A CA 1
ATOM 5436 C C . SER A 1 361 ? 37.17082 24.90560 68.07494 1.000 40.59667 361 SER A C 1
ATOM 5437 O O . SER A 1 361 ? 37.45907 24.59986 69.23741 1.000 37.90591 361 SER A O 1
ATOM 5445 N N . LEU A 1 362 ? 37.52339 26.07099 67.54535 1.000 35.61418 362 LEU A N 1
ATOM 5446 C CA . LEU A 1 362 ? 38.43913 26.94608 68.26363 1.000 34.85319 362 LEU A CA 1
ATOM 5447 C C . LEU A 1 362 ? 37.79905 27.44931 69.54909 1.000 27.65897 362 LEU A C 1
ATOM 5448 O O . LEU A 1 362 ? 36.57977 27.64630 69.63193 1.000 36.63141 362 LEU A O 1
ATOM 5464 N N . THR A 1 363 ? 38.63465 27.67075 70.56164 1.000 27.93032 363 THR A N 1
ATOM 5465 C CA . THR A 1 363 ? 38.13568 28.10701 71.85486 1.000 34.87622 363 THR A CA 1
ATOM 5466 C C . THR A 1 363 ? 38.73302 29.41025 72.36196 1.000 29.35392 363 THR A C 1
ATOM 5467 O O . THR A 1 363 ? 38.18385 29.97680 73.30923 1.000 32.16931 363 THR A O 1
ATOM 5478 N N . LEU A 1 364 ? 39.83515 29.87221 71.80691 1.000 31.71941 364 LEU A N 1
ATOM 5479 C CA . LEU A 1 364 ? 40.49302 31.12326 72.18560 1.000 28.93352 364 LEU A CA 1
ATOM 5480 C C . LEU A 1 364 ? 40.72563 32.03799 71.00154 1.000 21.32716 364 LEU A C 1
ATOM 5481 O O . LEU A 1 364 ? 40.51490 33.22692 71.09549 1.000 27.37094 364 LEU A O 1
ATOM 5497 N N . ILE A 1 365 ? 41.13319 31.48759 69.87759 1.000 24.51084 365 ILE A N 1
ATOM 5498 C CA . ILE A 1 365 ? 41.25077 32.25387 68.65297 1.000 25.06810 365 ILE A CA 1
ATOM 5499 C C . ILE A 1 365 ? 39.86208 32.61307 68.14284 1.000 25.76146 365 ILE A C 1
ATOM 5500 O O . ILE A 1 365 ? 38.93061 31.79873 68.17302 1.000 27.48924 365 ILE A O 1
ATOM 5516 N N . SER A 1 366 ? 39.71932 33.84903 67.67445 1.000 27.50669 366 SER A N 1
ATOM 5517 C CA . SER A 1 366 ? 38.43585 34.43684 67.33553 1.000 31.22136 366 SER A CA 1
ATOM 5518 C C . SER A 1 366 ? 38.20802 34.23910 65.83980 1.000 32.03378 366 SER A C 1
ATOM 5519 O O . SER A 1 366 ? 39.08016 34.58424 65.02427 1.000 26.79563 366 SER A O 1
ATOM 5527 N N . HIS A 1 367 ? 37.07847 33.61582 65.49921 1.000 27.52387 367 HIS A N 1
ATOM 5528 C CA . HIS A 1 367 ? 36.61293 33.46445 64.12279 1.000 30.89853 367 HIS A CA 1
ATOM 5529 C C . HIS A 1 367 ? 35.86111 34.73297 63.75003 1.000 29.98494 367 HIS A C 1
ATOM 5530 O O . HIS A 1 367 ? 34.70013 34.91248 64.12445 1.000 33.97158 367 HIS A O 1
ATOM 5544 N N . LEU A 1 368 ? 36.54830 35.63763 63.05902 1.000 34.12406 368 LEU A N 1
ATOM 5545 C CA . LEU A 1 368 ? 35.99951 36.93193 62.68705 1.000 36.46619 368 LEU A CA 1
ATOM 5546 C C . LEU A 1 368 ? 36.71978 37.42749 61.43806 1.000 37.18315 368 LEU A C 1
ATOM 5547 O O . LEU A 1 368 ? 37.69403 36.82782 60.97676 1.000 30.47028 368 LEU A O 1
ATOM 5563 N N . ALA A 1 369 ? 36.19247 38.51976 60.87530 1.000 37.31713 369 ALA A N 1
ATOM 5564 C CA . ALA A 1 369 ? 36.73959 39.18160 59.68550 1.000 34.95774 369 ALA A CA 1
ATOM 5565 C C . ALA A 1 369 ? 37.55370 40.39478 60.13913 1.000 34.92128 369 ALA A C 1
ATOM 5566 O O . ALA A 1 369 ? 37.01001 41.45114 60.47583 1.000 39.27830 369 ALA A O 1
ATOM 5573 N N . ASN A 1 370 ? 38.85799 40.23225 60.17271 1.000 30.11713 370 ASN A N 1
ATOM 5574 C CA . ASN A 1 370 ? 39.75722 41.29554 60.55023 1.000 31.32156 370 ASN A CA 1
ATOM 5575 C C . ASN A 1 370 ? 41.14651 40.69419 60.48228 1.000 31.79571 370 ASN A C 1
ATOM 5576 O O . ASN A 1 370 ? 41.32242 39.47590 60.44093 1.000 33.49939 370 ASN A O 1
ATOM 5587 N N . ILE A 1 371 ? 42.13199 41.57364 60.47088 1.000 30.78302 371 ILE A N 1
ATOM 5588 C CA . ILE A 1 371 ? 43.47844 41.23651 60.85289 1.000 27.80397 371 ILE A CA 1
ATOM 5589 C C . ILE A 1 371 ? 43.96857 42.36693 61.74077 1.000 27.38808 371 ILE A C 1
ATOM 5590 O O . ILE A 1 371 ? 43.31376 43.40099 61.88554 1.000 30.73876 371 ILE A O 1
ATOM 5606 N N . GLY A 1 372 ? 45.11273 42.14626 62.36800 1.000 25.43388 372 GLY A N 1
ATOM 5607 C CA . GLY A 1 372 ? 45.76215 43.22293 63.07949 1.000 38.68692 372 GLY A CA 1
ATOM 5608 C C . GLY A 1 372 ? 45.18574 43.55171 64.43337 1.000 32.05159 372 GLY A C 1
ATOM 5609 O O . GLY A 1 372 ? 45.49319 44.61443 64.97965 1.000 36.92226 372 GLY A O 1
ATOM 5613 N N . ASP A 1 373 ? 44.37214 42.67824 64.99948 1.000 22.85474 373 ASP A N 1
ATOM 5614 C CA . ASP A 1 373 ? 43.93194 42.84530 66.38284 1.000 24.28569 373 ASP A CA 1
ATOM 5615 C C . ASP A 1 373 ? 45.02619 42.31669 67.30999 1.000 20.19653 373 ASP A C 1
ATOM 5616 O O . ASP A 1 373 ? 45.86533 41.49153 66.91282 1.000 20.61420 373 ASP A O 1
ATOM 5625 N N . ALA A 1 374 ? 45.00619 42.75535 68.57014 1.000 20.63943 374 ALA A N 1
ATOM 5626 C CA . ALA A 1 374 ? 45.93824 42.17346 69.53221 1.000 26.14698 374 ALA A CA 1
ATOM 5627 C C . ALA A 1 374 ? 45.65329 40.69243 69.73997 1.000 24.53807 374 ALA A C 1
ATOM 5628 O O . ALA A 1 374 ? 46.55225 39.92728 70.09117 1.000 23.45373 374 ALA A O 1
ATOM 5635 N N . ARG A 1 375 ? 44.39112 40.29725 69.61358 1.000 22.05006 375 ARG A N 1
ATOM 5636 C CA . ARG A 1 375 ? 43.96184 38.92325 69.73767 1.000 23.33353 375 ARG A CA 1
ATOM 5637 C C . ARG A 1 375 ? 44.30301 38.16370 68.47285 1.000 25.81257 375 ARG A C 1
ATOM 5638 O O . ARG A 1 375 ? 44.37271 38.73142 67.37934 1.000 24.07988 375 ARG A O 1
ATOM 5659 N N . THR A 1 376 ? 44.44748 36.85416 68.62679 1.000 20.33474 376 THR A N 1
ATOM 5660 C CA . THR A 1 376 ? 44.65935 35.97948 67.48208 1.000 18.25772 376 THR A CA 1
ATOM 5661 C C . THR A 1 376 ? 43.32519 35.65131 66.80463 1.000 27.10524 376 THR A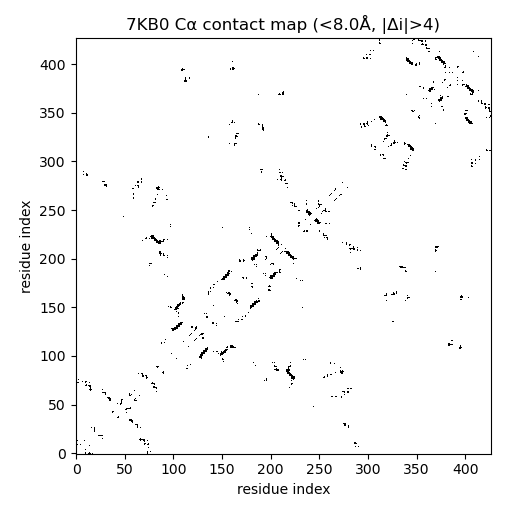 C 1
ATOM 5662 O O . THR A 1 376 ? 42.32600 35.30913 67.47328 1.000 22.31791 376 THR A O 1
ATOM 5673 N N . LEU A 1 377 ? 43.33859 35.74932 65.45986 1.000 24.64191 377 LEU A N 1
ATOM 5674 C CA . LEU A 1 377 ? 42.17051 35.63774 64.59906 1.000 28.60115 377 LEU A CA 1
ATOM 5675 C C . LEU A 1 377 ? 42.38046 34.56616 63.52965 1.000 25.03191 377 LEU A C 1
ATOM 5676 O O . LEU A 1 377 ? 43.48249 34.38646 63.00709 1.000 21.31347 377 LEU A O 1
ATOM 5692 N N . ALA A 1 378 ? 41.29280 33.88970 63.15943 1.000 27.87050 378 ALA A N 1
ATOM 5693 C CA . ALA A 1 378 ? 41.33462 32.89825 62.09276 1.000 25.33283 378 ALA A CA 1
ATOM 5694 C C . ALA A 1 378 ? 40.12017 33.06094 61.18256 1.000 27.39378 378 ALA A C 1
ATOM 5695 O O . ALA A 1 378 ? 39.04158 33.52010 61.61152 1.000 28.61521 378 ALA A O 1
ATOM 5702 N N . ILE A 1 379 ? 40.28131 32.63929 59.92240 1.000 27.39344 379 ILE A N 1
ATOM 5703 C CA . ILE A 1 379 ? 39.13216 32.66996 59.00509 1.000 31.99142 379 ILE A CA 1
ATOM 5704 C C . ILE A 1 379 ? 39.34524 31.78245 57.77965 1.000 32.75616 379 ILE A C 1
ATOM 5705 O O . ILE A 1 379 ? 40.44033 31.26906 57.55648 1.000 33.61894 379 ILE A O 1
ATOM 5721 N N . HIS A 1 380 ? 38.28691 31.55176 56.99746 1.000 40.78693 380 HIS A N 1
ATOM 5722 C CA . HIS A 1 380 ? 38.40830 30.87471 55.69915 1.000 45.09331 380 HIS A CA 1
ATOM 5723 C C . HIS A 1 380 ? 38.18399 31.86467 54.55785 1.000 47.57126 380 HIS A C 1
ATOM 5724 O O . HIS A 1 380 ? 37.02071 32.15322 54.22226 1.000 41.95520 380 HIS A O 1
ATOM 5738 N N . PRO A 1 381 ? 39.23750 32.40835 53.91757 1.000 42.56473 381 PRO A N 1
ATOM 5739 C CA . PRO A 1 381 ? 39.03526 33.58060 53.03726 1.000 52.25127 381 PRO A CA 1
ATOM 5740 C C . PRO A 1 381 ? 38.11957 33.33315 51.85127 1.000 58.70916 381 PRO A C 1
ATOM 5741 O O . PRO A 1 381 ? 37.40438 34.25260 51.42463 1.000 53.81256 381 PRO A O 1
ATOM 5752 N N . ALA A 1 382 ? 38.13897 32.12971 51.28633 1.000 71.24703 382 ALA A N 1
ATOM 5753 C CA . ALA A 1 382 ? 37.43960 31.92251 50.02688 1.000 68.65168 382 ALA A CA 1
ATOM 5754 C C . ALA A 1 382 ? 35.94952 32.17303 50.18022 1.000 57.90770 382 ALA A C 1
ATOM 5755 O O . ALA A 1 382 ? 35.28114 32.52248 49.20733 1.000 46.78818 382 ALA A O 1
ATOM 5762 N N . SER A 1 383 ? 35.41241 32.01859 51.38823 1.000 50.70329 383 SER A N 1
ATOM 5763 C CA . SER A 1 383 ? 33.99875 32.26635 51.63165 1.000 52.59068 383 SER A CA 1
ATOM 5764 C C . SER A 1 383 ? 33.74311 33.53994 52.43356 1.000 48.21061 383 SER A C 1
ATOM 5765 O O . SER A 1 383 ? 32.63753 33.70030 52.95501 1.000 46.16154 383 SER A O 1
ATOM 5773 N N . THR A 1 384 ? 34.73090 34.44007 52.56157 1.000 39.12628 384 THR A N 1
ATOM 5774 C CA . THR A 1 384 ? 34.57161 35.62817 53.39826 1.000 45.11152 384 THR A CA 1
ATOM 5775 C C . THR A 1 384 ? 35.26864 36.85625 52.80278 1.000 54.90684 384 THR A C 1
ATOM 5776 O O . THR A 1 384 ? 34.70050 37.51730 51.91763 1.000 55.44070 384 THR A O 1
ATOM 5787 N N . THR A 1 385 ? 36.49178 37.17180 53.26593 1.000 62.22795 385 THR A N 1
ATOM 5788 C CA . THR A 1 385 ? 37.17991 38.38471 52.80097 1.000 62.66828 385 THR A CA 1
ATOM 5789 C C . THR A 1 385 ? 37.31917 38.44138 51.27897 1.000 58.84792 385 THR A C 1
ATOM 5790 O O . THR A 1 385 ? 37.56091 39.52888 50.73530 1.000 50.89942 385 THR A O 1
ATOM 5801 N N . HIS A 1 386 ? 37.20754 37.30209 50.58862 1.000 65.55016 386 HIS A N 1
ATOM 5802 C CA . HIS A 1 386 ? 37.37008 37.22641 49.14111 1.000 70.00064 386 HIS A CA 1
ATOM 5803 C C . HIS A 1 386 ? 36.14325 36.64579 48.43078 1.000 64.89456 386 HIS A C 1
ATOM 5804 O O . HIS A 1 386 ? 36.22438 36.30510 47.24204 1.000 58.03869 386 HIS A O 1
ATOM 5818 N N . GLN A 1 387 ? 34.99416 36.56664 49.11883 1.000 62.89268 387 GLN A N 1
ATOM 5819 C CA . GLN A 1 387 ? 33.82476 35.93472 48.52265 1.000 64.36029 387 GLN A CA 1
ATOM 5820 C C . GLN A 1 387 ? 33.31436 36.68732 47.29792 1.000 61.44298 387 GLN A C 1
ATOM 5821 O O . GLN A 1 387 ? 32.52421 36.12661 46.52614 1.000 66.45455 387 GLN A O 1
ATOM 5835 N N . GLN A 1 388 ? 33.72416 37.94462 47.10683 1.000 51.19486 388 GLN A N 1
ATOM 5836 C CA . GLN A 1 388 ? 33.22890 38.73063 45.97774 1.000 58.28667 388 GLN A CA 1
ATOM 5837 C C . GLN A 1 388 ? 33.89965 38.35094 44.66604 1.000 56.92279 388 GLN A C 1
ATOM 5838 O O . GLN A 1 388 ? 33.49430 38.85043 43.60502 1.000 51.64558 388 GLN A O 1
ATOM 5852 N N . LEU A 1 389 ? 34.87888 37.44696 44.71768 1.000 52.20409 389 LEU A N 1
ATOM 5853 C CA . LEU A 1 389 ? 35.70229 37.07850 43.57618 1.000 53.14353 389 LEU A CA 1
ATOM 5854 C C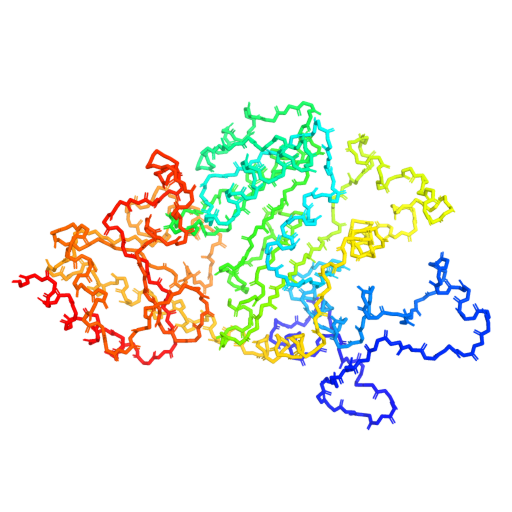 . LEU A 1 389 ? 35.37262 35.66549 43.08375 1.000 61.84233 389 LEU A C 1
ATOM 5855 O O . LEU A 1 389 ? 35.05413 34.76750 43.87772 1.000 55.91614 389 LEU A O 1
ATOM 5871 N N . THR A 1 390 ? 35.45640 35.48040 41.75778 1.000 74.08302 390 THR A N 1
ATOM 5872 C CA . THR A 1 390 ? 35.30718 34.16745 41.13270 1.000 70.08583 390 THR A CA 1
ATOM 5873 C C . THR A 1 390 ? 36.43223 33.22315 41.58287 1.000 67.66339 390 THR A C 1
ATOM 5874 O O . THR A 1 390 ? 37.45087 33.65820 42.12494 1.000 65.80743 390 THR A O 1
ATOM 5885 N N . GLU A 1 391 ? 36.23961 31.91248 41.36801 1.000 69.45781 391 GLU A N 1
ATOM 5886 C CA . GLU A 1 391 ? 37.27375 30.95228 41.75922 1.000 60.90377 391 GLU A CA 1
ATOM 5887 C C . GLU A 1 391 ? 38.58487 31.24496 41.04926 1.000 66.85739 391 GLU A C 1
ATOM 5888 O O . GLU A 1 391 ? 39.65310 31.16642 41.66258 1.000 70.99146 391 GLU A O 1
ATOM 5900 N N . GLU A 1 392 ? 38.52345 31.61386 39.76278 1.000 66.65214 392 GLU A N 1
ATOM 5901 C CA . GLU A 1 392 ? 39.72590 32.04102 39.03685 1.000 62.26066 392 GLU A CA 1
ATOM 5902 C C . GLU A 1 392 ? 40.33384 33.29850 39.65949 1.000 63.30819 392 GLU A C 1
ATOM 5903 O O . GLU A 1 392 ? 41.55063 33.37492 39.87859 1.000 58.82762 392 GLU A O 1
ATOM 5907 N N . GLU A 1 393 ? 39.49379 34.30009 39.94917 1.000 64.96573 393 GLU A N 1
ATOM 5908 C CA . GLU A 1 393 ? 39.97702 35.54460 40.54919 1.000 62.48264 393 GLU A CA 1
ATOM 5909 C C . GLU A 1 393 ? 40.62066 35.30933 41.92676 1.000 56.12032 393 GLU A C 1
ATOM 5910 O O . GLU A 1 393 ? 41.67812 35.87464 42.22182 1.000 53.76625 393 GLU A O 1
ATOM 5922 N N . GLN A 1 394 ? 39.99617 34.49924 42.79334 1.000 55.59952 394 GLN A N 1
ATOM 5923 C CA . GLN A 1 394 ? 40.59160 34.23980 44.11012 1.000 46.21348 394 GLN A CA 1
ATOM 5924 C C . GLN A 1 394 ? 41.98576 33.65436 43.98108 1.000 46.23437 394 GLN A C 1
ATOM 5925 O O . GLN A 1 394 ? 42.83283 33.85484 44.86594 1.000 39.78018 394 GLN A O 1
ATOM 5939 N N . LEU A 1 395 ? 42.21492 32.86546 42.91730 1.000 51.08410 395 LEU A N 1
ATOM 5940 C CA . LEU A 1 395 ? 43.49631 32.17888 42.77220 1.000 50.39219 395 LEU A CA 1
ATOM 5941 C C . LEU A 1 395 ? 44.57892 33.15296 42.34454 1.000 57.27621 395 LEU A C 1
ATOM 5942 O O . LEU A 1 395 ? 45.74282 33.00084 42.74055 1.000 55.98506 395 LEU A O 1
ATOM 5958 N N . LYS A 1 396 ? 44.19783 34.18418 41.57390 1.000 61.81365 396 LYS A N 1
ATOM 5959 C CA . LYS A 1 396 ? 45.11711 35.24581 41.17659 1.000 59.71392 396 LYS A CA 1
ATOM 5960 C C . LYS A 1 396 ? 45.67813 35.98728 42.39472 1.000 59.46494 396 LYS A C 1
ATOM 5961 O O . LYS A 1 396 ? 46.84112 36.41439 42.38337 1.000 47.13527 396 LYS A O 1
ATOM 5980 N N . THR A 1 397 ? 44.87626 36.13771 43.45947 1.000 60.98724 397 THR A N 1
ATOM 5981 C CA . THR A 1 397 ? 45.28158 36.89268 44.64444 1.000 58.39778 397 THR A CA 1
ATOM 5982 C C . THR A 1 397 ? 46.00133 36.02534 45.68584 1.000 54.53968 397 THR A C 1
ATOM 5983 O O . THR A 1 397 ? 46.35343 36.52415 46.76231 1.000 50.54087 397 THR A O 1
ATOM 5994 N N . GLY A 1 398 ? 46.22269 34.74605 45.39218 1.000 61.24557 398 GLY A N 1
ATOM 5995 C CA . GLY A 1 398 ? 46.83834 33.83805 46.34550 1.000 71.46740 398 GLY A CA 1
ATOM 5996 C C . GLY A 1 398 ? 45.90192 33.13716 47.31499 1.000 73.27507 398 GLY A C 1
ATOM 5997 O O . GLY A 1 398 ? 46.36197 32.70312 48.38061 1.000 72.90812 398 GLY A O 1
ATOM 6001 N N . VAL A 1 399 ? 44.61411 33.00168 46.97501 1.000 57.26871 399 VAL A N 1
ATOM 6002 C CA . VAL A 1 399 ? 43.59358 32.42504 47.85164 1.000 44.85229 399 VAL A CA 1
ATOM 6003 C C . VAL A 1 399 ? 43.12196 31.13782 47.20420 1.000 40.88932 399 VAL A C 1
ATOM 6004 O O . VAL A 1 399 ? 42.64134 31.17625 46.06770 1.000 45.72663 399 VAL A O 1
ATOM 6017 N N . THR A 1 400 ? 43.27374 30.00728 47.90805 1.000 55.80509 400 THR A N 1
ATOM 6018 C CA . THR A 1 400 ? 42.76120 28.69804 47.50085 1.000 54.83731 400 THR A CA 1
ATOM 6019 C C . THR A 1 400 ? 41.50594 28.34485 48.28317 1.000 50.72776 400 THR A C 1
ATOM 6020 O O . THR A 1 400 ? 41.10653 29.05154 49.21659 1.000 47.69415 400 THR A O 1
ATOM 6031 N N . PRO A 1 401 ? 40.86481 27.22010 47.94443 1.000 56.65620 401 PRO A N 1
ATOM 6032 C CA . PRO A 1 401 ? 39.65916 26.80806 48.68931 1.000 67.84670 401 PRO A CA 1
ATOM 6033 C C . PRO A 1 401 ? 39.90459 26.16841 50.05108 1.000 57.60089 401 PRO A C 1
ATOM 6034 O O . PRO A 1 401 ? 38.98507 26.16892 50.88032 1.000 63.18470 401 PRO A O 1
ATOM 6045 N N . ASP A 1 402 ? 41.08041 25.61961 50.31565 1.000 39.74929 402 ASP A N 1
ATOM 6046 C CA . ASP A 1 402 ? 41.35037 24.94282 51.59306 1.000 53.70722 402 ASP A CA 1
ATOM 6047 C C . ASP A 1 402 ? 42.11814 25.83133 52.57545 1.000 52.54101 402 ASP A C 1
ATOM 6048 O O . ASP A 1 402 ? 42.55082 25.37309 53.63961 1.000 48.14266 402 ASP A O 1
ATOM 6057 N N . MET A 1 403 ? 42.32209 27.08268 52.22160 1.000 55.72272 403 MET A N 1
ATOM 6058 C CA . MET A 1 403 ? 43.19863 27.95026 52.97122 1.000 49.04458 403 MET A CA 1
ATOM 6059 C C . MET A 1 403 ? 42.51746 28.43241 54.25190 1.000 44.04232 403 MET A C 1
ATOM 6060 O O . MET A 1 403 ? 41.33289 28.78307 54.25096 1.000 38.41712 403 MET A O 1
ATOM 6074 N N . ILE A 1 404 ? 43.28037 28.38818 55.35184 1.000 34.99524 404 ILE A N 1
ATOM 6075 C CA . ILE A 1 404 ? 42.98086 29.07614 56.60537 1.000 31.93784 404 ILE A CA 1
ATOM 6076 C C . ILE A 1 404 ? 43.96068 30.23800 56.71901 1.000 30.29414 404 ILE A C 1
ATOM 6077 O O . ILE A 1 404 ? 45.16363 30.06780 56.49751 1.000 28.90774 404 ILE A O 1
ATOM 6093 N N . ARG A 1 405 ? 43.44003 31.42538 56.97520 1.000 32.06369 405 ARG A N 1
ATOM 6094 C CA . ARG A 1 405 ? 44.27636 32.56051 57.32284 1.000 32.34023 405 ARG A CA 1
ATOM 6095 C C . ARG A 1 405 ? 44.23461 32.79739 58.82274 1.000 28.80119 405 ARG A C 1
ATOM 6096 O O . ARG A 1 405 ? 43.15124 32.88316 59.41902 1.000 25.90268 405 ARG A O 1
ATOM 6117 N N . LEU A 1 406 ? 45.41719 32.97330 59.40268 1.000 25.70511 406 LEU A N 1
ATOM 6118 C CA . LEU A 1 406 ? 45.57680 33.41808 60.78259 1.000 25.14491 406 LEU A CA 1
ATOM 6119 C C . LEU A 1 406 ? 46.20685 34.80069 60.85441 1.000 22.20537 406 LEU A C 1
ATOM 6120 O O . LEU A 1 406 ? 47.13126 35.11890 60.10614 1.000 28.76053 406 LEU A O 1
ATOM 6136 N N . SER A 1 407 ? 45.65674 35.64620 61.70916 1.000 21.45084 407 SER A N 1
ATOM 6137 C CA . SER A 1 407 ? 46.29896 36.87614 62.11410 1.000 24.33085 407 SER A CA 1
ATOM 6138 C C . SER A 1 407 ? 46.76800 36.56401 63.52329 1.000 20.56254 407 SER A C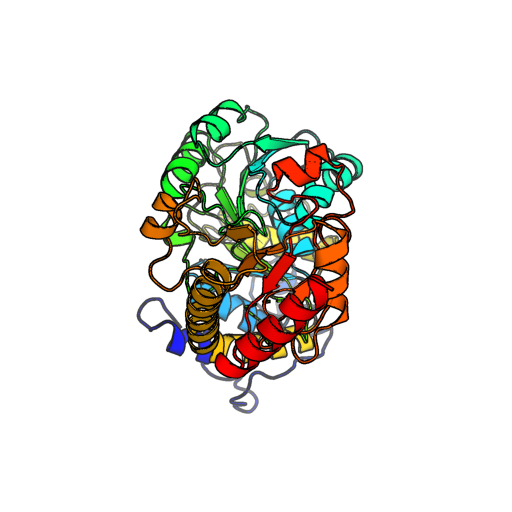 1
ATOM 6139 O O . SER A 1 407 ? 45.96477 36.46480 64.44726 1.000 20.13000 407 SER A O 1
ATOM 6147 N N . VAL A 1 408 ? 48.05618 36.38951 63.67562 1.000 20.13136 408 VAL A N 1
ATOM 6148 C CA . VAL A 1 408 ? 48.61873 35.99022 64.94711 1.000 19.87960 408 VAL A CA 1
ATOM 6149 C C . VAL A 1 408 ? 48.68067 37.19606 65.87593 1.000 18.99595 408 VAL A C 1
ATOM 6150 O O . VAL A 1 408 ? 49.24356 38.24028 65.51904 1.000 25.52323 408 VAL A O 1
ATOM 6163 N N . GLY A 1 409 ? 48.11563 37.03799 67.07962 1.000 19.53377 409 GLY A N 1
ATOM 6164 C CA . GLY A 1 409 ? 48.04425 38.09635 68.07818 1.000 23.10528 409 GLY A CA 1
ATOM 6165 C C . GLY A 1 409 ? 49.19619 38.07582 69.06632 1.000 22.49134 409 GLY A C 1
ATOM 6166 O O . GLY A 1 409 ? 50.24595 37.47933 68.81985 1.000 19.63701 409 GLY A O 1
ATOM 6170 N N . ILE A 1 410 ? 49.00287 38.76524 70.19370 1.000 20.85882 410 ILE A N 1
ATOM 6171 C CA . ILE A 1 410 ? 50.07772 38.94746 71.15636 1.000 20.62630 410 ILE A CA 1
ATOM 6172 C C . ILE A 1 410 ? 49.78457 38.26551 72.48540 1.000 20.38374 410 ILE A C 1
ATOM 6173 O O . ILE A 1 410 ? 50.39660 38.59773 73.49861 1.000 23.38071 410 ILE A O 1
ATOM 6189 N N . GLU A 1 411 ? 48.88466 37.30159 72.47767 1.000 20.96616 411 GLU A N 1
ATOM 6190 C CA . GLU A 1 411 ? 48.73330 36.38709 73.58369 1.000 19.15417 411 GLU A CA 1
ATOM 6191 C C . GLU A 1 411 ? 50.03928 35.59904 73.83685 1.000 20.47695 411 GLU A C 1
ATOM 6192 O O . GLU A 1 411 ? 50.98818 35.59536 73.04960 1.000 23.49455 411 GLU A O 1
ATOM 6204 N N . ASP A 1 412 ? 50.07241 34.89423 74.95964 1.000 22.35707 412 ASP A N 1
ATOM 6205 C CA . ASP A 1 412 ? 51.18481 33.98918 75.19352 1.000 21.61942 412 ASP A CA 1
ATOM 6206 C C . ASP A 1 412 ? 51.13446 32.83665 74.18527 1.000 21.46131 412 ASP A C 1
ATOM 6207 O O . ASP A 1 412 ? 50.09976 32.17183 74.03470 1.000 23.05740 412 ASP A O 1
ATOM 6216 N N . VAL A 1 413 ? 52.22768 32.66860 73.43387 1.000 24.86073 413 VAL A N 1
ATOM 6217 C CA . VAL A 1 413 ? 52.22619 31.75603 72.28252 1.000 27.20070 413 VAL A CA 1
ATOM 6218 C C . VAL A 1 413 ? 51.83009 30.31833 72.66546 1.000 24.88883 413 VAL A C 1
ATOM 6219 O O . VAL A 1 413 ? 51.19561 29.59771 71.87905 1.000 23.54608 413 VAL A O 1
ATOM 6232 N N . GLU A 1 414 ? 52.18332 29.86443 73.85757 1.000 24.98000 414 GLU A N 1
ATOM 6233 C CA . GLU A 1 414 ? 51.79143 28.49890 74.20851 1.000 26.23443 414 GLU A CA 1
ATOM 6234 C C . GLU A 1 414 ? 50.27408 28.36380 74.27034 1.000 25.37965 414 GLU A C 1
ATOM 6235 O O . GLU A 1 414 ? 49.74719 27.30397 73.93289 1.000 30.88841 414 GLU A O 1
ATOM 6247 N N . ASP A 1 415 ? 49.54818 29.42966 74.65547 1.000 24.79859 415 ASP A N 1
ATOM 6248 C CA . ASP A 1 415 ? 48.08229 29.37224 74.62863 1.000 29.21113 415 ASP A CA 1
ATOM 6249 C C . ASP A 1 415 ? 47.53611 29.37104 73.20441 1.000 29.72253 415 ASP A C 1
ATOM 6250 O O . ASP A 1 415 ? 46.56065 28.66428 72.91178 1.000 28.07045 415 ASP A O 1
ATOM 6259 N N . ILE A 1 416 ? 48.10570 30.19289 72.31660 1.000 21.67660 416 ILE A N 1
ATOM 6260 C CA . ILE A 1 416 ? 47.71535 30.11141 70.89918 1.000 23.03346 416 ILE A CA 1
ATOM 6261 C C . ILE A 1 416 ? 47.93129 28.70377 70.36074 1.000 24.33493 416 ILE A C 1
ATOM 6262 O O . ILE A 1 416 ? 47.05409 28.12897 69.70667 1.000 28.57140 416 ILE A O 1
ATOM 6278 N N . ILE A 1 417 ? 49.12590 28.14929 70.58509 1.000 29.33042 417 ILE A N 1
ATOM 6279 C CA . ILE A 1 417 ? 49.45786 26.85066 69.99904 1.000 23.36088 417 ILE A CA 1
ATOM 6280 C C . ILE A 1 417 ? 48.54122 25.75390 70.53972 1.000 29.20231 417 ILE A C 1
ATOM 6281 O O . ILE A 1 417 ? 48.23822 24.77981 69.83133 1.000 26.22540 417 ILE A O 1
ATOM 6297 N N . ALA A 1 418 ? 48.14157 25.84704 71.81303 1.000 28.92406 418 ALA A N 1
ATOM 6298 C CA . ALA A 1 418 ? 47.26896 24.82464 72.38830 1.000 30.89751 418 ALA A CA 1
ATOM 6299 C C . ALA A 1 418 ? 45.87709 24.88097 71.77082 1.000 32.80313 418 ALA A C 1
ATOM 6300 O O . ALA A 1 418 ? 45.20846 23.84318 71.59467 1.000 27.70345 418 ALA A O 1
ATOM 6307 N N . ASP A 1 419 ? 45.39610 26.09271 71.48349 1.000 35.20045 419 ASP A N 1
ATOM 6308 C CA . ASP A 1 419 ? 44.11694 26.18706 70.81574 1.000 33.75722 419 ASP A CA 1
ATOM 6309 C C . ASP A 1 419 ? 44.23160 25.63377 69.41279 1.000 33.52275 419 ASP A C 1
ATOM 6310 O O . ASP A 1 419 ? 43.35074 24.89315 68.96931 1.000 29.36593 419 ASP A O 1
ATOM 6319 N N . LEU A 1 420 ? 45.32860 25.95441 68.71536 1.000 30.88997 420 LEU A N 1
ATOM 6320 C CA . LEU A 1 420 ? 45.50174 25.43839 67.36452 1.000 29.90739 420 LEU A CA 1
ATOM 6321 C C . LEU A 1 420 ? 45.54620 23.92573 67.37157 1.000 36.46817 420 LEU A C 1
ATOM 6322 O O . LEU A 1 420 ? 45.04926 23.29162 66.44314 1.000 32.44247 420 LEU A O 1
ATOM 6338 N N . ASP A 1 421 ? 46.17218 23.32585 68.38561 1.000 33.59419 421 ASP A N 1
ATOM 6339 C CA . ASP A 1 421 ? 46.40492 21.88429 68.33364 1.000 36.89425 421 ASP A CA 1
ATOM 6340 C C . ASP A 1 421 ? 45.12434 21.11286 68.59249 1.000 35.76019 421 ASP A C 1
ATOM 6341 O O . ASP A 1 421 ? 44.79983 20.15931 67.86977 1.000 32.83487 421 ASP A O 1
ATOM 6350 N N . GLN A 1 422 ? 44.39005 21.48736 69.63594 1.000 31.90836 422 GLN A N 1
ATOM 6351 C CA . GLN A 1 422 ? 43.13129 20.80236 69.89169 1.000 29.70378 422 GLN A CA 1
ATOM 6352 C C . GLN A 1 422 ? 42.17081 20.93967 68.71340 1.000 31.96551 422 GLN A C 1
ATOM 6353 O O . GLN A 1 422 ? 41.44115 19.99916 68.39906 1.000 32.89719 422 GLN A O 1
ATOM 6367 N N . ALA A 1 423 ? 42.17436 22.08497 68.02900 1.000 38.35309 423 ALA A N 1
ATOM 6368 C CA . ALA A 1 423 ? 41.24768 22.27622 66.91560 1.000 34.68896 423 ALA A CA 1
ATOM 6369 C C . ALA A 1 423 ? 41.69728 21.50514 65.67395 1.000 34.09874 423 ALA A C 1
ATOM 6370 O O . ALA A 1 423 ? 40.86342 21.00479 64.91812 1.000 31.40860 423 ALA A O 1
ATOM 6377 N N . LEU A 1 424 ? 43.00968 21.39414 65.44942 1.000 34.45768 424 LEU A N 1
ATOM 6378 C CA . LEU A 1 424 ? 43.52074 20.57492 64.34657 1.000 30.59253 424 LEU A CA 1
ATOM 6379 C C . LEU A 1 424 ? 43.25762 19.08352 64.56441 1.000 36.83063 424 LEU A C 1
ATOM 6380 O O . LEU A 1 424 ? 42.97286 18.36095 63.60360 1.000 40.14039 424 LEU A O 1
ATOM 6396 N N . ARG A 1 425 ? 43.33757 18.59887 65.80791 1.000 40.65113 425 ARG A N 1
ATOM 6397 C CA . ARG A 1 425 ? 42.98491 17.20500 66.08182 1.000 37.90102 425 ARG A CA 1
ATOM 6398 C C . ARG A 1 425 ? 41.51322 16.94373 65.78438 1.000 36.05712 425 ARG A C 1
ATOM 6399 O O . ARG A 1 425 ? 41.15954 15.92374 65.18168 1.000 42.33659 425 ARG A O 1
ATOM 6409 N N . LYS A 1 426 ? 40.64212 17.86834 66.17912 1.000 35.48009 426 LYS A N 1
ATOM 6410 C CA . LYS A 1 426 ? 39.20588 17.69422 65.95994 1.000 39.47398 426 LYS A CA 1
ATOM 6411 C C . LYS A 1 426 ? 38.83153 17.72549 64.48077 1.000 43.13048 426 LYS A C 1
ATOM 6412 O O . LYS A 1 426 ? 37.83466 17.10039 64.08393 1.000 43.69052 426 LYS A O 1
ATOM 6431 N N . SER A 1 427 ? 39.62172 18.41556 63.65009 1.000 42.32454 427 SER A N 1
ATOM 6432 C CA . SER A 1 427 ? 39.30175 18.50452 62.23122 1.000 49.00214 427 SER A CA 1
ATOM 6433 C C . SER A 1 427 ? 39.51052 17.18430 61.50392 1.000 51.35230 427 SER A C 1
ATOM 6434 O O . SER A 1 427 ? 38.98672 17.01367 60.39740 1.000 51.97077 427 SER A O 1
ATOM 6442 N N . GLN A 1 428 ? 40.26812 16.25987 62.09409 1.000 44.22992 428 GLN A N 1
ATOM 6443 C CA . GLN A 1 428 ? 40.57632 14.97420 61.49110 1.000 47.38306 428 GLN A CA 1
ATOM 6444 C C . GLN A 1 428 ? 39.64857 13.87355 61.98973 1.000 51.41480 428 GLN A C 1
ATOM 6445 O O . GLN A 1 428 ? 39.94627 12.69075 61.80782 1.000 50.50312 428 GLN A O 1
ATOM 6459 N N . GLU A 1 429 ? 38.53812 14.23589 62.61361 1.000 56.87322 429 GLU A N 1
ATOM 6460 C CA . GLU A 1 429 ? 37.61523 13.25435 63.16279 1.000 56.91448 429 GLU A CA 1
ATOM 6461 C C . GLU A 1 429 ? 36.33899 13.17633 62.33584 1.000 57.58127 429 GLU A C 1
ATOM 6462 O O . GLU A 1 429 ? 35.61725 12.17815 62.39343 1.000 62.94591 429 GLU A O 1
#